Protein AF-0000000066663575 (afdb_homodimer)

Foldseek 3Di:
DEEAAKAWEWEFDAWFNVPGPGTDIAMDDLRLQLQLQQVLQVHAAEYAFEAEPDDGRVVSVCLSVVSRYHDVLYHYDDPFHRKYKYKYAHPCPPDPRGDHHQDIDIGIGDQRHRRLQDALVSCVPPVNVVCVVPAQEYEYELNQLLSYVRSVRNLVVVLVDDCPNHFYEYEHPDDCVSCVVPNVCSLVSSLVSLQSGQHYEEELVRCCVRVVGSDPVVVCVVRVRHQKYWYDYPQQKIWIHHNPDIDIDGAAAAPFNHQPNLQSQLVSQLVSCVVVPHDPQLSNQSSRQSSRQQRQDDGHHGDHPRNVLSNVLSPDDNVSRHPQYDDPCSVPPPDD/DEEAAKAWEWEFDAWFNVPGPGTDIAMDDLRLQLQLQQVLQPHAAEYAFEAEPDDGRVVSVCLSVVSRYHDVLYHYDDPFHRKYKYKYAHPCPPDPRGDHHQDIDIGIGDQRHRRLQDALVSCVPPVNVVCVVPAQEYEYELNQLLSYVRSVRNLVVVLVDDCPNHFYEYEHPDDCVSCVVPNVCSLVSSLVSLQSGQAYEEELVRCCVRVVGSDPVVVCVVRVRHQKYWYDYPQQKIWMHHNPDIDIDGAAAAPFNHQPNLQSQLVSQLVSCVVVPHDPQLSNQRSRQSSRQQRQDDGHHGDHDRNVLSVVLSPDDPVSRHPQYDDPCSSPPPDD

Secondary structure (DSSP, 8-state):
-EES--EEEEEEEES-GGG--EEEEEEE-HHHHHHHHGGGGT--EEEEEEEESSHHHHHHHHHHHTTTEE-TTEEEESSSPPEEEEEEE------TTPPPTT-EEEEEE-TT-SGGG--HHHHHSHHHHHHHHH-SEEEEEHHHHHS-HHHHHHHHHHHHS--TT-EEEEE----GGGGGGGHHHHHHHHHHHHHH-SEEEEEHHHHHHHHS---HHHHHHH----SEEEEE-TTSEEEEEETTEEEEEEPPEE--S--TTHHHHHHHHHHHHHHTT--HHHHHHHHHHHHHHHHH--SSSPPPPPHHHHHHHHT--HHHHHH-EE-TTHHHH---/-EES--EEEEEEEES-GGG--EEEEEEE-HHHHHHHHGGGGT--EEEEEEEESSHHHHHHHHHHHTTTEE-TTEEEESSSPPEEEEEEE------TTPPPTT-EEEEEE-TT-SGGG--HHHHHSHHHHHHHHH-SEEEEEHHHHHS-HHHHHHHHHHHHS--TT-EEEEE----GGGGGGGHHHHHHHHHHHHHH-SEEEEEHHHHHHHHS---HHHHHHH----SEEEEE-TTSEEEEEETTEEEEEEPPEE-----TTHHHHHHHHHHHHHHTT--HHHHHHHHHHHHHHHHH--SSSPPPPPHHHHHHHHT--HHHHHH-EE-TTHHHH---

Solvent-accessible surface area (backbone atoms only — not comparable to full-atom values): 33448 Å² total; per-residue (Å²): 56,22,40,31,41,56,26,37,27,38,33,41,40,68,27,35,53,51,71,36,54,45,29,38,58,40,59,43,36,63,31,48,47,21,34,48,40,24,35,65,65,73,36,90,29,32,41,36,38,28,24,8,75,45,36,56,24,52,32,50,52,51,57,41,43,77,44,59,25,42,56,76,37,45,42,71,28,88,84,28,46,46,24,35,32,38,37,37,24,17,52,45,78,76,50,90,74,33,38,52,61,71,35,71,50,77,48,79,46,47,74,72,15,17,37,34,64,34,33,54,66,58,56,65,35,68,58,31,35,56,49,60,74,70,37,62,41,39,36,34,39,38,52,36,37,35,60,29,74,44,17,33,49,22,51,52,46,60,55,68,46,81,47,90,84,30,41,36,35,34,34,43,60,75,52,69,80,57,28,66,94,45,52,88,48,45,45,60,56,50,47,51,49,50,52,58,20,37,33,35,41,35,45,18,69,49,33,29,73,56,72,71,45,48,49,59,70,60,47,44,70,74,47,66,62,26,48,27,43,36,34,39,43,89,81,46,34,35,39,37,33,52,71,87,47,74,47,73,48,71,51,59,53,62,77,77,60,37,75,70,55,22,67,29,23,17,50,19,26,24,52,46,31,48,76,70,67,50,55,70,68,34,16,54,37,32,10,46,54,32,17,51,28,18,15,61,39,74,85,70,52,55,61,73,71,58,54,68,57,52,52,51,57,35,64,45,51,72,67,55,47,74,67,38,58,63,49,99,56,39,78,65,67,66,70,129,59,21,38,32,41,56,26,36,27,38,34,41,40,69,27,34,54,50,72,38,54,44,28,39,58,42,60,43,36,62,31,47,47,21,34,48,39,25,35,64,66,74,36,88,28,32,40,36,38,30,25,8,74,48,36,56,25,53,31,51,53,52,56,41,43,76,44,58,24,43,57,76,36,44,42,71,30,88,83,28,48,47,23,34,30,37,37,37,24,17,51,45,78,76,49,91,74,32,38,50,61,69,34,72,47,77,48,78,45,47,72,72,14,16,38,38,64,35,32,54,66,56,53,66,35,67,57,30,34,56,48,61,75,70,36,62,40,39,35,34,38,37,53,36,37,36,59,28,72,44,17,32,49,23,52,52,48,59,56,67,46,82,48,91,82,32,41,37,34,35,32,45,60,74,52,69,78,56,27,65,93,44,54,86,47,45,45,60,55,50,48,52,49,51,51,58,21,38,34,37,39,36,44,19,70,49,33,27,74,57,72,71,47,46,47,61,69,59,48,45,69,73,45,68,62,26,46,26,41,36,32,38,44,92,82,47,34,35,40,36,31,51,73,89,45,73,46,75,48,70,52,59,54,62,76,76,60,38,76,70,54,22,68,29,23,18,50,19,26,24,53,45,31,49,76,70,66,50,55,70,67,36,16,53,38,32,10,46,54,33,16,52,27,18,14,63,38,75,84,72,54,54,62,72,71,58,52,68,55,51,53,53,59,37,64,44,52,72,68,55,47,71,68,39,56,63,50,98,54,39,78,65,67,65,70,130

pLDDT: mean 91.4, std 13.06, range [25.61, 98.94]

Sequence (672 aa):
MTVGEGLAVLVAQPGPLEESDTFERTAGGAEANVATVLPQLGVDTAWLSRIGSDGFGRYLIAHLAARGVDVSAVVTDPTRPTAVYVKERGSGSGKATDLAERASRMLYYRTGSAASAMSPADLGATAAARLLAHCDLVHFTGITTALSDSTTELTEALLALPRNGRLVSFDLNFRPALWAQRLDLAAEVLARHVRGSDVVFLGADEAAAVFGTGDPDALRAQFPEPAQLIVKNDEHTVTGFAGAERVEVPALGLEVTERIGAGDAFAGGYLAALLHGRPLGQRLRFGHLCAAAALTGTGDGAELPHPSVLERLAGLDEKGWAELHYNETVIENVVLMTVGEGLAVLVAQPGPLEESDTFERTAGGAEANVATVLPQLGVDTAWLSRIGSDGFGRYLIAHLAARGVDVSAVVTDPTRPTAVYVKERGSGSGKATDLAERASRMLYYRTGSAASAMSPADLGATAAARLLAHCDLVHFTGITTALSDSTTELTEALLALPRNGRLVSFDLNFRPALWAQRLDLAAEVLARHVRGSDVVFLGADEAAAVFGTGDPDALRAQFPEPAQLIVKNDEHTVTGFAGAERVEVPALGLEVTERIGAGDAFAGGYLAALLHGRPLGQRLRFGHLCAAAALTGTGDGAELPHPSVLERLAGLDEKGWAELHYNETVIENVVL

Structure (mmCIF, N/CA/C/O backbone):
data_AF-0000000066663575-model_v1
#
loop_
_entity.id
_entity.type
_entity.pdbx_description
1 polymer 'Putative 2-oxo-3-deoxy-gluconate kinase'
#
loop_
_atom_site.group_PDB
_atom_site.id
_atom_site.type_symbol
_atom_site.label_atom_id
_atom_site.label_alt_id
_atom_site.label_comp_id
_atom_site.label_asym_id
_atom_site.label_entity_id
_atom_site.label_seq_id
_atom_site.pdbx_PDB_ins_code
_atom_site.Cartn_x
_atom_site.Cartn_y
_atom_site.Cartn_z
_atom_site.occupancy
_atom_site.B_iso_or_equiv
_atom_site.auth_seq_id
_atom_site.auth_comp_id
_atom_site.auth_asym_id
_atom_site.auth_atom_id
_atom_site.pdbx_PDB_model_num
ATOM 1 N N . MET A 1 1 ? 8.398 23.469 13.227 1 98.12 1 MET A N 1
ATOM 2 C CA . MET A 1 1 ? 8.68 22.094 12.836 1 98.12 1 MET A CA 1
ATOM 3 C C . MET A 1 1 ? 7.414 21.234 12.891 1 98.12 1 MET A C 1
ATOM 5 O O . MET A 1 1 ? 6.621 21.359 13.828 1 98.12 1 MET A O 1
ATOM 9 N N . THR A 1 2 ? 7.152 20.484 11.836 1 98.81 2 THR A N 1
ATOM 10 C CA . THR A 1 2 ? 6.078 19.5 11.867 1 98.81 2 THR A CA 1
ATOM 11 C C . THR A 1 2 ? 6.645 18.078 12.008 1 98.81 2 THR A C 1
ATOM 13 O O . THR A 1 2 ? 7.746 17.797 11.523 1 98.81 2 THR A O 1
ATOM 16 N N . VAL A 1 3 ? 5.91 17.188 12.742 1 98.88 3 VAL A N 1
ATOM 17 C CA . VAL A 1 3 ? 6.344 15.82 13.016 1 98.88 3 VAL A CA 1
ATOM 18 C C . VAL A 1 3 ? 5.246 14.836 12.617 1 98.88 3 VAL A C 1
ATOM 20 O O . VAL A 1 3 ? 4.176 14.812 13.227 1 98.88 3 VAL A O 1
ATOM 23 N N . GLY A 1 4 ? 5.508 14.055 11.602 1 98.81 4 GLY A N 1
ATOM 24 C CA . GLY A 1 4 ? 4.48 13.109 11.211 1 98.81 4 GLY A CA 1
ATOM 25 C C . GLY A 1 4 ? 4.75 12.453 9.875 1 98.81 4 GLY A C 1
ATOM 26 O O . GLY A 1 4 ? 5.832 12.617 9.305 1 98.81 4 GLY A O 1
ATOM 27 N N . GLU A 1 5 ? 3.795 11.688 9.398 1 98.5 5 GLU A N 1
ATOM 28 C CA . GLU A 1 5 ? 3.959 10.828 8.234 1 98.5 5 GLU A CA 1
ATOM 29 C C . GLU A 1 5 ? 3.766 11.609 6.938 1 98.5 5 GLU A C 1
ATOM 31 O O . GLU A 1 5 ? 3.023 12.594 6.906 1 98.5 5 GLU A O 1
ATOM 36 N N . GLY A 1 6 ? 4.531 11.281 5.918 1 98.19 6 GLY A N 1
ATOM 37 C CA . GLY A 1 6 ? 4.27 11.578 4.52 1 98.19 6 GLY A CA 1
ATOM 38 C C . GLY A 1 6 ? 3.926 10.352 3.701 1 98.19 6 GLY A C 1
ATOM 39 O O . GLY A 1 6 ? 4.395 9.25 3.996 1 98.19 6 GLY A O 1
ATOM 40 N N . LEU A 1 7 ? 3.074 10.539 2.732 1 98 7 LEU A N 1
ATOM 41 C CA . LEU A 1 7 ? 2.654 9.43 1.881 1 98 7 LEU A CA 1
ATOM 42 C C . LEU A 1 7 ? 2.688 9.836 0.41 1 98 7 LEU A C 1
ATOM 44 O O . LEU A 1 7 ? 2.354 10.969 0.065 1 98 7 LEU A O 1
ATOM 48 N N . ALA A 1 8 ? 3.119 8.922 -0.452 1 98.06 8 ALA A N 1
ATOM 49 C CA . ALA A 1 8 ? 2.779 9.078 -1.864 1 98.06 8 ALA A CA 1
ATOM 50 C C . ALA A 1 8 ? 1.309 8.758 -2.113 1 98.06 8 ALA A C 1
ATOM 52 O O . ALA A 1 8 ? 0.766 7.809 -1.541 1 98.06 8 ALA A O 1
ATOM 53 N N . VAL A 1 9 ? 0.693 9.602 -2.877 1 97 9 VAL A N 1
ATOM 54 C CA . VAL A 1 9 ? -0.726 9.438 -3.172 1 97 9 VAL A CA 1
ATOM 55 C C . VAL A 1 9 ? -0.909 9.055 -4.637 1 97 9 VAL A C 1
ATOM 57 O O . VAL A 1 9 ? -0.38 9.727 -5.531 1 97 9 VAL A O 1
ATOM 60 N N . LEU A 1 10 ? -1.574 7.98 -4.863 1 97.81 10 LEU A N 1
ATOM 61 C CA . LEU A 1 10 ? -1.965 7.59 -6.215 1 97.81 10 LEU A CA 1
ATOM 62 C C . LEU A 1 10 ? -3.441 7.879 -6.457 1 97.81 10 LEU A C 1
ATOM 64 O O . LEU A 1 10 ? -4.312 7.211 -5.895 1 97.81 10 LEU A O 1
ATOM 68 N N . VAL A 1 11 ? -3.686 8.844 -7.32 1 96.44 11 VAL A N 1
ATOM 69 C CA . VAL A 1 11 ? -5.031 9.375 -7.52 1 96.44 11 VAL A CA 1
ATOM 70 C C . VAL A 1 11 ? -5.699 8.664 -8.695 1 96.44 11 VAL A C 1
ATOM 72 O O . VAL A 1 11 ? -5.211 8.727 -9.82 1 96.44 11 VAL A O 1
ATOM 75 N N . ALA A 1 12 ? -6.812 8.023 -8.445 1 97.62 12 ALA A N 1
ATOM 76 C CA . ALA A 1 12 ? -7.566 7.293 -9.461 1 97.62 12 ALA A CA 1
ATOM 77 C C . ALA A 1 12 ? -8.32 8.25 -10.375 1 97.62 12 ALA A C 1
ATOM 79 O O . ALA A 1 12 ? -8.539 9.414 -10.023 1 97.62 12 ALA A O 1
ATOM 80 N N . GLN A 1 13 ? -8.688 7.805 -11.547 1 96.75 13 GLN A N 1
ATOM 81 C CA . GLN A 1 13 ? -9.633 8.516 -12.398 1 96.75 13 GLN A CA 1
ATOM 82 C C . GLN A 1 13 ? -11.008 8.586 -11.75 1 96.75 13 GLN A C 1
ATOM 84 O O . GLN A 1 13 ? -11.359 7.738 -10.93 1 96.75 13 GLN A O 1
ATOM 89 N N . PRO A 1 14 ? -11.781 9.648 -12.109 1 95.62 14 PRO A N 1
ATOM 90 C CA . PRO A 1 14 ? -13.148 9.664 -11.586 1 95.62 14 PRO A CA 1
ATOM 91 C C . PRO A 1 14 ? -13.953 8.422 -11.984 1 95.62 14 PRO A C 1
ATOM 93 O O . PRO A 1 14 ? -13.836 7.949 -13.117 1 95.62 14 PRO A O 1
ATOM 96 N N . GLY A 1 15 ? -14.695 7.82 -11.062 1 97.12 15 GLY A N 1
ATOM 97 C CA . GLY A 1 15 ? -15.453 6.598 -11.281 1 97.12 15 GLY A CA 1
ATOM 98 C C . GLY A 1 15 ? -15.086 5.484 -10.312 1 97.12 15 GLY A C 1
ATOM 99 O O . GLY A 1 15 ? -14.273 5.684 -9.414 1 97.12 15 GLY A O 1
ATOM 100 N N . PRO A 1 16 ? -15.75 4.328 -10.469 1 97.5 16 PRO A N 1
ATOM 101 C CA . PRO A 1 16 ? -15.375 3.184 -9.641 1 97.5 16 PRO A CA 1
ATOM 102 C C . PRO A 1 16 ? -13.883 2.857 -9.727 1 97.5 16 PRO A C 1
ATOM 104 O O . PRO A 1 16 ? -13.312 2.848 -10.82 1 97.5 16 PRO A O 1
ATOM 107 N N . LEU A 1 17 ? -13.281 2.613 -8.57 1 97.88 17 LEU A N 1
ATOM 108 C CA . LEU A 1 17 ? -11.852 2.354 -8.523 1 97.88 17 LEU A CA 1
ATOM 109 C C . LEU A 1 17 ? -11.477 1.184 -9.422 1 97.88 17 LEU A C 1
ATOM 111 O O . LEU A 1 17 ? -10.43 1.206 -10.078 1 97.88 17 LEU A O 1
ATOM 115 N N . GLU A 1 18 ? -12.336 0.131 -9.477 1 98.19 18 GLU A N 1
ATOM 116 C CA . GLU A 1 18 ? -12.047 -1.078 -10.242 1 98.19 18 GLU A CA 1
ATOM 117 C C . GLU A 1 18 ? -11.984 -0.779 -11.742 1 98.19 18 GLU A C 1
ATOM 119 O O . GLU A 1 18 ? -11.5 -1.601 -12.523 1 98.19 18 GLU A O 1
ATOM 124 N N . GLU A 1 19 ? -12.406 0.406 -12.156 1 97.44 19 GLU A N 1
ATOM 125 C CA . GLU A 1 19 ? -12.414 0.765 -13.57 1 97.44 19 GLU A CA 1
ATOM 126 C C . GLU A 1 19 ? -11.312 1.774 -13.891 1 97.44 19 GLU A C 1
ATOM 128 O O . GLU A 1 19 ? -11.148 2.172 -15.047 1 97.44 19 GLU A O 1
ATOM 133 N N . SER A 1 20 ? -10.586 2.238 -12.914 1 97.62 20 SER A N 1
ATOM 134 C CA . SER A 1 20 ? -9.492 3.176 -13.148 1 97.62 20 SER A CA 1
ATOM 135 C C . SER A 1 20 ? -8.258 2.461 -13.688 1 97.62 20 SER A C 1
ATOM 137 O O . SER A 1 20 ? -7.602 1.713 -12.961 1 97.62 20 SER A O 1
ATOM 139 N N . ASP A 1 21 ? -7.828 2.779 -14.867 1 96.81 21 ASP A N 1
ATOM 140 C CA . ASP A 1 21 ? -6.688 2.115 -15.492 1 96.81 21 ASP A CA 1
ATOM 141 C C . ASP A 1 21 ? -5.387 2.857 -15.188 1 96.81 21 ASP A C 1
ATOM 143 O O . ASP A 1 21 ? -4.301 2.281 -15.289 1 96.81 21 ASP A O 1
ATOM 147 N N . THR A 1 22 ? -5.547 4.098 -14.891 1 97.75 22 THR A N 1
ATOM 148 C CA . THR A 1 22 ? -4.375 4.934 -14.664 1 97.75 22 THR A CA 1
ATOM 149 C C . THR A 1 22 ? -4.512 5.711 -13.359 1 97.75 22 THR A C 1
ATOM 151 O O . THR A 1 22 ? -5.621 5.91 -12.859 1 97.75 22 THR A O 1
ATOM 154 N N . PHE A 1 23 ? -3.408 6.074 -12.844 1 98.12 23 PHE A N 1
ATOM 155 C CA . PHE A 1 23 ? -3.318 6.832 -11.602 1 98.12 23 PHE A CA 1
ATOM 156 C C . PHE A 1 23 ? -2.283 7.945 -11.719 1 98.12 23 PHE A C 1
ATOM 158 O O . PHE A 1 23 ? -1.263 7.781 -12.391 1 98.12 23 PHE A O 1
ATOM 165 N N . GLU A 1 24 ? -2.549 9.047 -11.031 1 97.19 24 GLU A N 1
ATOM 166 C CA . GLU A 1 24 ? -1.61 10.164 -10.961 1 97.19 24 GLU A CA 1
ATOM 167 C C . GLU A 1 24 ? -0.992 10.281 -9.57 1 97.19 24 GLU A C 1
ATOM 169 O O . GLU A 1 24 ? -1.684 10.125 -8.562 1 97.19 24 GLU A O 1
ATOM 174 N N . ARG A 1 25 ? 0.294 10.531 -9.539 1 97.25 25 ARG A N 1
ATOM 175 C CA . ARG A 1 25 ? 0.989 10.594 -8.258 1 97.25 25 ARG A CA 1
ATOM 176 C C . ARG A 1 25 ? 0.953 12 -7.68 1 97.25 25 ARG A C 1
ATOM 178 O O . ARG A 1 25 ? 1.217 12.977 -8.391 1 97.25 25 ARG A O 1
ATOM 185 N N . THR A 1 26 ? 0.614 12.164 -6.449 1 94.94 26 THR A N 1
ATOM 186 C CA . THR A 1 26 ? 0.777 13.359 -5.629 1 94.94 26 THR A CA 1
ATOM 187 C C . THR A 1 26 ? 1.325 13 -4.254 1 94.94 26 THR A C 1
ATOM 189 O O . THR A 1 26 ? 1.90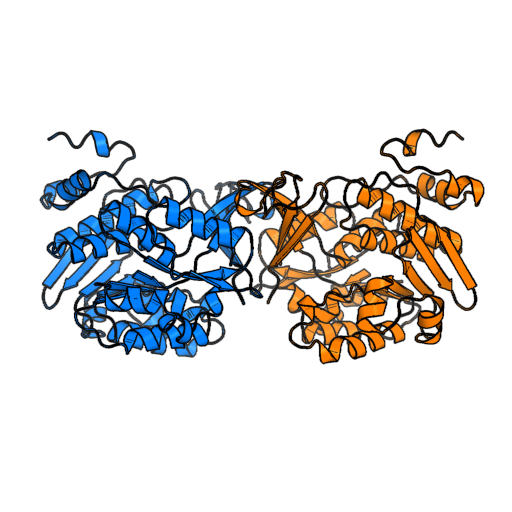3 11.922 -4.07 1 94.94 26 THR A O 1
ATOM 192 N N . ALA A 1 27 ? 1.35 13.953 -3.393 1 95.75 27 ALA A N 1
ATOM 193 C CA . ALA A 1 27 ? 1.854 13.742 -2.039 1 95.75 27 ALA A CA 1
ATOM 194 C C . ALA A 1 27 ? 0.79 14.078 -0.998 1 95.75 27 ALA A C 1
ATOM 196 O O . ALA A 1 27 ? -0.114 14.875 -1.26 1 95.75 27 ALA A O 1
ATOM 197 N N . GLY A 1 28 ? 0.869 13.406 0.136 1 94 28 GLY A N 1
ATOM 198 C CA . GLY A 1 28 ? -0.041 13.68 1.238 1 94 28 GLY A CA 1
ATOM 199 C C . GLY A 1 28 ? 0.596 13.477 2.6 1 94 28 GLY A C 1
ATOM 200 O O . GLY A 1 28 ? 1.79 13.188 2.695 1 94 28 GLY A O 1
ATOM 201 N N . GLY A 1 29 ? -0.268 13.586 3.619 1 95.94 29 GLY A N 1
ATOM 202 C CA . GLY A 1 29 ? 0.127 13.586 5.02 1 95.94 29 GLY A CA 1
ATOM 203 C C . GLY A 1 29 ? -0.252 14.867 5.746 1 95.94 29 GLY A C 1
ATOM 204 O O . GLY A 1 29 ? 0.071 15.961 5.289 1 95.94 29 GLY A O 1
ATOM 205 N N . ALA A 1 30 ? -0.828 14.672 6.855 1 96.5 30 ALA A N 1
ATOM 206 C CA . ALA A 1 30 ? -1.387 15.82 7.559 1 96.5 30 ALA A CA 1
ATOM 207 C C . ALA A 1 30 ? -0.292 16.812 7.938 1 96.5 30 ALA A C 1
ATOM 209 O O . ALA A 1 30 ? -0.339 17.984 7.543 1 96.5 30 ALA A O 1
ATOM 210 N N . GLU A 1 31 ? 0.737 16.359 8.609 1 98.25 31 GLU A N 1
ATOM 211 C CA . GLU A 1 31 ? 1.812 17.234 9.07 1 98.25 31 GLU A CA 1
ATOM 212 C C . GLU A 1 31 ? 2.639 17.766 7.895 1 98.25 31 GLU A C 1
ATOM 214 O O . GLU A 1 31 ? 3.078 18.906 7.895 1 98.25 31 GLU A O 1
ATOM 219 N N . ALA A 1 32 ? 2.822 16.891 6.914 1 97.56 32 ALA A N 1
ATOM 220 C CA . ALA A 1 32 ? 3.533 17.312 5.707 1 97.56 32 ALA A CA 1
ATOM 221 C C . ALA A 1 32 ? 2.773 18.406 4.98 1 97.56 32 ALA A C 1
ATOM 223 O O . ALA A 1 32 ? 3.381 19.359 4.477 1 97.56 32 ALA A O 1
ATOM 224 N N . ASN A 1 33 ? 1.492 18.312 4.914 1 95.56 33 ASN A N 1
ATOM 225 C CA . ASN A 1 33 ? 0.667 19.328 4.285 1 95.56 33 ASN A CA 1
ATOM 226 C C . ASN A 1 33 ? 0.789 20.672 5.012 1 95.56 33 ASN A C 1
ATOM 228 O O . ASN A 1 33 ? 0.923 21.719 4.371 1 95.56 33 ASN A O 1
ATOM 232 N N . VAL A 1 34 ? 0.752 20.609 6.324 1 97.88 34 VAL A N 1
ATOM 233 C CA . VAL A 1 34 ? 0.928 21.812 7.109 1 97.88 34 VAL A CA 1
ATOM 234 C C . VAL A 1 34 ? 2.295 22.438 6.812 1 97.88 34 VAL A C 1
ATOM 236 O O . VAL A 1 34 ? 2.412 23.656 6.648 1 97.88 34 VAL A O 1
ATOM 239 N N . ALA A 1 35 ? 3.285 21.594 6.699 1 98.31 35 ALA A N 1
ATOM 240 C CA . ALA A 1 35 ? 4.656 22.047 6.461 1 98.31 35 ALA A CA 1
ATOM 241 C C . ALA A 1 35 ? 4.77 22.781 5.133 1 98.31 35 ALA A C 1
ATOM 243 O O . ALA A 1 35 ? 5.609 23.672 4.984 1 98.31 35 ALA A O 1
ATOM 244 N N . THR A 1 36 ? 3.928 22.453 4.172 1 96.38 36 THR A N 1
ATOM 245 C CA . THR A 1 36 ? 4.039 23.078 2.863 1 96.38 36 THR A CA 1
ATOM 246 C C . THR A 1 36 ? 3.318 24.422 2.855 1 96.38 36 THR A C 1
ATOM 248 O O . THR A 1 36 ? 3.561 25.266 1.979 1 96.38 36 THR A O 1
ATOM 251 N N . VAL A 1 37 ? 2.443 24.672 3.77 1 96.19 37 VAL A N 1
ATOM 252 C CA . VAL A 1 37 ? 1.673 25.906 3.852 1 96.19 37 VAL A CA 1
ATOM 253 C C . VAL A 1 37 ? 2.521 27 4.492 1 96.19 37 VAL A C 1
ATOM 255 O O . VAL A 1 37 ? 2.543 28.141 4.012 1 96.19 37 VAL A O 1
ATOM 258 N N . LEU A 1 38 ? 3.309 26.719 5.461 1 98.19 38 LEU A N 1
ATOM 259 C CA . LEU A 1 38 ? 3.961 27.672 6.363 1 98.19 38 LEU A CA 1
ATOM 260 C C . LEU A 1 38 ? 5.012 28.484 5.621 1 98.19 38 LEU A C 1
ATOM 262 O O . LEU A 1 38 ? 5.059 29.719 5.758 1 98.19 38 LEU A O 1
ATOM 266 N N . PRO A 1 39 ? 5.812 27.859 4.707 1 98 39 PRO A N 1
ATOM 267 C CA . PRO A 1 39 ? 6.789 28.672 3.979 1 98 39 PRO A CA 1
ATOM 268 C C . PRO A 1 39 ? 6.137 29.719 3.082 1 98 39 PRO A C 1
ATOM 270 O O . PRO A 1 39 ? 6.695 30.797 2.883 1 98 39 PRO A O 1
ATOM 273 N N . GLN A 1 40 ? 4.977 29.406 2.596 1 96.31 40 GLN A N 1
ATOM 274 C CA . GLN A 1 40 ? 4.258 30.359 1.741 1 96.31 40 GLN A CA 1
ATOM 275 C C . GLN A 1 40 ? 3.832 31.594 2.525 1 96.31 40 GLN A C 1
ATOM 277 O O . GLN A 1 40 ? 3.514 32.625 1.935 1 96.31 40 GLN A O 1
ATOM 282 N N . LEU A 1 41 ? 3.838 31.484 3.799 1 97.38 41 LEU A N 1
ATOM 283 C CA . LEU A 1 41 ? 3.424 32.562 4.668 1 97.38 41 LEU A CA 1
ATOM 284 C C . LEU A 1 41 ? 4.625 33.188 5.383 1 97.38 41 LEU A C 1
ATOM 286 O O . LEU A 1 41 ? 4.461 33.906 6.367 1 97.38 41 LEU A O 1
ATOM 290 N N . GLY A 1 42 ? 5.801 32.781 4.98 1 97.38 42 GLY A N 1
ATOM 291 C CA . GLY A 1 42 ? 7.023 33.406 5.48 1 97.38 42 GLY A CA 1
ATOM 292 C C . GLY A 1 42 ? 7.527 32.75 6.762 1 97.38 42 GLY A C 1
ATOM 293 O O . GLY A 1 42 ? 8.297 33.375 7.508 1 97.38 42 GLY A O 1
ATOM 294 N N . VAL A 1 43 ? 7.117 31.594 7.086 1 98.06 43 VAL A N 1
ATOM 295 C CA . VAL A 1 43 ? 7.57 30.891 8.281 1 98.06 43 VAL A CA 1
ATOM 296 C C . VAL A 1 43 ? 8.562 29.797 7.895 1 98.06 43 VAL A C 1
ATOM 298 O O . VAL A 1 43 ? 8.227 28.875 7.129 1 98.06 43 VAL A O 1
ATOM 301 N N . ASP A 1 44 ? 9.805 29.875 8.398 1 98.44 44 ASP A N 1
ATOM 302 C CA . ASP A 1 44 ? 10.766 28.797 8.195 1 98.44 44 ASP A CA 1
ATOM 303 C C . ASP A 1 44 ? 10.25 27.484 8.789 1 98.44 44 ASP A C 1
ATOM 305 O O . ASP A 1 44 ? 9.805 27.453 9.938 1 98.44 44 ASP A O 1
ATOM 309 N N . THR A 1 45 ? 10.266 26.422 7.984 1 98.75 45 THR A N 1
ATOM 310 C CA . THR A 1 45 ? 9.594 25.188 8.398 1 98.75 45 THR A CA 1
ATOM 311 C C . THR A 1 45 ? 10.484 23.969 8.141 1 98.75 45 THR A C 1
ATOM 313 O O . THR A 1 45 ? 11.156 23.891 7.109 1 98.75 45 THR A O 1
ATOM 316 N N . ALA A 1 46 ? 10.523 23.078 9.078 1 98.88 46 ALA A N 1
ATOM 317 C CA . ALA A 1 46 ? 11.18 21.781 8.945 1 98.88 46 ALA A CA 1
ATOM 318 C C . ALA A 1 46 ? 10.188 20.641 9.148 1 98.88 46 ALA A C 1
ATOM 320 O O . ALA A 1 46 ? 9.133 20.828 9.766 1 98.88 46 ALA A O 1
ATOM 321 N N . TRP A 1 47 ? 10.508 19.516 8.57 1 98.81 47 TRP A N 1
ATOM 322 C CA . TRP A 1 47 ? 9.688 18.312 8.672 1 98.81 47 TRP A CA 1
ATOM 323 C C . TRP A 1 47 ? 10.492 17.141 9.234 1 98.81 47 TRP A C 1
ATOM 325 O O . TRP A 1 47 ? 11.57 16.828 8.727 1 98.81 47 TRP A O 1
ATOM 335 N N . LEU A 1 48 ? 10.07 16.656 10.391 1 98.88 48 LEU A N 1
ATOM 336 C CA . LEU A 1 48 ? 10.641 15.453 10.977 1 98.88 48 LEU A CA 1
ATOM 337 C C . LEU A 1 48 ? 9.781 14.234 10.648 1 98.88 48 LEU A C 1
ATOM 339 O O . LEU A 1 48 ? 8.578 14.219 10.93 1 98.88 48 LEU A O 1
ATOM 343 N N . SER A 1 49 ? 10.398 13.242 10 1 98.88 49 SER A N 1
ATOM 344 C CA . SER A 1 49 ? 9.688 12.047 9.57 1 98.88 49 SER A CA 1
ATOM 345 C C . SER A 1 49 ? 10.656 10.898 9.289 1 98.88 49 SER A C 1
ATOM 347 O O . SER A 1 49 ? 11.859 11.023 9.516 1 98.88 49 SER A O 1
ATOM 349 N N . ARG A 1 50 ? 10.125 9.734 9.039 1 98.81 50 ARG A N 1
ATOM 350 C CA . ARG A 1 50 ? 10.836 8.617 8.438 1 98.81 50 ARG A CA 1
ATOM 351 C C . ARG A 1 50 ? 10.188 8.211 7.113 1 98.81 50 ARG A C 1
ATOM 353 O O . ARG A 1 50 ? 8.961 8.156 7.004 1 98.81 50 ARG A O 1
ATOM 360 N N . ILE A 1 51 ? 11.047 7.984 6.086 1 98.75 51 ILE A N 1
ATOM 361 C CA . ILE A 1 51 ? 10.609 7.48 4.789 1 98.75 51 ILE A CA 1
ATOM 362 C C . ILE A 1 51 ? 11.391 6.219 4.434 1 98.75 51 ILE A C 1
ATOM 364 O O . ILE A 1 51 ? 12.43 5.938 5.027 1 98.75 51 ILE A O 1
ATOM 368 N N . GLY A 1 52 ? 10.852 5.43 3.514 1 98.56 52 GLY A N 1
ATOM 369 C CA . GLY A 1 52 ? 11.586 4.262 3.039 1 98.56 52 GLY A CA 1
ATOM 370 C C . GLY A 1 52 ? 12.711 4.613 2.09 1 98.56 52 GLY A C 1
ATOM 371 O O . GLY A 1 52 ? 12.734 5.699 1.511 1 98.56 52 GLY A O 1
ATOM 372 N N . SER A 1 53 ? 13.711 3.699 2.051 1 97.88 53 SER A N 1
ATOM 373 C CA . SER A 1 53 ? 14.734 3.801 1.012 1 97.88 53 SER A CA 1
ATOM 374 C C . SER A 1 53 ? 14.18 3.371 -0.345 1 97.88 53 SER A C 1
ATOM 376 O O . SER A 1 53 ? 14.625 2.369 -0.911 1 97.88 53 SER A O 1
ATOM 378 N N . ASP A 1 54 ? 13.234 4.133 -0.86 1 98 54 ASP A N 1
ATOM 379 C CA . ASP A 1 54 ? 12.547 3.846 -2.115 1 98 54 ASP A CA 1
ATOM 380 C C . ASP A 1 54 ? 12.203 5.137 -2.857 1 98 54 ASP A C 1
ATOM 382 O O . ASP A 1 54 ? 12.477 6.23 -2.367 1 98 54 ASP A O 1
ATOM 386 N N . GLY A 1 55 ? 11.68 4.988 -4.059 1 98.44 55 GLY A N 1
ATOM 387 C CA . GLY A 1 55 ? 11.414 6.133 -4.914 1 98.44 55 GLY A CA 1
ATOM 388 C C . GLY A 1 55 ? 10.352 7.059 -4.355 1 98.44 55 GLY A C 1
ATOM 389 O O . GLY A 1 55 ? 10.375 8.266 -4.605 1 98.44 55 GLY A O 1
ATOM 390 N N . PHE A 1 56 ? 9.375 6.531 -3.656 1 98.75 56 PHE A N 1
ATOM 391 C CA . PHE A 1 56 ? 8.336 7.371 -3.07 1 98.75 56 PHE A CA 1
ATOM 392 C C . PHE A 1 56 ? 8.906 8.227 -1.947 1 98.75 56 PHE A C 1
ATOM 394 O O . PHE A 1 56 ? 8.516 9.391 -1.784 1 98.75 56 PHE A O 1
ATOM 401 N N . GLY A 1 57 ? 9.812 7.602 -1.174 1 98.81 57 GLY A N 1
ATOM 402 C CA . GLY A 1 57 ? 10.508 8.398 -0.179 1 98.81 57 GLY A CA 1
ATOM 403 C C . GLY A 1 57 ? 11.281 9.562 -0.781 1 98.81 57 GLY A C 1
ATOM 404 O O . GLY A 1 57 ? 11.164 10.703 -0.315 1 98.81 57 GLY A O 1
ATOM 405 N N . ARG A 1 58 ? 12.008 9.289 -1.82 1 98.69 58 ARG A N 1
ATOM 406 C CA . ARG A 1 58 ? 12.773 10.328 -2.506 1 98.69 58 ARG A CA 1
ATOM 407 C C . ARG A 1 58 ? 11.844 11.383 -3.1 1 98.69 58 ARG A C 1
ATOM 409 O O . ARG A 1 58 ? 12.164 12.578 -3.074 1 98.69 58 ARG A O 1
ATOM 416 N N . TYR A 1 59 ? 10.758 10.953 -3.604 1 98.56 59 TYR A N 1
ATOM 417 C CA . TYR A 1 59 ? 9.773 11.883 -4.133 1 98.56 59 TYR A CA 1
ATOM 418 C C . TYR A 1 59 ? 9.289 12.844 -3.047 1 98.56 59 TYR A C 1
ATOM 420 O O . TYR A 1 59 ? 9.219 14.055 -3.27 1 98.56 59 TYR A O 1
ATOM 428 N N . LEU A 1 60 ? 8.977 12.336 -1.872 1 98.56 60 LEU A N 1
ATOM 429 C CA . LEU A 1 60 ? 8.469 13.156 -0.781 1 98.56 60 LEU A CA 1
ATOM 430 C C . LEU A 1 60 ? 9.508 14.188 -0.349 1 98.56 60 LEU A C 1
ATOM 432 O O . LEU A 1 60 ? 9.172 15.352 -0.106 1 98.56 60 LEU A O 1
ATOM 436 N N . ILE A 1 61 ? 10.727 13.766 -0.274 1 98.75 61 ILE A N 1
ATOM 437 C CA . ILE A 1 61 ? 11.805 14.672 0.085 1 98.75 61 ILE A CA 1
ATOM 438 C C . ILE A 1 61 ? 11.875 15.82 -0.922 1 98.75 61 ILE A C 1
ATOM 440 O O . ILE A 1 61 ? 11.875 16.984 -0.538 1 98.75 61 ILE A O 1
ATOM 444 N N . ALA A 1 62 ? 11.875 15.477 -2.184 1 98.25 62 ALA A N 1
ATOM 445 C CA . ALA A 1 62 ? 11.961 16.484 -3.232 1 98.25 62 ALA A CA 1
ATOM 446 C C . ALA A 1 62 ? 10.742 17.406 -3.219 1 98.25 62 ALA A C 1
ATOM 448 O O . ALA A 1 62 ? 10.859 18.609 -3.404 1 98.25 62 ALA A O 1
ATOM 449 N N . HIS A 1 63 ? 9.633 16.812 -3.006 1 97.12 63 HIS A N 1
ATOM 450 C CA . HIS A 1 63 ? 8.359 17.516 -2.988 1 97.12 63 HIS A CA 1
ATOM 451 C C . HIS A 1 63 ? 8.344 18.609 -1.91 1 97.12 63 HIS A C 1
ATOM 453 O O . HIS A 1 63 ? 7.988 19.75 -2.178 1 97.12 63 HIS A O 1
ATOM 459 N N . LEU A 1 64 ? 8.742 18.25 -0.733 1 98.12 64 LEU A N 1
ATOM 460 C CA . LEU A 1 64 ? 8.742 19.188 0.385 1 98.12 64 LEU A CA 1
ATOM 461 C C . LEU A 1 64 ? 9.875 20.203 0.248 1 98.12 64 LEU A C 1
ATOM 463 O O . LEU A 1 64 ? 9.672 21.406 0.488 1 98.12 64 LEU A O 1
ATOM 467 N N . ALA A 1 65 ? 11.023 19.734 -0.187 1 98.56 65 ALA A N 1
ATOM 468 C CA . ALA A 1 65 ? 12.156 20.625 -0.364 1 98.56 65 ALA A CA 1
ATOM 469 C C . ALA A 1 65 ? 11.844 21.703 -1.401 1 98.56 65 ALA A C 1
ATOM 471 O O . ALA A 1 65 ? 12.18 22.875 -1.209 1 98.56 65 ALA A O 1
ATOM 472 N N . ALA A 1 66 ? 11.219 21.328 -2.459 1 97.44 66 ALA A N 1
ATOM 473 C CA . ALA A 1 66 ? 10.867 22.25 -3.529 1 97.44 66 ALA A CA 1
ATOM 474 C C . ALA A 1 66 ? 9.898 23.328 -3.031 1 97.44 66 ALA A C 1
ATOM 476 O O . ALA A 1 66 ? 9.781 24.391 -3.637 1 97.44 66 ALA A O 1
ATOM 477 N N . ARG A 1 67 ? 9.328 23.094 -1.914 1 96.44 67 ARG A N 1
ATOM 478 C CA . ARG A 1 67 ? 8.336 24.016 -1.36 1 96.44 67 ARG A CA 1
ATOM 479 C C . ARG A 1 67 ? 8.898 24.75 -0.153 1 96.44 67 ARG A C 1
ATOM 481 O O . ARG A 1 67 ? 8.141 25.344 0.627 1 96.44 67 ARG A O 1
ATOM 488 N N . GLY A 1 68 ? 10.148 24.594 0.034 1 98 6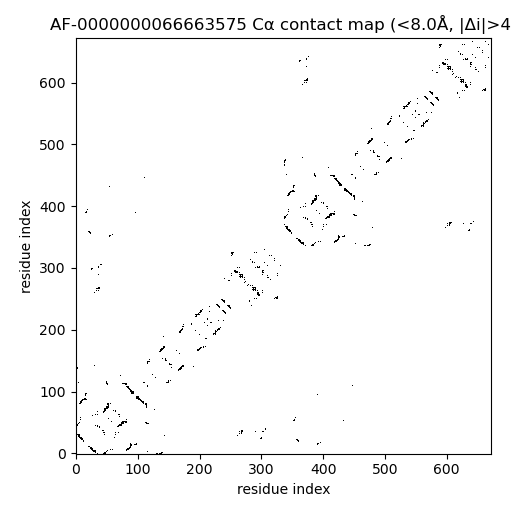8 GLY A N 1
ATOM 489 C CA . GLY A 1 68 ? 10.852 25.406 1.021 1 98 68 GLY A CA 1
ATOM 490 C C . GLY A 1 68 ? 10.898 24.766 2.391 1 98 68 GLY A C 1
ATOM 491 O O . GLY A 1 68 ? 11.211 25.422 3.385 1 98 68 GLY A O 1
ATOM 492 N N . VAL A 1 69 ? 10.594 23.531 2.504 1 98.69 69 VAL A N 1
ATOM 493 C CA . VAL A 1 69 ? 10.609 22.828 3.781 1 98.69 69 VAL A CA 1
ATOM 494 C C . VAL A 1 69 ? 11.984 22.203 4.012 1 98.69 69 VAL A C 1
ATOM 496 O O . VAL A 1 69 ? 12.539 21.562 3.115 1 98.69 69 VAL A O 1
ATOM 499 N N . ASP A 1 70 ? 12.57 22.469 5.152 1 98.88 70 ASP A N 1
ATOM 500 C CA . ASP A 1 70 ? 13.812 21.812 5.559 1 98.88 70 ASP A CA 1
ATOM 501 C C . ASP A 1 70 ? 13.578 20.344 5.855 1 98.88 70 ASP A C 1
ATOM 503 O O . ASP A 1 70 ? 12.844 20 6.785 1 98.88 70 ASP A O 1
ATOM 507 N N . VAL A 1 71 ? 14.25 19.453 5.105 1 98.81 71 VAL A N 1
ATOM 508 C CA . VAL A 1 71 ? 14.008 18.031 5.23 1 98.81 71 VAL A CA 1
ATOM 509 C C . VAL A 1 71 ? 15.227 17.344 5.848 1 98.81 71 VAL A C 1
ATOM 511 O O . VAL A 1 71 ? 15.414 16.141 5.711 1 98.81 71 VAL A O 1
ATOM 514 N N . SER A 1 72 ? 16.062 18.078 6.523 1 98.56 72 SER A N 1
ATOM 515 C CA . SER A 1 72 ? 17.297 17.531 7.07 1 98.56 72 SER A CA 1
ATOM 516 C C . SER A 1 72 ? 17.016 16.562 8.211 1 98.56 72 SER A C 1
ATOM 518 O O . SER A 1 72 ? 17.875 15.742 8.555 1 98.56 72 SER A O 1
ATOM 520 N N . ALA A 1 73 ? 15.797 16.625 8.805 1 98.56 73 ALA A N 1
ATOM 521 C CA . ALA A 1 73 ? 15.453 15.766 9.93 1 98.56 73 ALA A CA 1
ATOM 522 C C . ALA A 1 73 ? 14.664 14.547 9.477 1 98.56 73 ALA A C 1
ATOM 524 O O . ALA A 1 73 ? 14.094 13.82 10.297 1 98.56 73 ALA A O 1
ATOM 525 N N . VAL A 1 74 ? 14.586 14.32 8.188 1 98.75 74 VAL A N 1
ATOM 526 C CA . VAL A 1 74 ? 13.922 13.125 7.676 1 98.75 74 VAL A CA 1
ATOM 527 C C . VAL A 1 74 ? 14.922 11.969 7.617 1 98.75 74 VAL A C 1
ATOM 529 O O . VAL A 1 74 ? 16.016 12.109 7.059 1 98.75 74 VAL A O 1
ATOM 532 N N . VAL A 1 75 ? 14.547 10.875 8.25 1 98.5 75 VAL A N 1
ATOM 533 C CA . VAL A 1 75 ? 15.406 9.688 8.281 1 98.5 75 VAL A CA 1
ATOM 534 C C . VAL A 1 75 ? 14.93 8.68 7.238 1 98.5 75 VAL A C 1
ATOM 536 O O . VAL A 1 75 ? 13.727 8.422 7.121 1 98.5 75 VAL A O 1
ATOM 539 N N . THR A 1 76 ? 15.875 8.125 6.465 1 98.19 76 THR A N 1
ATOM 540 C CA . THR A 1 76 ? 15.57 7.066 5.504 1 98.19 76 THR A CA 1
ATOM 541 C C . THR A 1 76 ? 15.688 5.695 6.16 1 98.19 76 THR A C 1
ATOM 543 O O . THR A 1 76 ? 16.75 5.336 6.676 1 98.19 76 THR A O 1
ATOM 546 N N . ASP A 1 77 ? 14.617 4.992 6.207 1 98.06 77 ASP A N 1
ATOM 547 C CA . ASP A 1 77 ? 14.57 3.641 6.75 1 98.06 77 ASP A CA 1
ATOM 548 C C . ASP A 1 77 ? 14.961 2.609 5.691 1 98.06 77 ASP A C 1
ATOM 550 O O . ASP A 1 77 ? 14.359 2.553 4.621 1 98.06 77 ASP A O 1
ATOM 554 N N . PRO A 1 78 ? 15.906 1.754 5.914 1 95.44 78 PRO A N 1
ATOM 555 C CA . PRO A 1 78 ? 16.375 0.812 4.895 1 95.44 78 PRO A CA 1
ATOM 556 C C . PRO A 1 78 ? 15.469 -0.406 4.758 1 95.44 78 PRO A C 1
ATOM 558 O O . PRO A 1 78 ? 15.57 -1.151 3.779 1 95.44 78 PRO A O 1
ATOM 561 N N . THR A 1 79 ? 14.555 -0.657 5.652 1 93 79 THR A N 1
ATOM 562 C CA . THR A 1 79 ? 13.836 -1.924 5.672 1 93 79 THR A CA 1
ATOM 563 C C . THR A 1 79 ? 12.344 -1.698 5.445 1 93 79 THR A C 1
ATOM 565 O O . THR A 1 79 ? 11.656 -2.562 4.898 1 93 79 THR A O 1
ATOM 568 N N . ARG A 1 80 ? 11.812 -0.584 5.852 1 96.19 80 ARG A N 1
ATOM 569 C CA . ARG A 1 80 ? 10.383 -0.316 5.777 1 96.19 80 ARG A CA 1
ATOM 570 C C . ARG A 1 80 ? 10.055 0.601 4.605 1 96.19 80 ARG A C 1
ATOM 572 O O . ARG A 1 80 ? 10.812 1.527 4.305 1 96.19 80 ARG A O 1
ATOM 579 N N . PRO A 1 81 ? 8.953 0.415 4.012 1 97.56 81 PRO A N 1
ATOM 580 C CA . PRO A 1 81 ? 8.594 1.224 2.842 1 97.56 81 PRO A CA 1
ATOM 581 C C . PRO A 1 81 ? 7.984 2.568 3.221 1 97.56 81 PRO A C 1
ATOM 583 O O . PRO A 1 81 ? 7.477 2.73 4.336 1 97.56 81 PRO A O 1
ATOM 586 N N . THR A 1 82 ? 8.094 3.516 2.277 1 98.75 82 THR A N 1
ATOM 587 C CA . THR A 1 82 ? 7.266 4.715 2.346 1 98.75 82 THR A CA 1
ATOM 588 C C . THR A 1 82 ? 5.789 4.359 2.182 1 98.75 82 THR A C 1
ATOM 590 O O . THR A 1 82 ? 5.434 3.533 1.342 1 98.75 82 THR A O 1
ATOM 593 N N . ALA A 1 83 ? 4.926 4.945 3.023 1 98.44 83 ALA A N 1
ATOM 594 C CA . ALA A 1 83 ? 3.494 4.676 2.953 1 98.44 83 ALA A CA 1
ATOM 595 C C . ALA A 1 83 ? 2.885 5.27 1.686 1 98.44 83 ALA A C 1
ATOM 597 O O . ALA A 1 83 ? 3.404 6.246 1.138 1 98.44 83 ALA A O 1
ATOM 598 N N . VAL A 1 84 ? 1.803 4.656 1.26 1 98.25 84 VAL A N 1
ATOM 599 C CA . VAL A 1 84 ? 1.029 5.117 0.112 1 98.25 84 VAL A CA 1
ATOM 600 C C . VAL A 1 84 ? -0.462 5.07 0.439 1 98.25 84 VAL A C 1
ATOM 602 O O . VAL A 1 84 ? -0.888 4.305 1.31 1 98.25 84 VAL A O 1
ATOM 605 N N . TYR A 1 85 ? -1.216 5.938 -0.156 1 97 85 TYR A N 1
ATOM 606 C CA . TYR A 1 85 ? -2.645 5.652 -0.224 1 97 85 TYR A CA 1
ATOM 607 C C . TYR A 1 85 ? -3.191 5.941 -1.617 1 97 85 TYR A C 1
ATOM 609 O O . TYR A 1 85 ? -2.586 6.691 -2.387 1 97 85 TYR A O 1
ATOM 617 N N . VAL A 1 86 ? -4.203 5.242 -1.979 1 97.69 86 VAL A N 1
ATOM 618 C CA . VAL A 1 86 ? -4.945 5.434 -3.221 1 97.69 86 VAL A CA 1
ATOM 619 C C . VAL A 1 86 ? -6.168 6.309 -2.963 1 97.69 86 VAL A C 1
ATOM 621 O O . VAL A 1 86 ? -6.93 6.066 -2.025 1 97.69 86 VAL A O 1
ATOM 624 N N . LYS A 1 87 ? -6.293 7.348 -3.76 1 94.75 87 LYS A N 1
ATOM 625 C CA . LYS A 1 87 ? -7.453 8.234 -3.666 1 94.75 87 LYS A CA 1
ATOM 626 C C . LYS A 1 87 ? -8.477 7.918 -4.75 1 94.75 87 LYS A C 1
ATOM 628 O O . LYS A 1 87 ? -8.234 8.172 -5.934 1 94.75 87 LYS A O 1
ATOM 633 N N . GLU A 1 88 ? -9.578 7.414 -4.32 1 95.12 88 GLU A N 1
ATOM 634 C CA . GLU A 1 88 ? -10.719 7.234 -5.219 1 95.12 88 GLU A CA 1
ATOM 635 C C . GLU A 1 88 ? -11.477 8.547 -5.41 1 95.12 88 GLU A C 1
ATOM 637 O O . GLU A 1 88 ? -11.672 9.305 -4.461 1 95.12 88 GLU A O 1
ATOM 642 N N . ARG A 1 89 ? -11.906 8.742 -6.656 1 93.06 89 ARG A N 1
ATOM 643 C CA . ARG A 1 89 ? -12.695 9.922 -6.98 1 93.06 89 ARG A CA 1
ATOM 644 C C . ARG A 1 89 ? -14.039 9.539 -7.59 1 93.06 89 ARG A C 1
ATOM 646 O O . ARG A 1 89 ? -14.094 8.703 -8.492 1 93.06 89 ARG A O 1
ATOM 653 N N . GLY A 1 90 ? -15.023 10.242 -7.098 1 92.94 90 GLY A N 1
ATOM 654 C CA . GLY A 1 90 ? -16.344 9.945 -7.609 1 92.94 90 GLY A CA 1
ATOM 655 C C . GLY A 1 90 ? -16.656 10.664 -8.906 1 92.94 90 GLY A C 1
ATOM 656 O O . GLY A 1 90 ? -16.25 11.812 -9.102 1 92.94 90 GLY A O 1
ATOM 657 N N . SER A 1 91 ? -17.375 9.906 -9.758 1 93.38 91 SER A N 1
ATOM 658 C CA . SER A 1 91 ? -17.875 10.523 -10.984 1 93.38 91 SER A CA 1
ATOM 659 C C . SER A 1 91 ? -19.375 10.805 -10.898 1 93.38 91 SER A C 1
ATOM 661 O O . SER A 1 91 ? -19.922 11.492 -11.758 1 93.38 91 SER A O 1
ATOM 663 N N . GLY A 1 92 ? -19.969 10.352 -9.898 1 93.25 92 GLY A N 1
ATOM 664 C CA . GLY A 1 92 ? -21.422 10.5 -9.781 1 93.25 92 GLY A CA 1
ATOM 665 C C . GLY A 1 92 ? -22.188 9.742 -10.844 1 93.25 92 GLY A C 1
ATOM 666 O O . GLY A 1 92 ? -23.266 10.172 -11.258 1 93.25 92 GLY A O 1
ATOM 667 N N . SER A 1 93 ? -21.688 8.633 -11.32 1 92.94 93 SER A N 1
ATOM 668 C CA . SER A 1 93 ? -22.266 7.887 -12.438 1 92.94 93 SER A CA 1
ATOM 669 C C . SER A 1 93 ? -23.531 7.16 -12.016 1 92.94 93 SER A C 1
ATOM 671 O O . SER A 1 93 ? -24.312 6.711 -12.859 1 92.94 93 SER A O 1
ATOM 673 N N . GLY A 1 94 ? -23.781 7.012 -10.727 1 92.5 94 GLY A N 1
ATOM 674 C CA . GLY A 1 94 ? -24.922 6.258 -10.234 1 92.5 94 GLY A CA 1
ATOM 675 C C . GLY A 1 94 ? -24.641 4.781 -10.055 1 92.5 94 GLY A C 1
ATOM 676 O O . GLY A 1 94 ? -25.438 4.047 -9.477 1 92.5 94 GLY A O 1
ATOM 677 N N . LYS A 1 95 ? -23.469 4.344 -10.531 1 94 95 LYS A N 1
ATOM 678 C CA . LYS A 1 95 ? -23.094 2.957 -10.289 1 94 95 LYS A CA 1
ATOM 679 C C . LYS A 1 95 ? -22.953 2.67 -8.797 1 94 95 LYS A C 1
ATOM 681 O O . LYS A 1 95 ? -22.531 3.535 -8.031 1 94 95 LYS A O 1
ATOM 686 N N . ALA A 1 96 ? -23.219 1.427 -8.375 1 94.12 96 ALA A N 1
ATOM 687 C CA . ALA A 1 96 ? -23.281 1.041 -6.965 1 94.12 96 ALA A CA 1
ATOM 688 C C . ALA A 1 96 ? -21.922 1.229 -6.285 1 94.12 96 ALA A C 1
ATOM 690 O O . ALA A 1 96 ? -21.859 1.543 -5.094 1 94.12 96 ALA A O 1
ATOM 691 N N . THR A 1 97 ? -20.891 1.084 -7.055 1 95.31 97 THR A N 1
ATOM 692 C CA . THR A 1 97 ? -19.578 1.098 -6.426 1 95.31 97 THR A CA 1
ATOM 693 C C . THR A 1 97 ? -18.875 2.424 -6.68 1 95.31 97 THR A C 1
ATOM 695 O O . THR A 1 97 ? -17.703 2.59 -6.32 1 95.31 97 THR A O 1
ATOM 698 N N . ASP A 1 98 ? -19.562 3.355 -7.332 1 95.94 98 ASP A N 1
ATOM 699 C CA . ASP A 1 98 ? -19.031 4.695 -7.555 1 95.94 98 ASP A CA 1
ATOM 700 C C . ASP A 1 98 ? -19.375 5.629 -6.398 1 95.94 98 ASP A C 1
ATOM 702 O O . ASP A 1 98 ? -20.312 5.363 -5.645 1 95.94 98 ASP A O 1
ATOM 706 N N . LEU A 1 99 ? -18.609 6.617 -6.25 1 93.5 99 LEU A N 1
ATOM 707 C CA . LEU A 1 99 ? -18.891 7.668 -5.277 1 93.5 99 LEU A CA 1
ATOM 708 C C . LEU A 1 99 ? -19.625 8.836 -5.938 1 93.5 99 LEU A C 1
ATOM 710 O O . LEU A 1 99 ? -19.641 8.938 -7.164 1 93.5 99 LEU A O 1
ATOM 714 N N . ALA A 1 100 ? -20.266 9.664 -5.066 1 91 100 ALA A N 1
ATOM 715 C CA . ALA A 1 100 ? -20.875 10.891 -5.562 1 91 100 ALA A CA 1
ATOM 716 C C . ALA A 1 100 ? -19.844 11.82 -6.18 1 91 100 ALA A C 1
ATOM 718 O O . ALA A 1 100 ? -18.656 11.727 -5.855 1 91 100 ALA A O 1
ATOM 719 N N . GLU A 1 101 ? -20.359 12.641 -7.047 1 87.69 101 GLU A N 1
ATOM 720 C CA . GLU A 1 101 ? -19.469 13.641 -7.637 1 87.69 101 GLU A CA 1
ATOM 721 C C . GLU A 1 101 ? -18.766 14.461 -6.555 1 87.69 101 GLU A C 1
ATOM 723 O O . GLU A 1 101 ? -19.391 14.828 -5.551 1 87.69 101 GLU A O 1
ATOM 728 N N . ARG A 1 102 ? -17.469 14.656 -6.602 1 79.06 102 ARG A N 1
ATOM 729 C CA . ARG A 1 102 ? -16.609 15.453 -5.723 1 79.06 102 ARG A CA 1
ATOM 730 C C . ARG A 1 102 ? -16.328 14.719 -4.414 1 79.06 102 ARG A C 1
ATOM 732 O O . ARG A 1 102 ? -15.656 15.25 -3.533 1 79.06 102 ARG A O 1
ATOM 739 N N . ALA A 1 103 ? -16.891 13.531 -4.289 1 87.69 103 ALA A N 1
ATOM 740 C CA . ALA A 1 103 ? -16.547 12.711 -3.131 1 87.69 103 ALA A CA 1
ATOM 741 C C . ALA A 1 103 ? -15.266 11.914 -3.377 1 87.69 103 ALA A C 1
ATOM 743 O O . ALA A 1 103 ? -14.898 11.672 -4.527 1 87.69 103 ALA A O 1
ATOM 744 N N . SER A 1 104 ? -14.641 11.648 -2.289 1 90.44 104 SER A N 1
ATOM 745 C CA . SER A 1 104 ? -13.422 10.852 -2.375 1 90.44 104 SER A CA 1
ATOM 746 C C . SER A 1 104 ? -13.352 9.828 -1.241 1 90.44 104 SER A C 1
ATOM 748 O O . SER A 1 104 ? -14.039 9.969 -0.23 1 90.44 104 SER A O 1
ATOM 750 N N . ARG A 1 105 ? -12.664 8.805 -1.481 1 92.5 105 ARG A N 1
ATOM 751 C CA . ARG A 1 105 ? -12.383 7.754 -0.505 1 92.5 105 ARG A CA 1
ATOM 752 C C . ARG A 1 105 ? -10.922 7.316 -0.583 1 92.5 105 ARG A C 1
ATOM 754 O O . ARG A 1 105 ? -10.367 7.172 -1.676 1 92.5 105 ARG A O 1
ATOM 761 N N . MET A 1 106 ? -10.391 7.121 0.596 1 93.44 106 MET A N 1
ATOM 762 C CA . MET A 1 106 ? -8.969 6.781 0.638 1 93.44 106 MET A CA 1
ATOM 763 C C . MET A 1 106 ? -8.773 5.316 1.01 1 93.44 106 MET A C 1
ATOM 765 O O . MET A 1 106 ? -9.461 4.797 1.893 1 93.44 106 MET A O 1
ATOM 769 N N . LEU A 1 107 ? -7.879 4.676 0.293 1 96.12 107 LEU A N 1
ATOM 770 C CA . LEU A 1 107 ? -7.383 3.352 0.645 1 96.12 107 LEU A CA 1
ATOM 771 C C . LEU A 1 107 ? -5.918 3.414 1.068 1 96.12 107 LEU A C 1
ATOM 773 O O . LEU A 1 107 ? -5.031 3.598 0.23 1 96.12 107 LEU A O 1
ATOM 777 N N . TYR A 1 108 ? -5.652 3.223 2.379 1 96 108 TYR A N 1
ATOM 778 C CA . TYR A 1 108 ? -4.324 3.449 2.941 1 96 108 TYR A CA 1
ATOM 779 C C . TYR A 1 108 ? -3.508 2.164 2.947 1 96 108 TYR A C 1
ATOM 781 O O . TYR A 1 108 ? -4.031 1.089 3.254 1 96 108 TYR A O 1
ATOM 789 N N . TYR A 1 109 ? -2.307 2.295 2.584 1 97.56 109 TYR A N 1
ATOM 790 C CA . TYR A 1 109 ? -1.276 1.269 2.695 1 97.56 109 TYR A CA 1
ATOM 791 C C . TYR A 1 109 ? -0.092 1.772 3.51 1 97.56 109 TYR A C 1
ATOM 793 O O . TYR A 1 109 ? 0.912 2.219 2.949 1 97.56 109 TYR A O 1
ATOM 801 N N . ARG A 1 110 ? -0.251 1.632 4.848 1 96.75 110 ARG A N 1
ATOM 802 C CA . ARG A 1 110 ? 0.737 2.283 5.703 1 96.75 110 ARG A CA 1
ATOM 803 C C . ARG A 1 110 ? 1.109 1.396 6.883 1 96.75 110 ARG A C 1
ATOM 805 O O . ARG A 1 110 ? 1.917 1.785 7.73 1 96.75 110 ARG A O 1
ATOM 812 N N . THR A 1 111 ? 0.479 0.223 7 1 93.06 111 THR A N 1
ATOM 813 C CA . THR A 1 111 ? 0.841 -0.685 8.078 1 93.06 111 THR A CA 1
ATOM 814 C C . THR A 1 111 ? 2.305 -1.103 7.973 1 93.06 111 THR A C 1
ATOM 816 O O . THR A 1 111 ? 2.727 -1.642 6.945 1 93.06 111 THR A O 1
ATOM 819 N N . GLY A 1 112 ? 3.07 -0.762 8.969 1 93.06 112 GLY A N 1
ATOM 820 C CA . GLY A 1 112 ? 4.477 -1.137 8.969 1 93.06 112 GLY A CA 1
ATOM 821 C C . GLY A 1 112 ? 5.344 -0.199 8.156 1 93.06 112 GLY A C 1
ATOM 822 O O . GLY A 1 112 ? 6.496 -0.512 7.859 1 93.06 112 GLY A O 1
ATOM 823 N N . SER A 1 113 ? 4.852 0.924 7.82 1 97.62 113 SER A N 1
ATOM 824 C CA . SER A 1 113 ? 5.598 1.9 7.035 1 97.62 113 SER A CA 1
ATOM 825 C C . SER A 1 113 ? 6.773 2.461 7.828 1 97.62 113 SER A C 1
ATOM 827 O O . SER A 1 113 ? 6.848 2.287 9.047 1 97.62 113 SER A O 1
ATOM 829 N N . ALA A 1 114 ? 7.66 3.141 7.098 1 98.62 114 ALA A N 1
ATOM 830 C CA . ALA A 1 114 ? 8.812 3.791 7.723 1 98.62 114 ALA A CA 1
ATOM 831 C C . ALA A 1 114 ? 8.367 4.797 8.781 1 98.62 114 ALA A C 1
ATOM 833 O O . ALA A 1 114 ? 8.914 4.828 9.883 1 98.62 114 ALA A O 1
ATOM 834 N N . ALA A 1 115 ? 7.352 5.531 8.523 1 98.81 115 ALA A N 1
ATOM 835 C CA . ALA A 1 115 ? 6.883 6.559 9.453 1 98.81 115 ALA A CA 1
ATOM 836 C C . ALA A 1 115 ? 6.316 5.934 10.727 1 98.81 115 ALA A C 1
ATOM 838 O O . ALA A 1 115 ? 6.422 6.512 11.805 1 98.81 115 ALA A O 1
ATOM 839 N N . SER A 1 116 ? 5.746 4.746 10.594 1 98 116 SER A N 1
ATOM 840 C CA . SER A 1 116 ? 5.172 4.074 11.75 1 98 116 SER A CA 1
ATOM 841 C C . SER A 1 116 ? 6.258 3.605 12.711 1 98 116 SER A C 1
ATOM 843 O O . SER A 1 116 ? 5.965 3.201 13.844 1 98 116 SER A O 1
ATOM 845 N N . ALA A 1 117 ? 7.516 3.742 12.305 1 98.25 117 ALA A N 1
ATOM 846 C CA . ALA A 1 117 ? 8.633 3.301 13.141 1 98.25 117 ALA A CA 1
ATOM 847 C C . ALA A 1 117 ? 9.312 4.488 13.812 1 98.25 117 ALA A C 1
ATOM 849 O O . ALA A 1 117 ? 10.344 4.328 14.469 1 98.25 117 ALA A O 1
ATOM 850 N N . MET A 1 118 ? 8.789 5.68 13.602 1 98.75 118 MET A N 1
ATOM 851 C CA . MET A 1 118 ? 9.328 6.82 14.336 1 98.75 118 MET A CA 1
ATOM 852 C C . MET A 1 118 ? 9.273 6.574 15.844 1 98.75 118 MET A C 1
ATOM 854 O O . MET A 1 118 ? 8.352 5.926 16.328 1 98.75 118 MET A O 1
ATOM 858 N N . SER A 1 119 ? 10.258 7.121 16.547 1 98.62 119 SER A N 1
ATOM 859 C CA . SER A 1 119 ? 10.406 6.902 17.984 1 98.62 119 SER A CA 1
ATOM 860 C C . SER A 1 119 ? 11.07 8.094 18.672 1 98.62 119 SER A C 1
ATOM 862 O O . SER A 1 119 ? 11.539 9.016 18 1 98.62 119 SER A O 1
ATOM 864 N N . PRO A 1 120 ? 11.102 8.07 19.984 1 98.25 120 PRO A N 1
ATOM 865 C CA . PRO A 1 120 ? 11.789 9.156 20.688 1 98.25 120 PRO A CA 1
ATOM 866 C C . PRO A 1 120 ? 13.242 9.32 20.266 1 98.25 120 PRO A C 1
ATOM 868 O O . PRO A 1 120 ? 13.789 10.43 20.328 1 98.25 120 PRO A O 1
ATOM 871 N N . ALA A 1 121 ? 13.828 8.258 19.734 1 97.94 121 ALA A N 1
ATOM 872 C CA . ALA A 1 121 ? 15.211 8.32 19.266 1 97.94 121 ALA A CA 1
ATOM 873 C C . ALA A 1 121 ? 15.352 9.305 18.109 1 97.94 121 ALA A C 1
ATOM 875 O O . ALA A 1 121 ? 16.391 9.945 17.953 1 97.94 121 ALA A O 1
ATOM 876 N N . ASP A 1 122 ? 14.328 9.484 17.359 1 98 122 ASP A N 1
ATOM 877 C CA . ASP A 1 122 ? 14.352 10.398 16.219 1 98 122 ASP A CA 1
ATOM 878 C C . ASP A 1 122 ? 14.406 11.852 16.672 1 98 122 ASP A C 1
ATOM 880 O O . ASP A 1 122 ? 14.945 12.711 15.969 1 98 122 ASP A O 1
ATOM 884 N N . LEU A 1 123 ? 13.883 12.18 17.844 1 97.19 123 LEU A N 1
ATOM 885 C CA . LEU A 1 123 ? 13.945 13.523 18.406 1 97.19 123 LEU A CA 1
ATOM 886 C C . LEU A 1 123 ? 15.367 13.875 18.828 1 97.19 123 LEU A C 1
ATOM 888 O O . LEU A 1 123 ? 15.75 15.039 18.812 1 97.19 123 LEU A O 1
ATOM 892 N N . GLY A 1 124 ? 16.109 12.82 19.219 1 95.5 124 GLY A N 1
ATOM 893 C CA . GLY A 1 124 ? 17.453 13.023 19.719 1 95.5 124 GLY A CA 1
ATOM 894 C C . GLY A 1 124 ? 18.516 13.023 18.641 1 95.5 124 GLY A C 1
ATOM 895 O O . GLY A 1 124 ? 19.672 13.359 18.891 1 95.5 124 GLY A O 1
ATOM 896 N N . ALA A 1 125 ? 18.109 12.594 17.406 1 95.88 125 ALA A N 1
ATOM 897 C CA . ALA A 1 125 ? 19.062 12.625 16.312 1 95.88 125 ALA A CA 1
ATOM 898 C C . ALA A 1 125 ? 19.578 14.039 16.062 1 95.88 125 ALA A C 1
ATOM 900 O O . ALA A 1 125 ? 18.844 15.016 16.234 1 95.88 125 ALA A O 1
ATOM 901 N N . THR A 1 126 ? 20.766 14.234 15.609 1 95.19 126 THR A N 1
ATOM 902 C CA . THR A 1 126 ? 21.484 15.5 15.586 1 95.19 126 THR A CA 1
ATOM 903 C C . THR A 1 126 ? 20.688 16.562 14.844 1 95.19 126 THR A C 1
ATOM 905 O O . THR A 1 126 ? 20.453 17.656 15.383 1 95.19 126 THR A O 1
ATOM 908 N N . ALA A 1 127 ? 20.281 16.25 13.688 1 96.38 127 ALA A N 1
ATOM 909 C CA . ALA A 1 127 ? 19.562 17.25 12.898 1 96.38 127 ALA A CA 1
ATOM 910 C C . ALA A 1 127 ? 18.266 17.641 13.57 1 96.38 127 ALA A C 1
ATOM 912 O O . ALA A 1 127 ? 17.938 18.828 13.656 1 96.38 127 ALA A O 1
ATOM 913 N N . ALA A 1 128 ? 17.547 16.672 14.07 1 96.56 128 ALA A N 1
ATOM 914 C CA . ALA A 1 128 ? 16.266 16.922 14.727 1 96.56 128 ALA A CA 1
ATOM 915 C C . ALA A 1 128 ? 16.469 17.703 16.016 1 96.56 128 ALA A C 1
ATOM 917 O O . ALA A 1 128 ? 15.742 18.656 16.297 1 96.56 128 ALA A O 1
ATOM 918 N N . ALA A 1 129 ? 17.469 17.328 16.781 1 95.81 129 ALA A N 1
ATOM 919 C CA . ALA A 1 129 ? 17.734 17.984 18.062 1 95.81 129 ALA A CA 1
ATOM 920 C C . ALA A 1 129 ? 18.094 19.453 17.859 1 95.81 129 ALA A C 1
ATOM 922 O O . ALA A 1 129 ? 17.656 20.312 18.609 1 95.81 129 ALA A O 1
ATOM 923 N N . ARG A 1 130 ? 18.875 19.688 16.859 1 96.31 130 ARG A N 1
ATOM 924 C CA . ARG A 1 130 ? 19.266 21.062 16.547 1 96.31 130 ARG A CA 1
ATOM 925 C C . ARG A 1 130 ? 18.047 21.906 16.172 1 96.31 130 ARG A C 1
ATOM 927 O O . ARG A 1 130 ? 17.891 23.031 16.641 1 96.31 130 ARG A O 1
ATOM 934 N N . LEU A 1 131 ? 17.234 21.312 15.352 1 96.5 131 LEU A N 1
ATOM 935 C CA . LEU A 1 131 ? 16.031 22.031 14.914 1 96.5 131 LEU A CA 1
ATOM 936 C C . LEU A 1 131 ? 15.086 22.266 16.094 1 96.5 131 LEU A C 1
ATOM 938 O O . LEU A 1 131 ? 14.523 23.359 16.219 1 96.5 131 LEU A O 1
ATOM 942 N N . LEU A 1 132 ? 14.953 21.297 16.938 1 95.25 132 LEU A N 1
ATOM 943 C CA . LEU A 1 132 ? 14.055 21.406 18.078 1 95.25 132 LEU A CA 1
ATOM 944 C C . LEU A 1 132 ? 14.539 22.469 19.062 1 95.25 132 LEU A C 1
ATOM 946 O O . LEU A 1 132 ? 13.727 23.156 19.672 1 95.25 132 LEU A O 1
ATOM 950 N N . ALA A 1 133 ? 15.789 22.625 19.172 1 93.94 133 ALA A N 1
ATOM 951 C CA . ALA A 1 133 ? 16.375 23.594 20.109 1 93.94 133 ALA A CA 1
ATOM 952 C C . ALA A 1 133 ? 16.094 25.031 19.672 1 93.94 133 ALA A C 1
ATOM 954 O O . ALA A 1 133 ? 16.062 25.938 20.5 1 93.94 133 ALA A O 1
ATOM 955 N N . HIS A 1 134 ? 15.805 25.188 18.406 1 93.38 134 HIS A N 1
ATOM 956 C CA . HIS A 1 134 ? 15.68 26.547 17.906 1 93.38 134 HIS A CA 1
ATOM 957 C C . HIS A 1 134 ? 14.289 26.797 17.344 1 93.38 134 HIS A C 1
ATOM 959 O O . HIS A 1 134 ? 14.023 27.859 16.766 1 93.38 134 HIS A O 1
ATOM 965 N N . CYS A 1 135 ? 13.477 25.859 17.516 1 95.69 135 CYS A N 1
ATOM 966 C CA . CYS A 1 135 ? 12.156 26.047 16.906 1 95.69 135 CYS A CA 1
ATOM 967 C C . CYS A 1 135 ? 11.219 26.766 17.859 1 95.69 135 CYS A C 1
ATOM 969 O O . CYS A 1 135 ? 11.258 26.531 19.078 1 95.69 135 CYS A O 1
ATOM 971 N N . ASP A 1 136 ? 10.352 27.578 17.266 1 98.06 136 ASP A N 1
ATOM 972 C CA . ASP A 1 136 ? 9.391 28.359 18.047 1 98.06 136 ASP A CA 1
ATOM 973 C C . ASP A 1 136 ? 8.102 27.578 18.266 1 98.06 136 ASP A C 1
ATOM 975 O O . ASP A 1 136 ? 7.336 27.875 19.172 1 98.06 136 ASP A O 1
ATOM 979 N N . LEU A 1 137 ? 7.859 26.609 17.359 1 98.56 137 LEU A N 1
ATOM 980 C CA . LEU A 1 137 ? 6.617 25.844 17.406 1 98.56 137 LEU A CA 1
ATOM 981 C C . LEU A 1 137 ? 6.809 24.453 16.797 1 98.56 137 LEU A C 1
ATOM 983 O O . LEU A 1 137 ? 7.461 24.312 15.766 1 98.56 137 LEU A O 1
ATOM 987 N N . VAL A 1 138 ? 6.32 23.422 17.5 1 98.75 138 VAL A N 1
ATOM 988 C CA . VAL A 1 138 ? 6.266 22.078 16.969 1 98.75 138 VAL A CA 1
ATOM 989 C C . VAL A 1 138 ? 4.809 21.641 16.781 1 98.75 138 VAL A C 1
ATOM 991 O O . VAL A 1 138 ? 3.984 21.844 17.688 1 98.75 138 VAL A O 1
ATOM 994 N N . HIS A 1 139 ? 4.477 21.125 15.586 1 98.94 139 HIS A N 1
ATOM 995 C CA . HIS A 1 139 ? 3.115 20.703 15.273 1 98.94 139 HIS A CA 1
ATOM 996 C C . HIS A 1 139 ? 3.059 19.219 14.945 1 98.94 139 HIS A C 1
ATOM 998 O O . HIS A 1 139 ? 3.889 18.719 14.188 1 98.94 139 HIS A O 1
ATOM 1004 N N . PHE A 1 140 ? 2.152 18.453 15.531 1 98.88 140 PHE A N 1
ATOM 1005 C CA . PHE A 1 140 ? 1.843 17.078 15.172 1 98.88 140 PHE A CA 1
ATOM 1006 C C . PHE A 1 140 ? 0.357 16.781 15.352 1 98.88 140 PHE A C 1
ATOM 1008 O O . PHE A 1 140 ? -0.416 17.688 15.695 1 98.88 140 PHE A O 1
ATOM 1015 N N . THR A 1 141 ? -0.112 15.602 14.961 1 98.69 141 THR A N 1
ATOM 1016 C CA . THR A 1 141 ? -1.545 15.328 14.953 1 98.69 141 THR A CA 1
ATOM 1017 C C . THR A 1 141 ? -1.847 13.992 15.617 1 98.69 141 THR A C 1
ATOM 1019 O O . THR A 1 141 ? -0.93 13.242 15.969 1 98.69 141 THR A O 1
ATOM 1022 N N . GLY A 1 142 ? -3.168 13.766 15.781 1 98.44 142 GLY A N 1
ATOM 1023 C CA . GLY A 1 142 ? -3.637 12.484 16.281 1 98.44 142 GLY A CA 1
ATOM 1024 C C . GLY A 1 142 ? -3.303 11.328 15.352 1 98.44 142 GLY A C 1
ATOM 1025 O O . GLY A 1 142 ? -3.291 10.172 15.773 1 98.44 142 GLY A O 1
ATOM 1026 N N . ILE A 1 143 ? -3.01 11.617 14.125 1 98 143 ILE A N 1
ATOM 1027 C CA . ILE A 1 143 ? -2.576 10.586 13.195 1 98 143 ILE A CA 1
ATOM 1028 C C . ILE A 1 143 ? -1.209 10.047 13.609 1 98 143 ILE A C 1
ATOM 1030 O O . ILE A 1 143 ? -1.006 8.836 13.688 1 98 143 ILE A O 1
ATOM 1034 N N . THR A 1 144 ? -0.27 10.945 13.945 1 98.62 144 THR A N 1
ATOM 1035 C CA . THR A 1 144 ? 1.093 10.547 14.281 1 98.62 144 THR A CA 1
ATOM 1036 C C . THR A 1 144 ? 1.105 9.625 15.5 1 98.62 144 THR A C 1
ATOM 1038 O O . THR A 1 144 ? 1.7 8.547 15.461 1 98.62 144 THR A O 1
ATOM 1041 N N . THR A 1 145 ? 0.365 9.992 16.562 1 98.25 145 THR A N 1
ATOM 1042 C CA . THR A 1 145 ? 0.376 9.188 17.766 1 98.25 145 THR A CA 1
ATOM 1043 C C . THR A 1 145 ? -0.316 7.844 17.531 1 98.25 145 THR A C 1
ATOM 1045 O O . THR A 1 145 ? -0.018 6.859 18.219 1 98.25 145 THR A O 1
ATOM 1048 N N . ALA A 1 146 ? -1.145 7.816 16.516 1 97.75 146 ALA A N 1
ATOM 1049 C CA . ALA A 1 146 ? -1.972 6.629 16.312 1 97.75 146 ALA A CA 1
ATOM 1050 C C . ALA A 1 146 ? -1.264 5.621 15.414 1 97.75 146 ALA A C 1
ATOM 1052 O O . ALA A 1 146 ? -1.694 4.469 15.297 1 97.75 146 ALA A O 1
ATOM 1053 N N . LEU A 1 147 ? -0.161 5.949 14.781 1 97.5 147 LEU A N 1
ATOM 1054 C CA . LEU A 1 147 ? 0.463 5.109 13.766 1 97.5 147 LEU A CA 1
ATOM 1055 C C . LEU A 1 147 ? 0.972 3.805 14.375 1 97.5 147 LEU A C 1
ATOM 1057 O O . LEU A 1 147 ? 0.949 2.76 13.727 1 97.5 147 LEU A O 1
ATOM 1061 N N . SER A 1 148 ? 1.484 3.883 15.609 1 96.94 148 SER A N 1
ATOM 1062 C CA . SER A 1 148 ? 2.049 2.742 16.328 1 96.94 148 SER A CA 1
ATOM 1063 C C . SER A 1 148 ? 2.312 3.078 17.781 1 96.94 148 SER A C 1
ATOM 1065 O O . SER A 1 148 ? 2.18 4.234 18.203 1 96.94 148 SER A O 1
ATOM 1067 N N . ASP A 1 149 ? 2.734 2.086 18.547 1 96.69 149 ASP A N 1
ATOM 1068 C CA . ASP A 1 149 ? 3.123 2.316 19.938 1 96.69 149 ASP A CA 1
ATOM 1069 C C . ASP A 1 149 ? 4.355 3.213 20.031 1 96.69 149 ASP A C 1
ATOM 1071 O O . ASP A 1 149 ? 4.438 4.09 20.891 1 96.69 149 ASP A O 1
ATOM 1075 N N . SER A 1 150 ? 5.238 2.992 19.078 1 98.12 150 SER A N 1
ATOM 1076 C CA . SER A 1 150 ? 6.473 3.77 19.109 1 98.12 150 SER A CA 1
ATOM 1077 C C . SER A 1 150 ? 6.211 5.234 18.781 1 98.12 150 SER A C 1
ATOM 1079 O O . SER A 1 150 ? 6.871 6.125 19.328 1 98.12 150 SER A O 1
ATOM 1081 N N . THR A 1 151 ? 5.266 5.508 17.922 1 98.5 151 THR A N 1
ATOM 1082 C CA . THR A 1 151 ? 4.945 6.895 17.594 1 98.5 151 THR A CA 1
ATOM 1083 C C . THR A 1 151 ? 4.152 7.551 18.719 1 98.5 151 THR A C 1
ATOM 1085 O O . THR A 1 151 ? 4.23 8.766 18.922 1 98.5 151 THR A O 1
ATOM 1088 N N . THR A 1 152 ? 3.385 6.758 19.453 1 98.5 152 THR A N 1
ATOM 1089 C CA . THR A 1 152 ? 2.779 7.293 20.672 1 98.5 152 THR A CA 1
ATOM 1090 C C . THR A 1 152 ? 3.852 7.742 21.656 1 98.5 152 THR A C 1
ATOM 1092 O O . THR A 1 152 ? 3.779 8.844 22.203 1 98.5 152 THR A O 1
ATOM 1095 N N . GLU A 1 153 ? 4.852 6.91 21.828 1 98.69 153 GLU A N 1
ATOM 1096 C CA . GLU A 1 153 ? 5.957 7.266 22.703 1 98.69 153 GLU A CA 1
ATOM 1097 C C . GLU A 1 153 ? 6.664 8.531 22.234 1 98.69 153 GLU A C 1
ATOM 1099 O O . GLU A 1 153 ? 7.066 9.367 23.031 1 98.69 153 GLU A O 1
ATOM 1104 N N . LEU A 1 154 ? 6.793 8.656 20.938 1 98.75 154 LEU A N 1
ATOM 1105 C CA . LEU A 1 154 ? 7.441 9.812 20.344 1 98.75 154 LEU A CA 1
ATOM 1106 C C . LEU A 1 154 ? 6.684 11.094 20.672 1 98.75 154 LEU A C 1
ATOM 1108 O O . LEU A 1 154 ? 7.281 12.078 21.125 1 98.75 154 LEU A O 1
ATOM 1112 N N . THR A 1 155 ? 5.402 11.07 20.469 1 98.75 155 THR A N 1
ATOM 1113 C CA . THR A 1 155 ? 4.625 12.289 20.672 1 98.75 155 THR A CA 1
ATOM 1114 C C . THR A 1 155 ? 4.52 12.609 22.172 1 98.75 155 THR A C 1
ATOM 1116 O O . THR A 1 155 ? 4.508 13.781 22.547 1 98.75 155 THR A O 1
ATOM 1119 N N . GLU A 1 156 ? 4.496 11.609 23 1 98.5 156 GLU A N 1
ATOM 1120 C CA . GLU A 1 156 ? 4.52 11.836 24.438 1 98.5 156 GLU A CA 1
ATOM 1121 C C . GLU A 1 156 ? 5.855 12.422 24.891 1 98.5 156 GLU A C 1
ATOM 1123 O O . GLU A 1 156 ? 5.898 13.297 25.75 1 98.5 156 GLU A O 1
ATOM 1128 N N . ALA A 1 157 ? 6.883 11.938 24.281 1 98.25 157 ALA A N 1
ATOM 1129 C CA . ALA A 1 157 ? 8.195 12.508 24.562 1 98.25 157 ALA A CA 1
ATOM 1130 C C . ALA A 1 157 ? 8.258 13.977 24.156 1 98.25 157 ALA A C 1
ATOM 1132 O O . ALA A 1 157 ? 8.859 14.797 24.844 1 98.25 157 ALA A O 1
ATOM 1133 N N . LEU A 1 158 ? 7.707 14.281 23.047 1 97.56 158 LEU A N 1
ATOM 1134 C CA . LEU A 1 158 ? 7.648 15.656 22.547 1 97.56 158 LEU A CA 1
ATOM 1135 C C . LEU A 1 158 ? 6.926 16.562 23.547 1 97.56 158 LEU A C 1
ATOM 1137 O O . LEU A 1 158 ? 7.379 17.672 23.828 1 97.56 158 LEU A O 1
ATOM 1141 N N . LEU A 1 159 ? 5.852 16.078 24.094 1 97.81 159 LEU A N 1
ATOM 1142 C CA . LEU A 1 159 ? 5.055 16.828 25.062 1 97.81 159 LEU A CA 1
ATOM 1143 C C . LEU A 1 159 ? 5.836 17.047 26.359 1 97.81 159 LEU A C 1
ATOM 1145 O O . LEU A 1 159 ? 5.633 18.047 27.047 1 97.81 159 LEU A O 1
ATOM 1149 N N . ALA A 1 160 ? 6.695 16.172 26.641 1 96.31 160 ALA A N 1
ATOM 1150 C CA . ALA A 1 160 ? 7.418 16.188 27.906 1 96.31 160 ALA A CA 1
ATOM 1151 C C . ALA A 1 160 ? 8.656 17.078 27.812 1 96.31 160 ALA A C 1
ATOM 1153 O O . ALA A 1 160 ? 9.234 17.453 28.844 1 96.31 160 ALA A O 1
ATOM 1154 N N . LEU A 1 161 ? 9.055 17.438 26.594 1 94.25 161 LEU A N 1
ATOM 1155 C CA . LEU A 1 161 ? 10.219 18.312 26.438 1 94.25 161 LEU A CA 1
ATOM 1156 C C . LEU A 1 161 ? 9.984 19.656 27.094 1 94.25 161 LEU A C 1
ATOM 1158 O O . LEU A 1 161 ? 8.867 20.188 27.062 1 94.25 161 LEU A O 1
ATOM 1162 N N . PRO A 1 162 ? 11.039 20.188 27.719 1 92.06 162 PRO A N 1
ATOM 1163 C CA . PRO A 1 162 ? 10.891 21.562 28.203 1 92.06 162 PRO A CA 1
ATOM 1164 C C . PRO A 1 162 ? 10.477 22.531 27.109 1 92.06 162 PRO A C 1
ATOM 1166 O O . PRO A 1 162 ? 10.969 22.438 25.984 1 92.06 162 PRO A O 1
ATOM 1169 N N . ARG A 1 163 ? 9.57 23.438 27.438 1 91.19 163 ARG A N 1
ATOM 1170 C CA . ARG A 1 163 ? 9.031 24.328 26.422 1 91.19 163 ARG A CA 1
ATOM 1171 C C . ARG A 1 163 ? 10.062 25.391 26.031 1 91.19 163 ARG A C 1
ATOM 1173 O O . ARG A 1 163 ? 10.242 25.672 24.844 1 91.19 163 ARG A O 1
ATOM 1180 N N . ASN A 1 164 ? 10.859 25.875 26.922 1 91.69 164 ASN A N 1
ATOM 1181 C CA . ASN A 1 164 ? 11.828 26.938 26.656 1 91.69 164 ASN A CA 1
ATOM 1182 C C . ASN A 1 164 ? 11.289 27.953 25.656 1 91.69 164 ASN A C 1
ATOM 1184 O O . ASN A 1 164 ? 11.953 28.266 24.672 1 91.69 164 ASN A O 1
ATOM 1188 N N . GLY A 1 165 ? 10 28.359 25.797 1 93.12 165 GLY A N 1
ATOM 1189 C CA . GLY A 1 165 ? 9.375 29.344 24.922 1 93.12 165 GLY A CA 1
ATOM 1190 C C . GLY A 1 165 ? 8.773 28.734 23.672 1 93.12 165 GLY A C 1
ATOM 1191 O O . GLY A 1 165 ? 8.078 29.422 22.922 1 93.12 165 GLY A O 1
ATOM 1192 N N . ARG A 1 166 ? 9 27.484 23.453 1 95.88 166 ARG A N 1
ATOM 1193 C CA . ARG A 1 166 ? 8.469 26.781 22.281 1 95.88 166 ARG A CA 1
ATOM 1194 C C . ARG A 1 166 ? 7.012 26.391 22.5 1 95.88 166 ARG A C 1
ATOM 1196 O O . ARG A 1 166 ? 6.641 25.906 23.578 1 95.88 166 ARG A O 1
ATOM 1203 N N . LEU A 1 167 ? 6.223 26.625 21.469 1 98.06 167 LEU A N 1
ATOM 1204 C CA . LEU A 1 167 ? 4.832 26.188 21.5 1 98.06 167 LEU A CA 1
ATOM 1205 C C . LEU A 1 167 ? 4.695 24.766 20.953 1 98.06 167 LEU A C 1
ATOM 1207 O O . LEU A 1 167 ? 5.434 24.375 20.047 1 98.06 167 LEU A O 1
ATOM 1211 N N . VAL A 1 168 ? 3.77 24.016 21.547 1 98.69 168 VAL A N 1
ATOM 1212 C CA . VAL A 1 168 ? 3.385 22.719 21.016 1 98.69 168 VAL A CA 1
ATOM 1213 C C . VAL A 1 168 ? 1.948 22.766 20.5 1 98.69 168 VAL A C 1
ATOM 1215 O O . VAL A 1 168 ? 1.031 23.141 21.234 1 98.69 168 VAL A O 1
ATOM 1218 N N . SER A 1 169 ? 1.812 22.469 19.234 1 98.88 169 SER A N 1
ATOM 1219 C CA . SER A 1 169 ? 0.517 22.469 18.562 1 98.88 169 SER A CA 1
ATOM 1220 C C . SER A 1 169 ? 0.071 21.047 18.234 1 98.88 169 SER A C 1
ATOM 1222 O O . SER A 1 169 ? 0.866 20.234 17.75 1 98.88 169 SER A O 1
ATOM 1224 N N . PHE A 1 170 ? -1.189 20.75 18.5 1 98.88 170 PHE A N 1
ATOM 1225 C CA . PHE A 1 170 ? -1.753 19.422 18.297 1 98.88 170 PHE A CA 1
ATOM 1226 C C . PHE A 1 170 ? -3.096 19.5 17.578 1 98.88 170 PHE A C 1
ATOM 1228 O O . PHE A 1 170 ? -3.973 20.266 17.984 1 98.88 170 PHE A O 1
ATOM 1235 N N . ASP A 1 171 ? -3.219 18.812 16.5 1 98.81 171 ASP A N 1
ATOM 1236 C CA . ASP A 1 171 ? -4.496 18.609 15.82 1 98.81 171 ASP A CA 1
ATOM 1237 C C . ASP A 1 171 ? -5.07 17.234 16.109 1 98.81 171 ASP A C 1
ATOM 1239 O O . ASP A 1 171 ? -4.422 16.219 15.859 1 98.81 171 ASP A O 1
ATOM 1243 N N . LEU A 1 172 ? -6.336 17.156 16.578 1 98.31 172 LEU A N 1
ATOM 1244 C CA . LEU A 1 172 ? -6.938 15.891 16.984 1 98.31 172 LEU A CA 1
ATOM 1245 C C . LEU A 1 172 ? -6.895 14.875 15.852 1 98.31 172 LEU A C 1
ATOM 1247 O O . LEU A 1 172 ? -6.527 13.719 16.062 1 98.31 172 LEU A O 1
ATOM 1251 N N . ASN A 1 173 ? -7.336 15.336 14.656 1 96.69 173 ASN A N 1
ATOM 1252 C CA . ASN A 1 173 ? -7.238 14.5 13.469 1 96.69 173 ASN A CA 1
ATOM 1253 C C . ASN A 1 173 ? -7.477 13.031 13.797 1 96.69 173 ASN A C 1
ATOM 1255 O O . ASN A 1 173 ? -6.668 12.172 13.438 1 96.69 173 ASN A O 1
ATOM 1259 N N . PHE A 1 174 ? -8.672 12.758 14.469 1 96.31 174 PHE A N 1
ATOM 1260 C CA . PHE A 1 174 ? -9.031 11.414 14.914 1 96.31 174 PHE A CA 1
ATOM 1261 C C . PHE A 1 174 ? -9.367 10.531 13.719 1 96.31 174 PHE A C 1
ATOM 1263 O O . PHE A 1 174 ? -10.234 10.867 12.906 1 96.31 174 PHE A O 1
ATOM 1270 N N . ARG A 1 175 ? -8.648 9.492 13.625 1 94.62 175 ARG A N 1
ATOM 1271 C CA . ARG A 1 175 ? -8.883 8.453 12.625 1 94.62 175 ARG A CA 1
ATOM 1272 C C . ARG A 1 175 ? -9.141 7.102 13.281 1 94.62 175 ARG A C 1
ATOM 1274 O O . ARG A 1 175 ? -8.195 6.387 13.633 1 94.62 175 ARG A O 1
ATOM 1281 N N . PRO A 1 176 ? -10.383 6.703 13.375 1 92.31 176 PRO A N 1
ATOM 1282 C CA . PRO A 1 176 ? -10.711 5.473 14.094 1 92.31 176 PRO A CA 1
ATOM 1283 C C . PRO A 1 176 ? -9.969 4.254 13.555 1 92.31 176 PRO A C 1
ATOM 1285 O O . PRO A 1 176 ? -9.586 3.369 14.32 1 92.31 176 PRO A O 1
ATOM 1288 N N . ALA A 1 177 ? -9.75 4.199 12.289 1 89.81 177 ALA A N 1
ATOM 1289 C CA . ALA A 1 177 ? -9.117 3.047 11.656 1 89.81 177 ALA A CA 1
ATOM 1290 C C . ALA A 1 177 ? -7.699 2.846 12.188 1 89.81 177 ALA A C 1
ATOM 1292 O O . ALA A 1 177 ? -7.223 1.712 12.281 1 89.81 177 ALA A O 1
ATOM 1293 N N . LEU A 1 178 ? -7.023 3.871 12.57 1 93.12 178 LEU A N 1
ATOM 1294 C CA . LEU A 1 178 ? -5.656 3.789 13.078 1 93.12 178 LEU A CA 1
ATOM 1295 C C . LEU A 1 178 ? -5.641 3.289 14.516 1 93.12 178 LEU A C 1
ATOM 1297 O O . LEU A 1 178 ? -4.594 2.871 15.023 1 93.12 178 LEU A O 1
ATOM 1301 N N . TRP A 1 179 ? -6.797 3.373 15.18 1 91.06 179 TRP A N 1
ATOM 1302 C CA . TRP A 1 179 ? -6.895 2.977 16.578 1 91.06 179 TRP A CA 1
ATOM 1303 C C . TRP A 1 179 ? -7.551 1.607 16.719 1 91.06 179 TRP A C 1
ATOM 1305 O O . TRP A 1 179 ? -7.863 1.168 17.828 1 91.06 179 TRP A O 1
ATOM 1315 N N . ALA A 1 180 ? -7.746 0.897 15.617 1 82.31 180 ALA A N 1
ATOM 1316 C CA . ALA A 1 180 ? -8.578 -0.303 15.578 1 82.31 180 ALA A CA 1
ATOM 1317 C C . ALA A 1 180 ? -8.117 -1.325 16.609 1 82.31 180 ALA A C 1
ATOM 1319 O O . ALA A 1 180 ? -8.938 -1.947 17.297 1 82.31 180 ALA A O 1
ATOM 1320 N N . GLN A 1 181 ? -6.797 -1.461 16.844 1 79.19 181 GLN A N 1
ATOM 1321 C CA . GLN A 1 181 ? -6.293 -2.479 17.75 1 79.19 181 GLN A CA 1
ATOM 1322 C C . GLN A 1 181 ? -6.184 -1.932 19.172 1 79.19 181 GLN A C 1
ATOM 1324 O O . GLN A 1 181 ? -5.859 -2.67 20.109 1 79.19 181 GLN A O 1
ATOM 1329 N N . ARG A 1 182 ? -6.492 -0.636 19.359 1 86 182 ARG A N 1
ATOM 1330 C CA . ARG A 1 182 ? -6.359 -0.01 20.672 1 86 182 ARG A CA 1
ATOM 1331 C C . ARG A 1 182 ? -7.406 1.08 20.859 1 86 182 ARG A C 1
ATOM 1333 O O . ARG A 1 182 ? -7.113 2.141 21.422 1 86 182 ARG A O 1
ATOM 1340 N N . LEU A 1 183 ? -8.57 0.79 20.359 1 83.44 183 LEU A N 1
ATOM 1341 C CA . LEU A 1 183 ? -9.617 1.803 20.344 1 83.44 183 LEU A CA 1
ATOM 1342 C C . LEU A 1 183 ? -9.953 2.262 21.766 1 83.44 183 LEU A C 1
ATOM 1344 O O . LEU A 1 183 ? -10.234 3.439 21.984 1 83.44 183 LEU A O 1
ATOM 1348 N N . ASP A 1 184 ? -9.789 1.409 22.672 1 85.62 184 ASP A N 1
ATOM 1349 C CA . ASP A 1 184 ? -10.141 1.696 24.062 1 85.62 184 ASP A CA 1
ATOM 1350 C C . ASP A 1 184 ? -9.172 2.703 24.672 1 85.62 184 ASP A C 1
ATOM 1352 O O . ASP A 1 184 ? -9.508 3.393 25.641 1 85.62 184 ASP A O 1
ATOM 1356 N N . LEU A 1 185 ? -8.047 2.84 24.047 1 92.06 185 LEU A N 1
ATOM 1357 C CA . LEU A 1 185 ? -7.023 3.723 24.594 1 92.06 185 LEU A CA 1
ATOM 1358 C C . LEU A 1 185 ? -7.062 5.086 23.922 1 92.06 185 LEU A C 1
ATOM 1360 O O . LEU A 1 185 ? -6.457 6.047 24.406 1 92.06 185 LEU A O 1
ATOM 1364 N N . ALA A 1 186 ? -7.773 5.18 22.844 1 94.88 186 ALA A N 1
ATOM 1365 C CA . ALA A 1 186 ? -7.707 6.359 21.984 1 94.88 186 ALA A CA 1
ATOM 1366 C C . ALA A 1 186 ? -8.094 7.621 22.75 1 94.88 186 ALA A C 1
ATOM 1368 O O . ALA A 1 186 ? -7.355 8.609 22.75 1 94.88 186 ALA A O 1
ATOM 1369 N N . ALA A 1 187 ? -9.18 7.559 23.469 1 96.38 187 ALA A N 1
ATOM 1370 C CA . ALA A 1 187 ? -9.703 8.734 24.172 1 96.38 187 ALA A CA 1
ATOM 1371 C C . ALA A 1 187 ? -8.719 9.227 25.219 1 96.38 187 ALA A C 1
ATOM 1373 O O . ALA A 1 187 ? -8.461 10.422 25.328 1 96.38 187 ALA A O 1
ATOM 1374 N N . GLU A 1 188 ? -8.195 8.336 25.953 1 97.5 188 GLU A N 1
ATOM 1375 C CA . GLU A 1 188 ? -7.27 8.688 27.016 1 97.5 188 GLU A CA 1
ATOM 1376 C C . GLU A 1 188 ? -5.973 9.266 26.469 1 97.5 188 GLU A C 1
ATOM 1378 O O . GLU A 1 188 ? -5.5 10.305 26.938 1 97.5 188 GLU A O 1
ATOM 1383 N N . VAL A 1 189 ? -5.422 8.609 25.469 1 98.12 189 VAL A N 1
ATOM 1384 C CA . VAL A 1 189 ? -4.172 9.055 24.859 1 98.12 189 VAL A CA 1
ATOM 1385 C C . VAL A 1 189 ? -4.363 10.43 24.219 1 98.12 189 VAL A C 1
ATOM 1387 O O . VAL A 1 189 ? -3.559 11.336 24.438 1 98.12 189 VAL A O 1
ATOM 1390 N N . LEU A 1 190 ? -5.434 10.578 23.531 1 98.69 190 LEU A N 1
ATOM 1391 C CA . LEU A 1 190 ? -5.695 11.828 22.828 1 98.69 190 LEU A CA 1
ATOM 1392 C C . LEU A 1 190 ? -5.996 12.953 23.812 1 98.69 190 LEU A C 1
ATOM 1394 O O . LEU A 1 190 ? -5.594 14.094 23.609 1 98.69 190 LEU A O 1
ATOM 1398 N N . ALA A 1 191 ? -6.637 12.633 24.922 1 98.62 191 ALA A N 1
ATOM 1399 C CA . ALA A 1 191 ? -6.898 13.633 25.953 1 98.62 191 ALA A CA 1
ATOM 1400 C C . ALA A 1 191 ? -5.602 14.133 26.578 1 98.62 191 ALA A C 1
ATOM 1402 O O . ALA A 1 191 ? -5.453 15.328 26.844 1 98.62 191 ALA A O 1
ATOM 1403 N N . ARG A 1 192 ? -4.73 13.25 26.797 1 98.5 192 ARG A N 1
ATOM 1404 C CA . ARG A 1 192 ? -3.43 13.641 27.312 1 98.5 192 ARG A CA 1
ATOM 1405 C C . ARG A 1 192 ? -2.707 14.578 26.359 1 98.5 192 ARG A C 1
ATOM 1407 O O . ARG A 1 192 ? -2.059 15.531 26.781 1 98.5 192 ARG A O 1
ATOM 1414 N N . HIS A 1 193 ? -2.834 14.289 25.078 1 98.81 193 HIS A N 1
ATOM 1415 C CA . HIS A 1 193 ? -2.199 15.133 24.062 1 98.81 193 HIS A CA 1
ATOM 1416 C C . HIS A 1 193 ? -2.848 16.516 24.016 1 98.81 193 HIS A C 1
ATOM 1418 O O . HIS A 1 193 ? -2.154 17.531 23.891 1 98.81 193 HIS A O 1
ATOM 1424 N N . VAL A 1 194 ? -4.137 16.531 24.156 1 98.81 194 VAL A N 1
ATOM 1425 C CA . VAL A 1 194 ? -4.84 17.812 24.188 1 98.81 194 VAL A CA 1
ATOM 1426 C C . VAL A 1 194 ? -4.379 18.625 25.391 1 98.81 194 VAL A C 1
ATOM 1428 O O . VAL A 1 194 ? -3.967 19.781 25.266 1 98.81 194 VAL A O 1
ATOM 1431 N N . ARG A 1 195 ? -4.336 18.031 26.547 1 98.62 195 ARG A N 1
ATOM 1432 C CA . ARG A 1 195 ? -3.996 18.719 27.797 1 98.62 195 ARG A CA 1
ATOM 1433 C C . ARG A 1 195 ? -2.541 19.172 27.781 1 98.62 195 ARG A C 1
ATOM 1435 O O . ARG A 1 195 ? -2.207 20.203 28.375 1 98.62 195 ARG A O 1
ATOM 1442 N N . GLY A 1 196 ? -1.757 18.422 27.094 1 98.44 196 GLY A N 1
ATOM 1443 C CA . GLY A 1 196 ? -0.327 18.688 27.125 1 98.44 196 GLY A CA 1
ATOM 1444 C C . GLY A 1 196 ? 0.114 19.688 26.062 1 98.44 196 GLY A C 1
ATOM 1445 O O . GLY A 1 196 ? 1.285 20.062 26 1 98.44 196 GLY A O 1
ATOM 1446 N N . SER A 1 197 ? -0.751 20.172 25.203 1 98.75 197 SER A N 1
ATOM 1447 C CA . SER A 1 197 ? -0.395 21.047 24.094 1 98.75 197 SER A CA 1
ATOM 1448 C C . SER A 1 197 ? -0.804 22.5 24.391 1 98.75 197 SER A C 1
ATOM 1450 O O . SER A 1 197 ? -1.653 22.75 25.234 1 98.75 197 SER A O 1
ATOM 1452 N N . ASP A 1 198 ? -0.193 23.469 23.688 1 98.56 198 ASP A N 1
ATOM 1453 C CA . ASP A 1 198 ? -0.471 24.891 23.875 1 98.56 198 ASP A CA 1
ATOM 1454 C C . ASP A 1 198 ? -1.542 25.359 22.891 1 98.56 198 ASP A C 1
ATOM 1456 O O . ASP A 1 198 ? -2.326 26.266 23.203 1 98.56 198 ASP A O 1
ATOM 1460 N N . VAL A 1 199 ? -1.482 24.844 21.688 1 98.81 199 VAL A N 1
ATOM 1461 C CA . VAL A 1 199 ? -2.439 25.125 20.625 1 98.81 199 VAL A CA 1
ATOM 1462 C C . VAL A 1 199 ? -3.1 23.844 20.156 1 98.81 199 VAL A C 1
ATOM 1464 O O . VAL A 1 199 ? -2.416 22.906 19.734 1 98.81 199 VAL A O 1
ATOM 1467 N N . VAL A 1 200 ? -4.445 23.766 20.234 1 98.88 200 VAL A N 1
ATOM 1468 C CA . VAL A 1 200 ? -5.137 22.516 19.906 1 98.88 200 VAL A CA 1
ATOM 1469 C C . VAL A 1 200 ? -6.227 22.797 18.875 1 98.88 200 VAL A C 1
ATOM 1471 O O . VAL A 1 200 ? -7 23.75 19.016 1 98.88 200 VAL A O 1
ATOM 1474 N N . PHE A 1 201 ? -6.238 22.031 17.828 1 98.62 201 PHE A N 1
ATOM 1475 C CA . PHE A 1 201 ? -7.293 22.047 16.812 1 98.62 201 PHE A CA 1
ATOM 1476 C C . PHE A 1 201 ? -8.188 20.828 16.969 1 98.62 201 PHE A C 1
ATOM 1478 O O . PHE A 1 201 ? -7.699 19.703 17.062 1 98.62 201 PHE A O 1
ATOM 1485 N N . LEU A 1 202 ? -9.547 21.031 17 1 97.38 202 LEU A N 1
ATOM 1486 C CA . LEU A 1 202 ? -10.523 19.953 17.109 1 97.38 202 LEU A CA 1
ATOM 1487 C C . LEU A 1 202 ? -11.609 20.094 16.047 1 97.38 202 LEU A C 1
ATOM 1489 O O . LEU A 1 202 ? -12.164 21.188 15.867 1 97.38 202 LEU A O 1
ATOM 1493 N N . GLY A 1 203 ? -11.836 19.016 15.328 1 94.88 203 GLY A N 1
ATOM 1494 C CA . GLY A 1 203 ? -13.117 18.922 14.648 1 94.88 203 GLY A CA 1
ATOM 1495 C C . GLY A 1 203 ? -14.258 18.531 15.57 1 94.88 203 GLY A C 1
ATOM 1496 O O . GLY A 1 203 ? -14.148 17.562 16.328 1 94.88 203 GLY A O 1
ATOM 1497 N N . ALA A 1 204 ? -15.328 19.25 15.477 1 94.81 204 ALA A N 1
ATOM 1498 C CA . ALA A 1 204 ? -16.453 19.031 16.391 1 94.81 204 ALA A CA 1
ATOM 1499 C C . ALA A 1 204 ? -16.938 17.594 16.328 1 94.81 204 ALA A C 1
ATOM 1501 O O . ALA A 1 204 ? -17.188 16.969 17.359 1 94.81 204 ALA A O 1
ATOM 1502 N N . ASP A 1 205 ? -17.062 17.031 15.164 1 93.75 205 ASP A N 1
ATOM 1503 C CA . ASP A 1 205 ? -17.531 15.664 15 1 93.75 205 ASP A CA 1
ATOM 1504 C C . ASP A 1 205 ? -16.547 14.672 15.594 1 93.75 205 ASP A C 1
ATOM 1506 O O . ASP A 1 205 ? -16.938 13.711 16.266 1 93.75 205 ASP A O 1
ATOM 1510 N N . GLU A 1 206 ? -15.281 14.906 15.367 1 95 206 GLU A N 1
ATOM 1511 C CA . GLU A 1 206 ? -14.242 14.047 15.938 1 95 206 GLU A CA 1
ATOM 1512 C C . GLU A 1 206 ? -14.242 14.109 17.453 1 95 206 GLU A C 1
ATOM 1514 O O . GLU A 1 206 ? -14.141 13.078 18.125 1 95 206 GLU A O 1
ATOM 1519 N N . ALA A 1 207 ? -14.352 15.328 17.938 1 97.06 207 ALA A N 1
ATOM 1520 C CA . ALA A 1 207 ? -14.352 15.523 19.391 1 97.06 207 ALA A CA 1
ATOM 1521 C C . ALA A 1 207 ? -15.555 14.844 20.031 1 97.06 207 ALA A C 1
ATOM 1523 O O . ALA A 1 207 ? -15.445 14.273 21.125 1 97.06 207 ALA A O 1
ATOM 1524 N N . ALA A 1 208 ? -16.672 14.914 19.312 1 96.75 208 ALA A N 1
ATOM 1525 C CA . ALA A 1 208 ? -17.859 14.234 19.812 1 96.75 208 ALA A CA 1
ATOM 1526 C C . ALA A 1 208 ? -17.641 12.727 19.906 1 96.75 208 ALA A C 1
ATOM 1528 O O . ALA A 1 208 ? -18.031 12.094 20.891 1 96.75 208 ALA A O 1
ATOM 1529 N N . ALA A 1 209 ? -16.969 12.203 18.938 1 95.12 209 ALA A N 1
ATOM 1530 C CA . ALA A 1 209 ? -16.719 10.766 18.875 1 95.12 209 ALA A CA 1
ATOM 1531 C C . ALA A 1 209 ? -15.734 10.344 19.969 1 95.12 209 ALA A C 1
ATOM 1533 O O . ALA A 1 209 ? -15.875 9.266 20.547 1 95.12 209 ALA A O 1
ATOM 1534 N N . VAL A 1 210 ? -14.758 11.188 20.297 1 96.75 210 VAL A N 1
ATOM 1535 C CA . VAL A 1 210 ? -13.656 10.797 21.172 1 96.75 210 VAL A CA 1
ATOM 1536 C C . VAL A 1 210 ? -13.953 11.227 22.609 1 96.75 210 VAL A C 1
ATOM 1538 O O . VAL A 1 210 ? -13.664 10.484 23.562 1 96.75 210 VAL A O 1
ATOM 1541 N N . PHE A 1 211 ? -14.539 12.422 22.734 1 97.44 211 PHE A N 1
ATOM 1542 C CA . PHE A 1 211 ? -14.617 13.023 24.062 1 97.44 211 PHE A CA 1
ATOM 1543 C C . PHE A 1 211 ? -16.078 13.156 24.516 1 97.44 211 PHE A C 1
ATOM 1545 O O . PHE A 1 211 ? -16.344 13.617 25.625 1 97.44 211 PHE A O 1
ATOM 1552 N N . GLY A 1 212 ? -17 12.906 23.641 1 97.06 212 GLY A N 1
ATOM 1553 C CA . GLY A 1 212 ? -18.406 12.867 24.031 1 97.06 212 GLY A CA 1
ATOM 1554 C C . GLY A 1 212 ? -19.141 14.164 23.75 1 97.06 212 GLY A C 1
ATOM 1555 O O . GLY A 1 212 ? -20.344 14.266 24 1 97.06 212 GLY A O 1
ATOM 1556 N N . THR A 1 213 ? -18.422 15.172 23.25 1 96.75 213 THR A N 1
ATOM 1557 C CA . THR A 1 213 ? -19.078 16.422 22.891 1 96.75 213 THR A CA 1
ATOM 1558 C C . THR A 1 213 ? -18.312 17.141 21.766 1 96.75 213 THR A C 1
ATOM 1560 O O . THR A 1 213 ? -17.094 16.984 21.656 1 96.75 213 THR A O 1
ATOM 1563 N N . GLY A 1 214 ? -19.047 17.859 20.984 1 95.88 214 GLY A N 1
ATOM 1564 C CA . GLY A 1 214 ? -18.469 18.719 19.953 1 95.88 214 GLY A CA 1
ATOM 1565 C C . GLY A 1 214 ? -18.719 20.188 20.188 1 95.88 214 GLY A C 1
ATOM 1566 O O . GLY A 1 214 ? -18.359 21.031 19.359 1 95.88 214 GLY A O 1
ATOM 1567 N N . ASP A 1 215 ? -19.328 20.438 21.312 1 96.06 215 ASP A N 1
ATOM 1568 C CA . ASP A 1 215 ? -19.641 21.828 21.656 1 96.06 215 ASP A CA 1
ATOM 1569 C C . ASP A 1 215 ? -18.375 22.578 22.094 1 96.06 215 ASP A C 1
ATOM 1571 O O . ASP A 1 215 ? -17.688 22.156 23.016 1 96.06 215 ASP A O 1
ATOM 1575 N N . PRO A 1 216 ? -18.156 23.703 21.453 1 96.75 216 PRO A N 1
ATOM 1576 C CA . PRO A 1 216 ? -16.906 24.406 21.734 1 96.75 216 PRO A CA 1
ATOM 1577 C C . PRO A 1 216 ? -16.781 24.812 23.203 1 96.75 216 PRO A C 1
ATOM 1579 O O . PRO A 1 216 ? -15.703 24.656 23.797 1 96.75 216 PRO A O 1
ATOM 1582 N N . ASP A 1 217 ? -17.828 25.297 23.766 1 97.31 217 ASP A N 1
ATOM 1583 C CA . ASP A 1 217 ? -17.766 25.734 25.156 1 97.31 217 ASP A CA 1
ATOM 1584 C C . ASP A 1 217 ? -17.562 24.547 26.094 1 97.31 217 ASP A C 1
ATOM 1586 O O . ASP A 1 217 ? -16.828 24.656 27.078 1 97.31 217 ASP A O 1
ATOM 1590 N N . ALA A 1 218 ? -18.234 23.438 25.812 1 98.12 218 ALA A N 1
ATOM 1591 C CA . ALA A 1 218 ? -18.062 22.234 26.609 1 98.12 218 ALA A CA 1
ATOM 1592 C C . ALA A 1 218 ? -16.625 21.703 26.5 1 98.12 218 ALA A C 1
ATOM 1594 O O . ALA A 1 218 ? -16.047 21.266 27.484 1 98.12 218 ALA A O 1
ATOM 1595 N N . LEU A 1 219 ? -16.125 21.766 25.344 1 98.19 219 LEU A N 1
ATOM 1596 C CA . LEU A 1 219 ? -14.75 21.312 25.109 1 98.19 219 LEU A CA 1
ATOM 1597 C C . LEU A 1 219 ? -13.75 22.203 25.844 1 98.19 219 LEU A C 1
ATOM 1599 O O . LEU A 1 219 ? -12.789 21.703 26.438 1 98.19 219 LEU A O 1
ATOM 1603 N N . ARG A 1 220 ? -13.969 23.516 25.828 1 98.38 220 ARG A N 1
ATOM 1604 C CA . ARG A 1 220 ? -13.102 24.422 26.562 1 98.38 220 ARG A CA 1
ATOM 1605 C C . ARG A 1 220 ? -13.125 24.125 28.062 1 98.38 220 ARG A C 1
ATOM 1607 O O . ARG A 1 220 ? -12.086 24.172 28.719 1 98.38 220 ARG A O 1
ATOM 1614 N N . ALA A 1 221 ? -14.32 23.844 28.547 1 98.25 221 ALA A N 1
ATOM 1615 C CA . ALA A 1 221 ? -14.453 23.484 29.969 1 98.25 221 ALA A CA 1
ATOM 1616 C C . ALA A 1 221 ? -13.727 22.188 30.281 1 98.25 221 ALA A C 1
ATOM 1618 O O . ALA A 1 221 ? -13.117 22.047 31.344 1 98.25 221 ALA A O 1
ATOM 1619 N N . GLN A 1 222 ? -13.852 21.266 29.391 1 98.19 222 GLN A N 1
ATOM 1620 C CA . GLN A 1 222 ? -13.242 19.953 29.562 1 98.19 222 GLN A CA 1
ATOM 1621 C C . GLN A 1 222 ? -11.719 20.047 29.484 1 98.19 222 GLN A C 1
ATOM 1623 O O . GLN A 1 222 ? -11.008 19.281 30.156 1 98.19 222 GLN A O 1
ATOM 1628 N N . PHE A 1 223 ? -11.242 20.922 28.641 1 98.56 223 PHE A N 1
ATOM 1629 C CA . PHE A 1 223 ? -9.812 21.078 28.406 1 98.56 223 PHE A CA 1
ATOM 1630 C C . PHE A 1 223 ? -9.383 22.516 28.625 1 98.56 223 PHE A C 1
ATOM 1632 O O . PHE A 1 223 ? -9.109 23.25 27.656 1 98.56 223 PHE A O 1
ATOM 1639 N N . PRO A 1 224 ? -9.164 22.953 29.797 1 98.12 224 PRO A N 1
ATOM 1640 C CA . PRO A 1 224 ? -8.789 24.344 30.078 1 98.12 224 PRO A CA 1
ATOM 1641 C C . PRO A 1 224 ? -7.293 24.594 29.906 1 98.12 224 PRO A C 1
ATOM 1643 O O . PRO A 1 224 ? -6.859 25.75 29.891 1 98.12 224 PRO A O 1
ATOM 1646 N N . GLU A 1 225 ? -6.531 23.531 29.672 1 97.81 225 GLU A N 1
ATOM 1647 C CA . GLU A 1 225 ? -5.078 23.625 29.766 1 97.81 225 GLU A CA 1
ATOM 1648 C C . GLU A 1 225 ? -4.492 24.344 28.547 1 97.81 225 GLU A C 1
ATOM 1650 O O . GLU A 1 225 ? -3.652 25.234 28.688 1 97.81 225 GLU A O 1
ATOM 1655 N N . PRO A 1 226 ? -4.961 24.031 27.312 1 98.38 226 PRO A N 1
ATOM 1656 C CA . PRO A 1 226 ? -4.359 24.703 26.156 1 98.38 226 PRO A CA 1
ATOM 1657 C C . PRO A 1 226 ? -4.609 26.219 26.156 1 98.38 226 PRO A C 1
ATOM 1659 O O . PRO A 1 226 ? -5.738 26.656 26.391 1 98.38 226 PRO A O 1
ATOM 1662 N N . ALA A 1 227 ? -3.592 26.938 25.891 1 97.81 227 ALA A N 1
ATOM 1663 C CA . ALA A 1 227 ? -3.76 28.391 25.797 1 97.81 227 ALA A CA 1
ATOM 1664 C C . ALA A 1 227 ? -4.684 28.75 24.641 1 97.81 227 ALA A C 1
ATOM 1666 O O . ALA A 1 227 ? -5.434 29.734 24.734 1 97.81 227 ALA A O 1
ATOM 1667 N N . GLN A 1 228 ? -4.605 28 23.578 1 98.31 228 GLN A N 1
ATOM 1668 C CA . GLN A 1 228 ? -5.453 28.172 22.406 1 98.31 228 GLN A CA 1
ATOM 1669 C C . GLN A 1 228 ? -6.23 26.891 22.094 1 98.31 228 GLN A C 1
ATOM 1671 O O . GLN A 1 228 ? -5.648 25.812 22.016 1 98.31 228 GLN A O 1
ATOM 1676 N N . LEU A 1 229 ? -7.492 27.016 21.938 1 98.62 229 LEU A N 1
ATOM 1677 C CA . LEU A 1 229 ? -8.359 25.906 21.531 1 98.62 229 LEU A CA 1
ATOM 1678 C C . LEU A 1 229 ? -9.242 26.312 20.359 1 98.62 229 LEU A C 1
ATOM 1680 O O . LEU A 1 229 ? -10.047 27.234 20.484 1 98.62 229 LEU A O 1
ATOM 1684 N N . ILE A 1 230 ? -9.062 25.672 19.219 1 98.44 230 ILE A N 1
ATOM 1685 C CA . ILE A 1 230 ? -9.812 25.969 18 1 98.44 230 ILE A CA 1
ATOM 1686 C C . ILE A 1 230 ? -10.742 24.812 17.672 1 98.44 230 ILE A C 1
ATOM 1688 O O . ILE A 1 230 ? -10.281 23.672 17.469 1 98.44 230 ILE A O 1
ATOM 1692 N N . VAL A 1 231 ? -12.023 25.062 17.609 1 97.31 231 VAL A N 1
ATOM 1693 C CA . VAL A 1 231 ? -13.023 24.047 17.312 1 97.31 231 VAL A CA 1
ATOM 1694 C C . VAL A 1 231 ? -13.695 24.344 15.977 1 97.31 231 VAL A C 1
ATOM 1696 O O . VAL A 1 231 ? -14.391 25.359 15.844 1 97.31 231 VAL A O 1
ATOM 1699 N N . LYS A 1 232 ? -13.461 23.469 15.031 1 93.75 232 LYS A N 1
ATOM 1700 C CA . LYS A 1 232 ? -14.078 23.578 13.711 1 93.75 232 LYS A CA 1
ATOM 1701 C C . LYS A 1 232 ? -15.398 22.828 13.648 1 93.75 232 LYS A C 1
ATOM 1703 O O . LYS A 1 232 ? -15.453 21.625 13.945 1 93.75 232 LYS A O 1
ATOM 1708 N N . ASN A 1 233 ? -16.406 23.516 13.383 1 82.81 233 ASN A N 1
ATOM 1709 C CA . ASN A 1 233 ? -17.719 22.875 13.359 1 82.81 233 ASN A CA 1
ATOM 1710 C C . ASN A 1 233 ? -18.188 22.625 11.93 1 82.81 233 ASN A C 1
ATOM 1712 O O . ASN A 1 233 ? -17.562 23.078 10.977 1 82.81 233 ASN A O 1
ATOM 1716 N N . ASP A 1 234 ? -19.188 21.812 11.867 1 66.25 234 ASP A N 1
ATOM 1717 C CA . ASP A 1 234 ? -19.75 21.422 10.578 1 66.25 234 ASP A CA 1
ATOM 1718 C C . ASP A 1 234 ? -20.531 22.562 9.938 1 66.25 234 ASP A C 1
ATOM 1720 O O . ASP A 1 234 ? -20.812 22.547 8.742 1 66.25 234 ASP A O 1
ATOM 1724 N N . GLU A 1 235 ? -20.906 23.484 10.758 1 60.88 235 GLU A N 1
ATOM 1725 C CA . GLU A 1 235 ? -21.781 24.547 10.289 1 60.88 235 GLU A CA 1
ATOM 1726 C C . GLU A 1 235 ? -20.984 25.688 9.664 1 60.88 235 GLU A C 1
ATOM 1728 O O . GLU A 1 235 ? -21.406 26.844 9.688 1 60.88 235 GLU A O 1
ATOM 1733 N N . HIS A 1 236 ? -19.906 25.422 9.266 1 72.38 236 HIS A N 1
ATOM 1734 C CA . HIS A 1 236 ? -19.031 26.328 8.508 1 72.38 236 HIS A CA 1
ATOM 1735 C C . HIS A 1 236 ? -18.547 27.484 9.375 1 72.38 236 HIS A C 1
ATOM 1737 O O . HIS A 1 236 ? -18.438 28.609 8.898 1 72.38 236 HIS A O 1
ATOM 1743 N N . THR A 1 237 ? -18.562 27.328 10.695 1 85.38 237 THR A N 1
ATOM 1744 C CA . THR A 1 237 ? -17.953 28.312 11.586 1 85.38 237 THR A CA 1
ATOM 1745 C C . THR A 1 237 ? -16.828 27.672 12.406 1 85.38 237 THR A C 1
ATOM 1747 O O . THR A 1 237 ? -16.812 26.453 12.602 1 85.38 237 THR A O 1
ATOM 1750 N N . VAL A 1 238 ? -15.906 28.484 12.758 1 93.62 238 VAL A N 1
ATOM 1751 C CA . VAL A 1 238 ? -14.836 28.062 13.664 1 93.62 238 VAL A CA 1
ATOM 1752 C C . VAL A 1 238 ? -14.859 28.922 14.922 1 93.62 238 VAL A C 1
ATOM 1754 O O . VAL A 1 238 ? -14.984 30.156 14.844 1 93.62 238 VAL A O 1
ATOM 1757 N N . THR A 1 239 ? -14.82 28.297 16.031 1 96.12 239 THR A N 1
ATOM 1758 C CA . THR A 1 239 ? -14.703 28.984 17.328 1 96.12 239 THR A CA 1
ATOM 1759 C C . THR A 1 239 ? -13.281 28.859 17.875 1 96.12 239 THR A C 1
ATOM 1761 O O . THR A 1 239 ? -12.734 27.75 17.938 1 96.12 239 THR A O 1
ATOM 1764 N N . GLY A 1 240 ? -12.727 29.969 18.234 1 97.94 240 GLY A N 1
ATOM 1765 C CA . GLY A 1 240 ? -11.398 29.984 18.828 1 97.94 240 GLY A CA 1
ATOM 1766 C C . GLY A 1 240 ? -11.391 30.562 20.234 1 97.94 240 GLY A C 1
ATOM 1767 O O . GLY A 1 240 ? -12.109 31.516 20.531 1 97.94 240 GLY A O 1
ATOM 1768 N N . PHE A 1 241 ? -10.633 29.891 21.078 1 98.31 241 PHE A N 1
ATOM 1769 C CA . PHE A 1 241 ? -10.375 30.391 22.422 1 98.31 241 PHE A CA 1
ATOM 1770 C C . PHE A 1 241 ? -8.898 30.734 22.594 1 98.31 241 PHE A C 1
ATOM 1772 O O . PHE A 1 241 ? -8.023 29.984 22.172 1 98.31 241 PHE A O 1
ATOM 1779 N N . ALA A 1 242 ? -8.602 31.875 23.125 1 97.69 242 ALA A N 1
ATOM 1780 C CA . ALA A 1 242 ? -7.277 32.281 23.578 1 97.69 242 ALA A CA 1
ATOM 1781 C C . ALA A 1 242 ? -7.344 32.875 24.984 1 97.69 242 ALA A C 1
ATOM 1783 O O . ALA A 1 242 ? -7.66 34.062 25.172 1 97.69 242 ALA A O 1
ATOM 1784 N N . GLY A 1 243 ? -6.934 32.062 25.906 1 93.56 243 GLY A N 1
ATOM 1785 C CA . GLY A 1 243 ? -7.238 32.469 27.266 1 93.56 243 GLY A CA 1
ATOM 1786 C C . GLY A 1 243 ? -8.719 32.656 27.516 1 93.56 243 GLY A C 1
ATOM 1787 O O . GLY A 1 243 ? -9.508 31.734 27.281 1 93.56 243 GLY A O 1
ATOM 1788 N N . ALA A 1 244 ? -9.062 33.812 27.859 1 92.5 244 ALA A N 1
ATOM 1789 C CA . ALA A 1 244 ? -10.461 34.062 28.156 1 92.5 244 ALA A CA 1
ATOM 1790 C C . ALA A 1 244 ? -11.195 34.562 26.906 1 92.5 244 ALA A C 1
ATOM 1792 O O . ALA A 1 244 ? -12.43 34.625 26.891 1 92.5 244 ALA A O 1
ATOM 1793 N N . GLU A 1 245 ? -10.43 34.875 25.906 1 97.12 245 GLU A N 1
ATOM 1794 C CA . GLU A 1 245 ? -11.039 35.375 24.672 1 97.12 245 GLU A CA 1
ATOM 1795 C C . GLU A 1 245 ? -11.727 34.25 23.906 1 97.12 245 GLU A C 1
ATOM 1797 O O . GLU A 1 245 ? -11.203 33.125 23.812 1 97.12 245 GLU A O 1
ATOM 1802 N N . ARG A 1 246 ? -12.891 34.5 23.438 1 97.12 246 ARG A N 1
ATOM 1803 C CA . ARG A 1 246 ? -13.672 33.594 22.578 1 97.12 246 ARG A CA 1
ATOM 1804 C C . ARG A 1 246 ? -14.133 34.312 21.328 1 97.12 246 ARG A C 1
ATOM 1806 O O . ARG A 1 246 ? -14.773 35.375 21.406 1 97.12 246 ARG A O 1
ATOM 1813 N N . VAL A 1 247 ? -13.789 33.812 20.172 1 95.88 247 VAL A N 1
ATOM 1814 C CA . VAL A 1 247 ? -14.164 34.438 18.906 1 95.88 247 VAL A CA 1
ATOM 1815 C C . VAL A 1 247 ? -14.734 33.375 17.969 1 95.88 247 VAL A C 1
ATOM 1817 O O . VAL A 1 247 ? -14.258 32.25 17.938 1 95.88 247 VAL A O 1
ATOM 1820 N N . GLU A 1 248 ? -15.758 33.719 17.297 1 93.31 248 GLU A N 1
ATOM 1821 C CA . GLU A 1 248 ? -16.328 32.906 16.25 1 93.31 248 GLU A CA 1
ATOM 1822 C C . GLU A 1 248 ? -16.219 33.562 14.875 1 93.31 248 GLU A C 1
ATOM 1824 O O . GLU A 1 248 ? -16.594 34.719 14.727 1 93.31 248 GLU A O 1
ATOM 1829 N N . VAL A 1 249 ? -15.68 32.875 13.977 1 90.81 249 VAL A N 1
ATOM 1830 C CA . VAL A 1 249 ? -15.531 33.406 12.625 1 90.81 249 VAL A CA 1
ATOM 1831 C C . VAL A 1 249 ? -16.203 32.469 11.625 1 90.81 249 VAL A C 1
ATOM 1833 O O . VAL A 1 249 ? -15.906 31.266 11.602 1 90.81 249 VAL A O 1
ATOM 1836 N N . PRO A 1 250 ? -17.125 32.938 10.844 1 85 250 PRO A N 1
ATOM 1837 C CA . PRO A 1 250 ? -17.75 32.094 9.82 1 85 250 PRO A CA 1
ATOM 1838 C C . PRO A 1 250 ? -16.797 31.75 8.672 1 85 250 PRO A C 1
ATOM 1840 O O . PRO A 1 250 ? -15.867 32.531 8.391 1 85 250 PRO A O 1
ATOM 1843 N N . ALA A 1 251 ? -17.078 30.516 8.141 1 77.31 251 ALA A N 1
ATOM 1844 C CA . ALA A 1 251 ? -16.344 30.156 6.934 1 77.31 251 ALA A CA 1
ATOM 1845 C C . ALA A 1 251 ? -16.688 31.094 5.777 1 77.31 251 ALA A C 1
ATOM 1847 O O . ALA A 1 251 ? -17.75 31.703 5.77 1 77.31 251 ALA A O 1
ATOM 1848 N N . LEU A 1 252 ? -15.68 31.188 4.836 1 73.5 252 LEU A N 1
ATOM 1849 C CA . LEU A 1 252 ? -15.953 31.953 3.619 1 73.5 252 LEU A CA 1
ATOM 1850 C C . LEU A 1 252 ? -16.938 31.203 2.721 1 73.5 252 LEU A C 1
ATOM 1852 O O . LEU A 1 252 ? -17.031 29.969 2.787 1 73.5 252 LEU A O 1
ATOM 1856 N N . GLY A 1 253 ? -17.844 31.938 2.121 1 61.16 253 GLY A N 1
ATOM 1857 C CA . GLY A 1 253 ? -18.578 31.297 1.051 1 61.16 253 GLY A CA 1
ATOM 1858 C C . GLY A 1 253 ? -17.688 30.656 0.004 1 61.16 253 GLY A C 1
ATOM 1859 O O . GLY A 1 253 ? -16.734 31.281 -0.459 1 61.16 253 GLY A O 1
ATOM 1860 N N . LEU A 1 254 ? -17.688 29.297 -0.007 1 59.28 254 LEU A N 1
ATOM 1861 C CA . LEU A 1 254 ? -16.734 28.625 -0.871 1 59.28 254 LEU A CA 1
ATOM 1862 C C . LEU A 1 254 ? -17.438 27.844 -1.969 1 59.28 254 LEU A C 1
ATOM 1864 O O . LEU A 1 254 ? -18.547 27.328 -1.757 1 59.28 254 LEU A O 1
ATOM 1868 N N . GLU A 1 255 ? -17.109 28.203 -3.244 1 50.47 255 GLU A N 1
ATOM 1869 C CA . GLU A 1 255 ? -17.344 27.109 -4.184 1 50.47 255 GLU A CA 1
ATOM 1870 C C . GLU A 1 255 ? -16.344 25.984 -3.975 1 50.47 255 GLU A C 1
ATOM 1872 O O . GLU A 1 255 ? -15.156 26.125 -4.27 1 50.47 255 GLU A O 1
ATOM 1877 N N . VAL A 1 256 ? -16.688 25.047 -3.199 1 50.44 256 VAL A N 1
ATOM 1878 C CA . VAL A 1 256 ? -15.828 23.969 -2.73 1 50.44 256 VAL A CA 1
ATOM 1879 C C . VAL A 1 256 ? -15.562 22.984 -3.871 1 50.44 256 VAL A C 1
ATOM 1881 O O . VAL A 1 256 ? -16.5 22.484 -4.496 1 50.44 256 VAL A O 1
ATOM 1884 N N . THR A 1 257 ? -14.328 22.984 -4.406 1 46.75 257 THR A N 1
ATOM 1885 C CA . THR A 1 257 ? -13.984 21.984 -5.41 1 46.75 257 THR A CA 1
ATOM 1886 C C . THR A 1 257 ? -13.547 20.688 -4.746 1 46.75 257 THR A C 1
ATOM 1888 O O . THR A 1 257 ? -13.93 19.594 -5.188 1 46.75 257 THR A O 1
ATOM 1891 N N . GLU A 1 258 ? -12.531 20.609 -3.854 1 53.09 258 GLU A N 1
ATOM 1892 C CA . GLU A 1 258 ? -12.039 19.391 -3.229 1 53.09 258 GLU A CA 1
ATOM 1893 C C . GLU A 1 258 ? -11.742 19.609 -1.748 1 53.09 258 GLU A C 1
ATOM 1895 O O . GLU A 1 258 ? -11.25 20.672 -1.357 1 53.09 258 GLU A O 1
ATOM 1900 N N . ARG A 1 259 ? -12.258 18.625 -0.938 1 52.75 259 ARG A N 1
ATOM 1901 C CA . ARG A 1 259 ? -12.273 18.797 0.51 1 52.75 259 ARG A CA 1
ATOM 1902 C C . ARG A 1 259 ? -10.961 18.328 1.131 1 52.75 259 ARG A C 1
ATOM 1904 O O . ARG A 1 259 ? -10.695 18.578 2.311 1 52.75 259 ARG A O 1
ATOM 1911 N N . ILE A 1 260 ? -10.016 17.75 0.347 1 57.5 260 ILE A N 1
ATOM 1912 C CA . ILE A 1 260 ? -8.898 17.109 1.05 1 57.5 260 ILE A CA 1
ATOM 1913 C C . ILE A 1 260 ? -7.855 18.172 1.41 1 57.5 260 ILE A C 1
ATOM 1915 O O . ILE A 1 260 ? -7.527 19.031 0.59 1 57.5 260 ILE A O 1
ATOM 1919 N N . GLY A 1 261 ? -7.441 18.219 2.6 1 71.75 261 GLY A N 1
ATOM 1920 C CA . GLY A 1 261 ? -6.309 19 3.064 1 71.75 261 GLY A CA 1
ATOM 1921 C C . GLY A 1 261 ? -6.707 20.375 3.588 1 71.75 261 GLY A C 1
ATOM 1922 O O . GLY A 1 261 ? -5.852 21.156 4.016 1 71.75 261 GLY A O 1
ATOM 1923 N N . ALA A 1 262 ? -7.996 20.609 3.611 1 83.44 262 ALA A N 1
ATOM 1924 C CA . ALA A 1 262 ? -8.477 21.906 4.07 1 83.44 262 ALA A CA 1
ATOM 1925 C C . ALA A 1 262 ? -8.172 22.125 5.551 1 83.44 262 ALA A C 1
ATOM 1927 O O . ALA A 1 262 ? -7.805 23.219 5.969 1 83.44 262 ALA A O 1
ATOM 1928 N N . GLY A 1 263 ? -8.281 21.031 6.289 1 90.06 263 GLY A N 1
ATOM 1929 C CA . GLY A 1 263 ? -7.961 21.109 7.707 1 90.06 263 GLY A CA 1
ATOM 1930 C C . GLY A 1 263 ? -6.496 21.406 7.973 1 90.06 263 GLY A C 1
ATOM 1931 O O . GLY A 1 263 ? -6.164 22.219 8.844 1 90.06 263 GLY A O 1
ATOM 1932 N N . ASP A 1 264 ? -5.652 20.766 7.207 1 94.75 264 ASP A N 1
ATOM 1933 C CA . ASP A 1 264 ? -4.219 20.984 7.348 1 94.75 264 ASP A CA 1
ATOM 1934 C C . ASP A 1 264 ? -3.842 22.406 6.965 1 94.75 264 ASP A C 1
ATOM 1936 O O . ASP A 1 264 ? -3.02 23.047 7.629 1 94.75 264 ASP A O 1
ATOM 1940 N N . ALA A 1 265 ? -4.453 22.844 5.879 1 93.56 265 ALA A N 1
ATOM 1941 C CA . ALA A 1 265 ? -4.188 24.203 5.434 1 93.56 265 ALA A CA 1
ATOM 1942 C C . ALA A 1 265 ? -4.672 25.219 6.465 1 93.56 265 ALA A C 1
ATOM 1944 O O . ALA A 1 265 ? -4.008 26.234 6.711 1 93.56 265 ALA A O 1
ATOM 1945 N N . PHE A 1 266 ? -5.824 24.969 7.027 1 93.44 266 PHE A N 1
ATOM 1946 C CA . PHE A 1 266 ? -6.332 25.828 8.086 1 93.44 266 PHE A CA 1
ATOM 1947 C C . PHE A 1 266 ? -5.328 25.922 9.234 1 93.44 266 PHE A C 1
ATOM 1949 O O . PHE A 1 266 ? -4.988 27.016 9.68 1 93.44 266 PHE A O 1
ATOM 1956 N N . ALA A 1 267 ? -4.875 24.781 9.664 1 97.62 267 ALA A N 1
ATOM 1957 C CA . ALA A 1 267 ? -3.91 24.75 10.758 1 97.62 267 ALA A CA 1
ATOM 1958 C C . ALA A 1 267 ? -2.65 25.531 10.406 1 97.62 267 ALA A C 1
ATOM 1960 O O . ALA A 1 267 ? -2.16 26.344 11.203 1 97.62 267 ALA A O 1
ATOM 1961 N N . GLY A 1 268 ? -2.176 25.344 9.203 1 98.12 268 GLY A N 1
ATOM 1962 C CA . GLY A 1 268 ? -1.007 26.078 8.758 1 98.12 268 GLY A CA 1
ATOM 1963 C C . GLY A 1 268 ? -1.208 27.594 8.773 1 98.12 268 GLY A C 1
ATOM 1964 O O . GLY A 1 268 ? -0.349 28.328 9.258 1 98.12 268 GLY A O 1
ATOM 1965 N N . GLY A 1 269 ? -2.303 28.047 8.25 1 97.38 269 GLY A N 1
ATOM 1966 C CA . GLY A 1 269 ? -2.615 29.453 8.25 1 97.38 269 GLY A CA 1
ATOM 1967 C C . GLY A 1 269 ? -2.715 30.047 9.641 1 97.38 269 GLY A C 1
ATOM 1968 O O . GLY A 1 269 ? -2.166 31.125 9.906 1 97.38 269 GLY A O 1
ATOM 1969 N N . TYR A 1 270 ? -3.414 29.359 10.508 1 98.12 270 TYR A N 1
ATOM 1970 C CA . TYR A 1 270 ? -3.559 29.812 11.883 1 98.12 270 TYR A CA 1
ATOM 1971 C C . TYR A 1 270 ? -2.203 29.906 12.57 1 98.12 270 TYR A C 1
ATOM 1973 O O . TYR A 1 270 ? -1.9 30.922 13.211 1 98.12 270 TYR A O 1
ATOM 1981 N N . LEU A 1 271 ? -1.4 28.891 12.469 1 98.88 271 LEU A N 1
ATOM 1982 C CA . LEU A 1 271 ? -0.114 28.828 13.156 1 98.88 271 LEU A CA 1
ATOM 1983 C C . LEU A 1 271 ? 0.825 29.922 12.648 1 98.88 271 LEU A C 1
ATOM 1985 O O . LEU A 1 271 ? 1.562 30.516 13.43 1 98.88 271 LEU A O 1
ATOM 1989 N N . ALA A 1 272 ? 0.788 30.156 11.344 1 98.62 272 ALA A N 1
ATOM 1990 C CA . ALA A 1 272 ? 1.599 31.234 10.797 1 98.62 272 ALA A CA 1
ATOM 1991 C C . ALA A 1 272 ? 1.186 32.594 11.398 1 98.62 272 ALA A C 1
ATOM 1993 O O . ALA A 1 272 ? 2.035 33.344 11.836 1 98.62 272 ALA A O 1
ATOM 1994 N N . ALA A 1 273 ? -0.107 32.844 11.391 1 98.31 273 ALA A N 1
ATOM 1995 C CA . ALA A 1 273 ? -0.622 34.094 11.938 1 98.31 273 ALA A CA 1
ATOM 1996 C C . ALA A 1 273 ? -0.283 34.219 13.414 1 98.31 273 ALA A C 1
ATOM 1998 O O . ALA A 1 273 ? 0.003 35.312 13.898 1 98.31 273 ALA A O 1
ATOM 1999 N N . LEU A 1 274 ? -0.318 33.125 14.125 1 98.5 274 LEU A N 1
ATOM 2000 C CA . LEU A 1 274 ? 0.053 33.094 15.531 1 98.5 274 LEU A CA 1
ATOM 2001 C C . LEU A 1 274 ? 1.515 33.5 15.719 1 98.5 274 LEU A C 1
ATOM 2003 O O . LEU A 1 274 ? 1.832 34.344 16.547 1 98.5 274 LEU A O 1
ATOM 2007 N N . LEU A 1 275 ? 2.363 32.906 14.953 1 98.19 275 LEU A N 1
ATOM 2008 C CA . LEU A 1 275 ? 3.793 33.188 15.039 1 98.19 275 LEU A CA 1
ATOM 2009 C C . LEU A 1 275 ? 4.09 34.625 14.656 1 98.19 275 LEU A C 1
ATOM 2011 O O . LEU A 1 275 ? 5.078 35.188 15.117 1 98.19 275 LEU A O 1
ATOM 2015 N N . HIS A 1 276 ? 3.18 35.25 13.883 1 97.69 276 HIS A N 1
ATOM 2016 C CA . HIS A 1 276 ? 3.33 36.656 13.477 1 97.69 276 HIS A CA 1
ATOM 2017 C C . HIS A 1 276 ? 2.701 37.594 14.492 1 97.69 276 HIS A C 1
ATOM 2019 O O . HIS A 1 276 ? 2.725 38.812 14.305 1 97.69 276 HIS A O 1
ATOM 2025 N N . GLY A 1 277 ? 2.062 37.031 15.469 1 97.44 277 GLY A N 1
ATOM 2026 C CA . GLY A 1 277 ? 1.541 37.844 16.562 1 97.44 277 GLY A CA 1
ATOM 2027 C C . GLY A 1 277 ? 0.203 38.5 16.234 1 97.44 277 GLY A C 1
ATOM 2028 O O . GLY A 1 277 ? -0.138 39.531 16.797 1 97.44 277 GLY A O 1
ATOM 2029 N N . ARG A 1 278 ? -0.577 37.875 15.422 1 97 278 ARG A N 1
ATOM 2030 C CA . ARG A 1 278 ? -1.857 38.469 15.023 1 97 278 ARG A CA 1
ATOM 2031 C C . ARG A 1 278 ? -2.93 38.188 16.078 1 97 278 ARG A C 1
ATOM 2033 O O . ARG A 1 278 ? -2.842 37.219 16.812 1 97 278 ARG A O 1
ATOM 2040 N N . PRO A 1 279 ? -4.016 39.031 16.125 1 96.94 279 PRO A N 1
ATOM 2041 C CA . PRO A 1 279 ? -5.117 38.781 17.047 1 96.94 279 PRO A CA 1
ATOM 2042 C C . PRO A 1 279 ? -5.934 37.562 16.672 1 96.94 279 PRO A C 1
ATOM 2044 O O . PRO A 1 279 ? -5.922 37.125 15.508 1 96.94 279 PRO A O 1
ATOM 2047 N N . LEU A 1 280 ? -6.633 37.031 17.641 1 97.62 280 LEU A N 1
ATOM 2048 C CA . LEU A 1 280 ? -7.336 35.75 17.516 1 97.62 280 LEU A CA 1
ATOM 2049 C C . LEU A 1 280 ? -8.25 35.75 16.297 1 97.62 280 LEU A C 1
ATOM 2051 O O . LEU A 1 280 ? -8.258 34.812 15.516 1 97.62 280 LEU A O 1
ATOM 2055 N N . GLY A 1 281 ? -8.977 36.812 16.109 1 95.56 281 GLY A N 1
ATOM 2056 C CA . GLY A 1 281 ? -9.867 36.875 14.969 1 95.56 281 GLY A CA 1
ATOM 2057 C C . GLY A 1 281 ? -9.148 36.75 13.641 1 95.56 281 GLY A C 1
ATOM 2058 O O . GLY A 1 281 ? -9.609 36.031 12.75 1 95.56 281 GLY A O 1
ATOM 2059 N N . GLN A 1 282 ? -8.086 37.375 13.492 1 95.75 282 GLN A N 1
ATOM 2060 C CA . GLN A 1 282 ? -7.312 37.344 12.258 1 95.75 282 GLN A CA 1
ATOM 2061 C C . GLN A 1 282 ? -6.652 35.969 12.086 1 95.75 282 GLN A C 1
ATOM 2063 O O . GLN A 1 282 ? -6.527 35.469 10.969 1 95.75 282 GLN A O 1
ATOM 2068 N N . ARG A 1 283 ? -6.156 35.344 13.188 1 97.69 283 ARG A N 1
ATOM 2069 C CA . ARG A 1 283 ? -5.605 34 13.109 1 97.69 283 ARG A CA 1
ATOM 2070 C C . ARG A 1 283 ? -6.617 33.031 12.516 1 97.69 283 ARG A C 1
ATOM 2072 O O . ARG A 1 283 ? -6.281 32.25 11.625 1 97.69 283 ARG A O 1
ATOM 2079 N N . LEU A 1 284 ? -7.848 33.125 12.977 1 96.12 284 LEU A N 1
ATOM 2080 C CA . LEU A 1 284 ? -8.914 32.281 12.477 1 96.12 284 LEU A CA 1
ATOM 2081 C C . LEU A 1 284 ? -9.18 32.562 11 1 96.12 284 LEU A C 1
ATOM 2083 O O . LEU A 1 284 ? -9.375 31.625 10.219 1 96.12 284 LEU A O 1
ATOM 2087 N N . ARG A 1 285 ? -9.141 33.812 10.625 1 92.75 285 ARG A N 1
ATOM 2088 C CA . ARG A 1 285 ? -9.398 34.188 9.234 1 92.75 285 ARG A CA 1
ATOM 2089 C C . ARG A 1 285 ? -8.273 33.688 8.32 1 92.75 285 ARG A C 1
ATOM 2091 O O . ARG A 1 285 ? -8.523 33.25 7.199 1 92.75 285 ARG A O 1
ATOM 2098 N N . PHE A 1 286 ? -7.031 33.781 8.773 1 93.88 286 PHE A N 1
ATOM 2099 C CA . PHE A 1 286 ? -5.926 33.219 8.023 1 93.88 286 PHE A CA 1
ATOM 2100 C C . PHE A 1 286 ? -6.156 31.719 7.805 1 93.88 286 PHE A C 1
ATOM 2102 O O . PHE A 1 286 ? -5.918 31.203 6.711 1 93.88 286 PHE A O 1
ATOM 2109 N N . GLY A 1 287 ? -6.613 31.016 8.898 1 94.44 287 GLY A N 1
ATOM 2110 C CA . GLY A 1 287 ? -6.977 29.625 8.75 1 94.44 287 GLY A CA 1
ATOM 2111 C C . GLY A 1 287 ? -7.996 29.391 7.648 1 94.44 287 GLY A C 1
ATOM 2112 O O . GLY A 1 287 ? -7.785 28.547 6.773 1 94.44 287 GLY A O 1
ATOM 2113 N N . HIS A 1 288 ? -9.031 30.156 7.645 1 90.19 288 HIS A N 1
ATOM 2114 C CA . HIS A 1 288 ? -10.094 30.031 6.652 1 90.19 288 HIS A CA 1
ATOM 2115 C C . HIS A 1 288 ? -9.57 30.297 5.246 1 90.19 288 HIS A C 1
ATOM 2117 O O . HIS A 1 288 ? -9.922 29.578 4.301 1 90.19 288 HIS A O 1
ATOM 2123 N N . LEU A 1 289 ? -8.805 31.281 5.105 1 88.94 289 LEU A N 1
ATOM 2124 C CA . LEU A 1 289 ? -8.289 31.672 3.797 1 88.94 289 LEU A CA 1
ATOM 2125 C C . LEU A 1 289 ? -7.391 30.578 3.223 1 88.94 289 LEU A C 1
ATOM 2127 O O . LEU A 1 289 ? -7.488 30.25 2.039 1 88.94 289 LEU A O 1
ATOM 2131 N N . CYS A 1 290 ? -6.539 30.016 4.055 1 91.06 290 CYS A N 1
ATOM 2132 C CA . CYS A 1 290 ? -5.664 28.938 3.605 1 91.06 290 CYS A CA 1
ATOM 2133 C C . CYS A 1 290 ? -6.465 27.688 3.285 1 91.06 290 CYS A C 1
ATOM 2135 O O . CYS A 1 290 ? -6.168 26.984 2.318 1 91.06 290 CYS A O 1
ATOM 2137 N N . ALA A 1 291 ? -7.469 27.391 4.117 1 89 291 ALA A N 1
ATOM 2138 C CA . ALA A 1 291 ? -8.352 26.25 3.838 1 89 291 ALA A CA 1
ATOM 2139 C C . ALA A 1 291 ? -9.047 26.422 2.49 1 89 291 ALA A C 1
ATOM 2141 O O . ALA A 1 291 ? -9.156 25.469 1.719 1 89 291 ALA A O 1
ATOM 2142 N N . ALA A 1 292 ? -9.5 27.609 2.229 1 84.44 292 ALA A N 1
ATOM 2143 C CA . ALA A 1 292 ? -10.164 27.906 0.961 1 84.44 292 ALA A CA 1
ATOM 2144 C C . ALA A 1 292 ? -9.219 27.672 -0.218 1 84.44 292 ALA A C 1
ATOM 2146 O O . ALA A 1 292 ? -9.633 27.141 -1.253 1 84.44 292 ALA A O 1
ATOM 2147 N N . ALA A 1 293 ? -7.99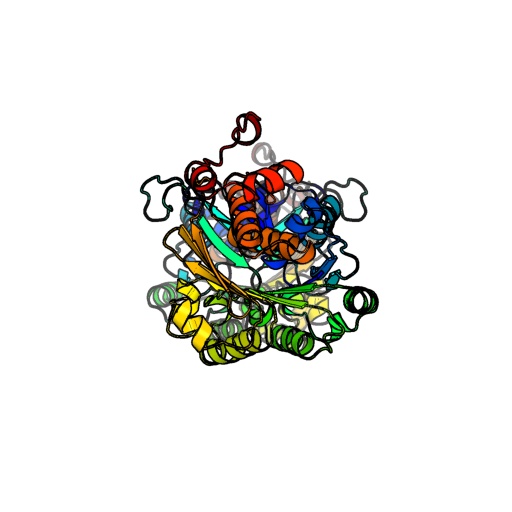2 28.062 -0.052 1 83.62 293 ALA A N 1
ATOM 2148 C CA . ALA A 1 293 ? -6.992 27.859 -1.098 1 83.62 293 ALA A CA 1
ATOM 2149 C C . ALA A 1 293 ? -6.766 26.375 -1.367 1 83.62 293 ALA A C 1
ATOM 2151 O O . ALA A 1 293 ? -6.617 25.969 -2.52 1 83.62 293 ALA A O 1
ATOM 2152 N N . ALA A 1 294 ? -6.68 25.609 -0.312 1 83.5 294 ALA A N 1
ATOM 2153 C CA . ALA A 1 294 ? -6.5 24.172 -0.451 1 83.5 294 ALA A CA 1
ATOM 2154 C C . ALA A 1 294 ? -7.676 23.531 -1.188 1 83.5 294 ALA A C 1
ATOM 2156 O O . ALA A 1 294 ? -7.496 22.609 -1.98 1 83.5 294 ALA A O 1
ATOM 2157 N N . LEU A 1 295 ? -8.836 24.047 -0.921 1 76.12 295 LEU A N 1
ATOM 2158 C CA . LEU A 1 295 ? -10.055 23.484 -1.493 1 76.12 295 LEU A CA 1
ATOM 2159 C C . LEU A 1 295 ? -10.188 23.859 -2.969 1 76.12 295 LEU A C 1
ATOM 2161 O O . LEU A 1 295 ? -10.898 23.188 -3.719 1 76.12 295 LEU A O 1
ATOM 2165 N N . THR A 1 296 ? -9.562 24.859 -3.326 1 70.19 296 THR A N 1
ATOM 2166 C CA . THR A 1 296 ? -9.711 25.328 -4.699 1 70.19 296 THR A CA 1
ATOM 2167 C C . THR A 1 296 ? -8.5 24.922 -5.543 1 70.19 296 THR A C 1
ATOM 2169 O O . THR A 1 296 ? -8.508 25.078 -6.762 1 70.19 296 THR A O 1
ATOM 2172 N N . GLY A 1 297 ? -7.543 24.391 -4.918 1 64.5 297 GLY A N 1
ATOM 2173 C CA . GLY A 1 297 ? -6.352 24 -5.648 1 64.5 297 GLY A CA 1
ATOM 2174 C C . GLY A 1 297 ? -6.445 22.594 -6.207 1 64.5 297 GLY A C 1
ATOM 2175 O O . GLY A 1 297 ? -7.367 21.844 -5.879 1 64.5 297 GLY A O 1
ATOM 2176 N N . THR A 1 298 ? -5.77 22.516 -7.375 1 57.28 298 THR A N 1
ATOM 2177 C CA . THR A 1 298 ? -5.637 21.203 -8 1 57.28 298 THR A CA 1
ATOM 2178 C C . THR A 1 298 ? -4.273 20.594 -7.703 1 57.28 298 THR A C 1
ATOM 2180 O O . THR A 1 298 ? -3.277 21.312 -7.59 1 57.28 298 THR A O 1
ATOM 2183 N N . GLY A 1 299 ? -4.188 19.297 -7.195 1 57.5 299 GLY A N 1
ATOM 2184 C CA . GLY A 1 299 ? -2.863 18.703 -7.254 1 57.5 299 GLY A CA 1
ATOM 2185 C C . GLY A 1 299 ? -2.295 18.375 -5.883 1 57.5 299 GLY A C 1
ATOM 2186 O O . GLY A 1 299 ? -3.016 17.906 -5 1 57.5 299 GLY A O 1
ATOM 2187 N N . ASP A 1 300 ? -0.881 18.922 -5.777 1 61.91 300 ASP A N 1
ATOM 2188 C CA . ASP A 1 300 ? 0.12 18.516 -4.793 1 61.91 300 ASP A CA 1
ATOM 2189 C C . ASP A 1 300 ? 0.092 19.438 -3.576 1 61.91 300 ASP A C 1
ATOM 2191 O O . ASP A 1 300 ? 1.11 19.625 -2.906 1 61.91 300 ASP A O 1
ATOM 2195 N N . GLY A 1 301 ? -1.046 20.047 -3.266 1 67.69 301 GLY A N 1
ATOM 2196 C CA . GLY A 1 301 ? -1.031 20.875 -2.072 1 67.69 301 GLY A CA 1
ATOM 2197 C C . GLY A 1 301 ? -1.675 22.234 -2.279 1 67.69 301 GLY A C 1
ATOM 2198 O O . GLY A 1 301 ? -2.006 22.609 -3.408 1 67.69 301 GLY A O 1
ATOM 2199 N N . ALA A 1 302 ? -1.856 22.953 -1.206 1 73.75 302 ALA A N 1
ATOM 2200 C CA . ALA A 1 302 ? -2.482 24.281 -1.241 1 73.75 302 ALA A CA 1
ATOM 2201 C C . ALA A 1 302 ? -1.535 25.312 -1.831 1 73.75 302 ALA A C 1
ATOM 2203 O O . ALA A 1 302 ? -0.37 25.406 -1.436 1 73.75 302 ALA A O 1
ATOM 2204 N N . GLU A 1 303 ? -1.935 25.953 -2.826 1 79.94 303 GLU A N 1
ATOM 2205 C CA . GLU A 1 303 ? -1.255 27.141 -3.33 1 79.94 303 GLU A CA 1
ATOM 2206 C C . GLU A 1 303 ? -1.932 28.422 -2.836 1 79.94 303 GLU A C 1
ATOM 2208 O O . GLU A 1 303 ? -3.086 28.688 -3.176 1 79.94 303 GLU A O 1
ATOM 2213 N N . LEU A 1 304 ? -1.162 29.188 -2.053 1 87 304 LEU A N 1
ATOM 2214 C CA . LEU A 1 304 ? -1.749 30.328 -1.368 1 87 304 LEU A CA 1
ATOM 2215 C C . LEU A 1 304 ? -1.516 31.609 -2.16 1 87 304 LEU A C 1
ATOM 2217 O O . LEU A 1 304 ? -0.507 31.75 -2.857 1 87 304 LEU A O 1
ATOM 2221 N N . PRO A 1 305 ? -2.494 32.531 -1.975 1 83.88 305 PRO A N 1
ATOM 2222 C CA . PRO A 1 305 ? -2.193 33.875 -2.471 1 83.88 305 PRO A CA 1
ATOM 2223 C C . PRO A 1 305 ? -1.011 34.5 -1.749 1 83.88 305 PRO A C 1
ATOM 2225 O O . PRO A 1 305 ? -0.56 34 -0.719 1 83.88 305 PRO A O 1
ATOM 2228 N N . HIS A 1 306 ? -0.598 35.594 -2.342 1 88 306 HIS A N 1
ATOM 2229 C CA . HIS A 1 306 ? 0.477 36.344 -1.695 1 88 306 HIS A CA 1
ATOM 2230 C C . HIS A 1 306 ? 0.093 36.75 -0.274 1 88 306 HIS A C 1
ATOM 2232 O O . HIS A 1 306 ? -1.051 37.125 -0.02 1 88 306 HIS A O 1
ATOM 2238 N N . PRO A 1 307 ? 1.084 36.719 0.617 1 89.44 307 PRO A N 1
ATOM 2239 C CA . PRO A 1 307 ? 0.793 37.031 2.02 1 89.44 307 PRO A CA 1
ATOM 2240 C C . PRO A 1 307 ? 0.13 38.375 2.197 1 89.44 307 PRO A C 1
ATOM 2242 O O . PRO A 1 307 ? -0.729 38.562 3.068 1 89.44 307 PRO A O 1
ATOM 2245 N N . SER A 1 308 ? 0.441 39.312 1.392 1 89.56 308 SER A N 1
ATOM 2246 C CA . SER A 1 308 ? -0.146 40.625 1.507 1 89.56 308 SER A CA 1
ATOM 2247 C C . SER A 1 308 ? -1.647 40.594 1.241 1 89.56 308 SER A C 1
ATOM 2249 O O . SER A 1 308 ? -2.41 41.344 1.858 1 89.56 308 SER A O 1
ATOM 2251 N N . VAL A 1 309 ? -2.006 39.719 0.343 1 87.56 309 VAL A N 1
ATOM 2252 C CA . VAL A 1 309 ? -3.424 39.562 0.042 1 87.56 309 VAL A CA 1
ATOM 2253 C C . VAL A 1 309 ? -4.137 38.906 1.234 1 87.56 309 VAL A C 1
ATOM 2255 O O . VAL A 1 309 ? -5.195 39.375 1.653 1 87.56 309 VAL A O 1
ATOM 2258 N N . LEU A 1 310 ? -3.518 37.969 1.769 1 90.62 310 LEU A N 1
ATOM 2259 C CA . LEU A 1 310 ? -4.102 37.281 2.916 1 90.62 310 LEU A CA 1
ATOM 2260 C C . LEU A 1 310 ? -4.238 38.25 4.102 1 90.62 310 LEU A C 1
ATOM 2262 O O . LEU A 1 310 ? -5.25 38.219 4.809 1 90.62 310 LEU A O 1
ATOM 2266 N N . GLU A 1 311 ? -3.271 39.125 4.285 1 91.75 311 GLU A N 1
ATOM 2267 C CA . GLU A 1 311 ? -3.305 40.094 5.363 1 91.75 311 GLU A CA 1
ATOM 2268 C C . GLU A 1 311 ? -4.457 41.062 5.184 1 91.75 311 GLU A C 1
ATOM 2270 O O . GLU A 1 311 ? -5.16 41.406 6.145 1 91.75 311 GLU A O 1
ATOM 2275 N N . ARG A 1 312 ? -4.598 41.469 3.998 1 89.12 312 ARG A N 1
ATOM 2276 C CA . ARG A 1 312 ? -5.676 42.375 3.699 1 89.12 312 ARG A CA 1
ATOM 2277 C C . ARG A 1 312 ? -7.039 41.75 3.951 1 89.12 312 ARG A C 1
ATOM 2279 O O . ARG A 1 312 ? -7.91 42.375 4.578 1 89.12 312 ARG A O 1
ATOM 2286 N N . LEU A 1 313 ? -7.133 40.594 3.479 1 87.25 313 LEU A N 1
ATOM 2287 C CA . LEU A 1 313 ? -8.414 39.906 3.604 1 87.25 313 LEU A CA 1
ATOM 2288 C C . LEU A 1 313 ? -8.719 39.594 5.062 1 87.25 313 LEU A C 1
ATOM 2290 O O . LEU A 1 313 ? -9.859 39.719 5.512 1 87.25 313 LEU A O 1
ATOM 2294 N N . ALA A 1 314 ? -7.746 39.219 5.797 1 90.5 314 ALA A N 1
ATOM 2295 C CA . ALA A 1 314 ? -7.926 38.875 7.199 1 90.5 314 ALA A CA 1
ATOM 2296 C C . ALA A 1 314 ? -8.258 40.094 8.047 1 90.5 314 ALA A C 1
ATOM 2298 O O . ALA A 1 314 ? -8.766 39.969 9.164 1 90.5 314 ALA A O 1
ATOM 2299 N N . GLY A 1 315 ? -7.941 41.25 7.496 1 89.88 315 GLY A N 1
ATOM 2300 C CA . GLY A 1 315 ? -8.141 42.5 8.219 1 89.88 315 GLY A CA 1
ATOM 2301 C C . GLY A 1 315 ? -9.469 43.156 7.898 1 89.88 315 GLY A C 1
ATOM 2302 O O . GLY A 1 315 ? -9.766 44.25 8.422 1 89.88 315 GLY A O 1
ATOM 2303 N N . LEU A 1 316 ? -10.227 42.531 7.098 1 87 316 LEU A N 1
ATOM 2304 C CA . LEU A 1 316 ? -11.531 43.062 6.762 1 87 316 LEU A CA 1
ATOM 2305 C C . LEU A 1 316 ? -12.422 43.156 7.996 1 87 316 LEU A C 1
ATOM 2307 O O . LEU A 1 316 ? -12.242 42.406 8.953 1 87 316 LEU A O 1
ATOM 2311 N N . ASP A 1 317 ? -13.391 44.094 7.883 1 87.88 317 ASP A N 1
ATOM 2312 C CA . ASP A 1 317 ? -14.375 44.125 8.953 1 87.88 317 ASP A CA 1
ATOM 2313 C C . ASP A 1 317 ? -15.406 43 8.797 1 87.88 317 ASP A C 1
ATOM 2315 O O . ASP A 1 317 ? -15.336 42.219 7.848 1 87.88 317 ASP A O 1
ATOM 2319 N N . GLU A 1 318 ? -16.203 42.906 9.758 1 85.5 318 GLU A N 1
ATOM 2320 C CA . GLU A 1 318 ? -17.141 41.781 9.797 1 85.5 318 GLU A CA 1
ATOM 2321 C C . GLU A 1 318 ? -18 41.75 8.539 1 85.5 318 GLU A C 1
ATOM 2323 O O . GLU A 1 318 ? -18.281 40.656 8.008 1 85.5 318 GLU A O 1
ATOM 2328 N N . LYS A 1 319 ? -18.453 42.875 8.141 1 81.5 319 LYS A N 1
ATOM 2329 C CA . LYS A 1 319 ? -19.281 42.938 6.938 1 81.5 319 LYS A CA 1
ATOM 2330 C C . LYS A 1 319 ? -18.5 42.5 5.703 1 81.5 319 LYS A C 1
ATOM 2332 O O . LYS A 1 319 ? -18.984 41.719 4.887 1 81.5 319 LYS A O 1
ATOM 2337 N N . GLY A 1 320 ? -17.344 43.062 5.59 1 80.06 320 GLY A N 1
ATOM 2338 C CA . GLY A 1 320 ? -16.5 42.688 4.473 1 80.06 320 GLY A CA 1
ATOM 2339 C C . GLY A 1 320 ? -16.188 41.188 4.422 1 80.06 320 GLY A C 1
ATOM 2340 O O . GLY A 1 320 ? -16.172 40.594 3.346 1 80.06 320 GLY A O 1
ATOM 2341 N N . TRP A 1 321 ? -15.906 40.625 5.543 1 85.25 321 TRP A N 1
ATOM 2342 C CA . TRP A 1 321 ? -15.617 39.219 5.625 1 85.25 321 TRP A CA 1
ATOM 2343 C C . TRP A 1 321 ? -16.828 38.375 5.203 1 85.25 321 TRP A C 1
ATOM 2345 O O . TRP A 1 321 ? -16.688 37.406 4.465 1 85.25 321 TRP A O 1
ATOM 2355 N N . ALA A 1 322 ? -17.953 38.719 5.633 1 77.81 322 ALA A N 1
ATOM 2356 C CA . ALA A 1 322 ? -19.188 38 5.344 1 77.81 322 ALA A CA 1
ATOM 2357 C C . ALA A 1 322 ? -19.484 38 3.846 1 77.81 322 ALA A C 1
ATOM 2359 O O . ALA A 1 322 ? -20.109 37.062 3.33 1 77.81 322 ALA A O 1
ATOM 2360 N N . GLU A 1 323 ? -18.969 39 3.125 1 77.19 323 GLU A N 1
ATOM 2361 C CA . GLU A 1 323 ? -19.281 39.156 1.705 1 77.19 323 GLU A CA 1
ATOM 2362 C C . GLU A 1 323 ? -18.188 38.531 0.837 1 77.19 323 GLU A C 1
ATOM 2364 O O . GLU A 1 323 ? -18.328 38.438 -0.382 1 77.19 323 GLU A O 1
ATOM 2369 N N . LEU A 1 324 ? -17.156 38.156 1.511 1 77.5 324 LEU A N 1
ATOM 2370 C CA . LEU A 1 324 ? -16.016 37.656 0.766 1 77.5 324 LEU A CA 1
ATOM 2371 C C . LEU A 1 324 ? -16.312 36.281 0.145 1 77.5 324 LEU A C 1
ATOM 2373 O O . LEU A 1 324 ? -16.859 35.406 0.814 1 77.5 324 LEU A O 1
ATOM 2377 N N . HIS A 1 325 ? -16.094 36.188 -1.234 1 71.75 325 HIS A N 1
ATOM 2378 C CA . HIS A 1 325 ? -16.188 34.906 -1.97 1 71.75 325 HIS A CA 1
ATOM 2379 C C . HIS A 1 325 ? -14.82 34.5 -2.52 1 71.75 325 HIS A C 1
ATOM 2381 O O . HIS A 1 325 ? -14.188 35.25 -3.26 1 71.75 325 HIS A O 1
ATOM 2387 N N . TYR A 1 326 ? -14.352 33.375 -2.012 1 69.88 326 TYR A N 1
ATOM 2388 C CA . TYR A 1 326 ? -13.047 32.906 -2.463 1 69.88 326 TYR A CA 1
ATOM 2389 C C . TYR A 1 326 ? -13.172 32.156 -3.795 1 69.88 326 TYR A C 1
ATOM 2391 O O . TYR A 1 326 ? -13.938 31.219 -3.918 1 69.88 326 TYR A O 1
ATOM 2399 N N . ASN A 1 327 ? -12.828 32.656 -4.938 1 63.91 327 ASN A N 1
ATOM 2400 C CA . ASN A 1 327 ? -12.773 32 -6.23 1 63.91 327 ASN A CA 1
ATOM 2401 C C . ASN A 1 327 ? -11.375 32.031 -6.832 1 63.91 327 ASN A C 1
ATOM 2403 O O . ASN A 1 327 ? -10.461 32.625 -6.246 1 63.91 327 ASN A O 1
ATOM 2407 N N . GLU A 1 328 ? -11.195 31.203 -7.844 1 56.78 328 GLU A N 1
ATOM 2408 C CA . GLU A 1 328 ? -9.906 31.234 -8.531 1 56.78 328 GLU A CA 1
ATOM 2409 C C . GLU A 1 328 ? -9.492 32.656 -8.867 1 56.78 328 GLU A C 1
ATOM 2411 O O . GLU A 1 328 ? -8.305 33 -8.867 1 56.78 328 GLU A O 1
ATOM 2416 N N . THR A 1 329 ? -10.516 33.562 -9.07 1 44.81 329 THR A N 1
ATOM 2417 C CA . THR A 1 329 ? -10.344 34.969 -9.461 1 44.81 329 THR A CA 1
ATOM 2418 C C . THR A 1 329 ? -10.266 35.875 -8.234 1 44.81 329 THR A C 1
ATOM 2420 O O . THR A 1 329 ? -9.922 37.062 -8.344 1 44.81 329 THR A O 1
ATOM 2423 N N . VAL A 1 330 ? -10.844 35.531 -7.27 1 45.44 330 VAL A N 1
ATOM 2424 C CA . VAL A 1 330 ? -10.969 36.438 -6.117 1 45.44 330 VAL A CA 1
ATOM 2425 C C . VAL A 1 330 ? -9.648 37.156 -5.863 1 45.44 330 VAL A C 1
ATOM 2427 O O . VAL A 1 330 ? -9.633 38.312 -5.441 1 45.44 330 VAL A O 1
ATOM 2430 N N . ILE A 1 331 ? -8.57 36.531 -6.273 1 44.75 331 ILE A N 1
ATOM 2431 C CA . ILE A 1 331 ? -7.371 37.344 -6.062 1 44.75 331 ILE A CA 1
ATOM 2432 C C . ILE A 1 331 ? -7.48 38.656 -6.852 1 44.75 331 ILE A C 1
ATOM 2434 O O . ILE A 1 331 ? -6.918 39.656 -6.453 1 44.75 331 ILE A O 1
ATOM 2438 N N . GLU A 1 332 ? -8.234 38.594 -7.902 1 37.94 332 GLU A N 1
ATOM 2439 C CA . GLU A 1 332 ? -8.133 39.781 -8.727 1 37.94 332 GLU A CA 1
ATOM 2440 C C . GLU A 1 332 ? -9.094 40.875 -8.242 1 37.94 332 GLU A C 1
ATOM 2442 O O . GLU A 1 332 ? -8.781 42.062 -8.312 1 37.94 332 GLU A O 1
ATOM 2447 N N . ASN A 1 333 ? -10.242 40.469 -7.91 1 32.69 333 ASN A N 1
ATOM 2448 C CA . ASN A 1 333 ? -11.234 41.531 -7.828 1 32.69 333 ASN A CA 1
ATOM 2449 C C . ASN A 1 333 ? -11.297 42.125 -6.422 1 32.69 333 ASN A C 1
ATOM 2451 O O . ASN A 1 333 ? -12.305 42.75 -6.043 1 32.69 333 ASN A O 1
ATOM 2455 N N . VAL A 1 334 ? -10.594 41.719 -5.543 1 34.31 334 VAL A N 1
ATOM 2456 C CA . VAL A 1 334 ? -10.586 42.594 -4.367 1 34.31 334 VAL A CA 1
ATOM 2457 C C . VAL A 1 334 ? -10.133 44 -4.766 1 34.31 334 VAL A C 1
ATOM 2459 O O . VAL A 1 334 ? -8.961 44.219 -5.055 1 34.31 334 VAL A O 1
ATOM 2462 N N . VAL A 1 335 ? -10.828 44.625 -5.629 1 28.67 335 VAL A N 1
ATOM 2463 C CA . VAL A 1 335 ? -10.648 46.062 -5.824 1 28.67 335 VAL A CA 1
ATOM 2464 C C . VAL A 1 335 ? -10.469 46.75 -4.469 1 28.67 335 VAL A C 1
ATOM 2466 O O . VAL A 1 335 ? -11.312 46.625 -3.58 1 28.67 335 VAL A O 1
ATOM 2469 N N . LEU A 1 336 ? -9.289 47.375 -4.215 1 25.69 336 LEU A N 1
ATOM 2470 C CA . LEU A 1 336 ? -8.945 48.5 -3.35 1 25.69 336 LEU A CA 1
ATOM 2471 C C . LEU A 1 336 ? -10.008 49.594 -3.432 1 25.69 336 LEU A C 1
ATOM 2473 O O . LEU A 1 336 ? -10.453 49.969 -4.523 1 25.69 336 LEU A O 1
ATOM 2477 N N . MET B 1 1 ? -7.41 -26.156 -8.828 1 98.12 1 MET B N 1
ATOM 2478 C CA . MET B 1 1 ? -7.633 -25.016 -7.941 1 98.12 1 MET B CA 1
ATOM 2479 C C . MET B 1 1 ? -6.312 -24.406 -7.484 1 98.12 1 MET B C 1
ATOM 2481 O O . MET B 1 1 ? -5.375 -25.141 -7.148 1 98.12 1 MET B O 1
ATOM 2485 N N . THR B 1 2 ? -6.176 -23.094 -7.59 1 98.81 2 THR B N 1
ATOM 2486 C CA . THR B 1 2 ? -5.027 -22.406 -7.012 1 98.81 2 THR B CA 1
ATOM 2487 C C . THR B 1 2 ? -5.43 -21.672 -5.73 1 98.81 2 THR B C 1
ATOM 2489 O O . THR B 1 2 ? -6.566 -21.219 -5.602 1 98.81 2 THR B O 1
ATOM 2492 N N . VAL B 1 3 ? -4.488 -21.625 -4.734 1 98.88 3 VAL B N 1
ATOM 2493 C CA . VAL B 1 3 ? -4.738 -21.016 -3.434 1 98.88 3 VAL B CA 1
ATOM 2494 C C . VAL B 1 3 ? -3.648 -20 -3.119 1 98.88 3 VAL B C 1
ATOM 2496 O O . VAL B 1 3 ? -2.486 -20.359 -2.928 1 98.88 3 VAL B O 1
ATOM 2499 N N . GLY B 1 4 ? -4.02 -18.75 -3.086 1 98.81 4 GLY B N 1
ATOM 2500 C CA . GLY B 1 4 ? -3 -17.75 -2.779 1 98.81 4 GLY B CA 1
ATOM 2501 C C . GLY B 1 4 ? -3.455 -16.328 -3.033 1 98.81 4 GLY B C 1
ATOM 2502 O O . GLY B 1 4 ? -4.633 -16.094 -3.297 1 98.81 4 GLY B O 1
ATOM 2503 N N . GLU B 1 5 ? -2.537 -15.406 -2.906 1 98.5 5 GLU B N 1
ATOM 2504 C CA . GLU B 1 5 ? -2.84 -13.977 -2.918 1 98.5 5 GLU B CA 1
ATOM 2505 C C . GLU B 1 5 ? -2.961 -13.453 -4.344 1 98.5 5 GLU B C 1
ATOM 2507 O O . GLU B 1 5 ? -2.326 -13.977 -5.262 1 98.5 5 GLU B O 1
ATOM 2512 N N . GLY B 1 6 ? -3.871 -12.516 -4.555 1 98.19 6 GLY B N 1
ATOM 2513 C CA . GLY B 1 6 ? -3.902 -11.602 -5.684 1 98.19 6 GLY B CA 1
ATOM 2514 C C . GLY B 1 6 ? -3.611 -10.164 -5.297 1 98.19 6 GLY B C 1
ATOM 2515 O O . GLY B 1 6 ? -3.92 -9.742 -4.18 1 98.19 6 GLY B O 1
ATOM 2516 N N . LEU B 1 7 ? -2.975 -9.469 -6.195 1 97.94 7 LEU B N 1
ATOM 2517 C CA . LEU B 1 7 ? -2.623 -8.078 -5.934 1 97.94 7 LEU B CA 1
ATOM 2518 C C . LEU B 1 7 ? -2.969 -7.191 -7.129 1 97.94 7 LEU B C 1
ATOM 2520 O O . LEU B 1 7 ? -2.809 -7.609 -8.281 1 97.94 7 LEU B O 1
ATOM 2524 N N . ALA B 1 8 ? -3.473 -5.988 -6.855 1 98 8 ALA B N 1
ATOM 2525 C CA . ALA B 1 8 ? -3.418 -4.961 -7.895 1 98 8 ALA B CA 1
ATOM 2526 C C . ALA B 1 8 ? -1.995 -4.438 -8.078 1 98 8 ALA B C 1
ATOM 2528 O O . ALA B 1 8 ? -1.271 -4.242 -7.094 1 98 8 ALA B O 1
ATOM 2529 N N . VAL B 1 9 ? -1.619 -4.309 -9.312 1 96.94 9 VAL B N 1
ATOM 2530 C CA . VAL B 1 9 ? -0.269 -3.855 -9.625 1 96.94 9 VAL B CA 1
ATOM 2531 C C . VAL B 1 9 ? -0.327 -2.465 -10.258 1 96.94 9 VAL B C 1
ATOM 2533 O O . VAL B 1 9 ? -1.067 -2.244 -11.219 1 96.94 9 VAL B O 1
ATOM 2536 N N . LEU B 1 10 ? 0.374 -1.56 -9.68 1 97.75 10 LEU B N 1
ATOM 2537 C CA . LEU B 1 10 ? 0.539 -0.234 -10.266 1 97.75 10 LEU B CA 1
ATOM 2538 C C . LEU B 1 10 ? 1.913 -0.094 -10.914 1 97.75 10 LEU B C 1
ATOM 2540 O O . LEU B 1 10 ? 2.928 -0.029 -10.219 1 97.75 10 LEU B O 1
ATOM 2544 N N . VAL B 1 11 ? 1.913 -0.009 -12.227 1 96.44 11 VAL B N 1
ATOM 2545 C CA . VAL B 1 11 ? 3.143 -0.069 -13.016 1 96.44 11 VAL B CA 1
ATOM 2546 C C . VAL B 1 11 ? 3.643 1.346 -13.297 1 96.44 11 VAL B C 1
ATOM 2548 O O . VAL B 1 11 ? 2.949 2.135 -13.945 1 96.44 11 VAL B O 1
ATOM 2551 N N . ALA B 1 12 ? 4.832 1.652 -12.859 1 97.62 12 ALA B N 1
ATOM 2552 C CA . ALA B 1 12 ? 5.441 2.965 -13.055 1 97.62 12 ALA B CA 1
ATOM 2553 C C . ALA B 1 12 ? 5.926 3.139 -14.492 1 97.62 12 ALA B C 1
ATOM 2555 O O . ALA B 1 12 ? 6.102 2.156 -15.211 1 97.62 12 ALA B O 1
ATOM 2556 N N . GLN B 1 13 ? 6.109 4.359 -14.914 1 96.75 13 GLN B N 1
ATOM 2557 C CA . GLN B 1 13 ? 6.812 4.664 -16.156 1 96.75 13 GLN B CA 1
ATOM 2558 C C . GLN B 1 13 ? 8.273 4.242 -16.078 1 96.75 13 GLN B C 1
ATOM 2560 O O . GLN B 1 13 ? 8.844 4.164 -14.984 1 96.75 13 GLN B O 1
ATOM 2565 N N . PRO B 1 14 ? 8.867 3.914 -17.266 1 95.69 14 PRO B N 1
ATOM 2566 C CA . PRO B 1 14 ? 10.305 3.623 -17.203 1 95.69 14 PRO B CA 1
ATOM 2567 C C . PRO B 1 14 ? 11.117 4.781 -16.641 1 95.69 14 PRO B C 1
ATOM 2569 O O . PRO B 1 14 ? 10.836 5.945 -16.953 1 95.69 14 PRO B O 1
ATOM 2572 N N . GLY B 1 15 ? 12.07 4.523 -15.758 1 97.19 15 GLY B N 1
ATOM 2573 C CA . GLY B 1 15 ? 12.883 5.527 -15.086 1 97.19 15 GLY B CA 1
ATOM 2574 C C . GLY B 1 15 ? 12.805 5.445 -13.578 1 97.19 15 GLY B C 1
ATOM 2575 O O . GLY B 1 15 ? 12.164 4.543 -13.031 1 97.19 15 GLY B O 1
ATOM 2576 N N . PRO B 1 16 ? 13.523 6.352 -12.906 1 97.5 16 PRO B N 1
ATOM 2577 C CA . PRO B 1 16 ? 13.414 6.395 -11.445 1 97.5 16 PRO B CA 1
ATOM 2578 C C . PRO B 1 16 ? 11.969 6.531 -10.969 1 97.5 16 PRO B C 1
ATOM 2580 O O . PRO B 1 16 ? 11.211 7.332 -11.516 1 97.5 16 PRO B O 1
ATOM 2583 N N . LEU B 1 17 ? 11.625 5.727 -9.961 1 97.94 17 LEU B N 1
ATOM 2584 C CA . LEU B 1 17 ? 10.25 5.719 -9.461 1 97.94 17 LEU B CA 1
ATOM 2585 C C . LEU B 1 17 ? 9.828 7.121 -9.031 1 97.94 17 LEU B C 1
ATOM 2587 O O . LEU B 1 17 ? 8.68 7.516 -9.242 1 97.94 17 LEU B O 1
ATOM 2591 N N . GLU B 1 18 ? 10.758 7.895 -8.414 1 98.19 18 GLU B N 1
ATOM 2592 C CA . GLU B 1 18 ? 10.445 9.227 -7.891 1 98.19 18 GLU B CA 1
ATOM 2593 C C . GLU B 1 18 ? 10.07 10.188 -9.016 1 98.19 18 GLU B C 1
ATOM 2595 O O . GLU B 1 18 ? 9.531 11.258 -8.766 1 98.19 18 GLU B O 1
ATOM 2600 N N . GLU B 1 19 ? 10.289 9.805 -10.258 1 97.44 19 GLU B N 1
ATOM 2601 C CA . GLU B 1 19 ? 10.008 10.68 -11.398 1 97.44 19 GLU B CA 1
ATOM 2602 C C . GLU B 1 19 ? 8.781 10.195 -12.164 1 97.44 19 GLU B C 1
ATOM 2604 O O . GLU B 1 19 ? 8.367 10.82 -13.141 1 97.44 19 GLU B O 1
ATOM 2609 N N . SER B 1 20 ? 8.203 9.078 -11.797 1 97.69 20 SER B N 1
ATOM 2610 C CA . SER B 1 20 ? 7.008 8.57 -12.461 1 97.69 20 SER B CA 1
ATOM 2611 C C . SER B 1 20 ? 5.762 9.328 -12.008 1 97.69 20 SER B C 1
ATOM 2613 O O . SER B 1 20 ? 5.316 9.18 -10.867 1 97.69 20 SER B O 1
ATOM 2615 N N . ASP B 1 21 ? 5.102 10.016 -12.891 1 96.88 21 ASP B N 1
ATOM 2616 C CA . ASP B 1 21 ? 3.93 10.812 -12.547 1 96.88 21 ASP B CA 1
ATOM 2617 C C . ASP B 1 21 ? 2.648 9.992 -12.688 1 96.88 21 ASP B C 1
ATOM 2619 O O . ASP B 1 21 ? 1.622 10.328 -12.094 1 96.88 21 ASP B O 1
ATOM 2623 N N . THR B 1 22 ? 2.748 8.992 -13.508 1 97.81 22 THR B N 1
ATOM 2624 C CA . THR B 1 22 ? 1.567 8.188 -13.797 1 97.81 22 THR B CA 1
ATOM 2625 C C . THR B 1 22 ? 1.877 6.703 -13.625 1 97.81 22 THR B C 1
ATOM 2627 O O . THR B 1 22 ? 3.039 6.297 -13.68 1 97.81 22 THR B O 1
ATOM 2630 N N . PHE B 1 23 ? 0.857 5.977 -13.398 1 98.12 23 PHE B N 1
ATOM 2631 C CA . PHE B 1 23 ? 0.932 4.535 -13.211 1 98.12 23 PHE B CA 1
ATOM 2632 C C . PHE B 1 23 ? -0.201 3.832 -13.945 1 98.12 23 PHE B C 1
ATOM 2634 O O . PHE B 1 23 ? -1.312 4.359 -14.039 1 98.12 23 PHE B O 1
ATOM 2641 N N . GLU B 1 24 ? 0.089 2.627 -14.43 1 97.12 24 GLU B N 1
ATOM 2642 C CA . GLU B 1 24 ? -0.916 1.789 -15.078 1 97.12 24 GLU B CA 1
ATOM 2643 C C . GLU B 1 24 ? -1.275 0.587 -14.203 1 97.12 24 GLU B C 1
ATOM 2645 O O . GLU B 1 24 ? -0.398 -0.031 -13.602 1 97.12 24 GLU B O 1
ATOM 2650 N N . ARG B 1 25 ? -2.547 0.284 -14.148 1 97.19 25 ARG B N 1
ATOM 2651 C CA . ARG B 1 25 ? -2.998 -0.805 -13.289 1 97.19 25 ARG B CA 1
ATOM 2652 C C . ARG B 1 25 ? -2.984 -2.135 -14.031 1 97.19 25 ARG B C 1
ATOM 2654 O O . ARG B 1 25 ? -3.463 -2.223 -15.164 1 97.19 25 ARG B O 1
ATOM 2661 N N . THR B 1 26 ? -2.43 -3.152 -13.469 1 94.88 26 THR B N 1
ATOM 2662 C CA . THR B 1 26 ? -2.543 -4.551 -13.867 1 94.88 26 THR B CA 1
ATOM 2663 C C . THR B 1 26 ? -2.789 -5.438 -12.648 1 94.88 26 THR B C 1
ATOM 2665 O O . THR B 1 26 ? -3.223 -4.957 -11.602 1 94.88 26 THR B O 1
ATOM 2668 N N . ALA B 1 27 ? -2.738 -6.715 -12.867 1 95.69 27 ALA B N 1
ATOM 2669 C CA . ALA B 1 27 ? -2.959 -7.676 -11.789 1 95.69 27 ALA B CA 1
ATOM 2670 C C . ALA B 1 27 ? -1.756 -8.594 -11.617 1 95.69 27 ALA B C 1
ATOM 2672 O O . ALA B 1 27 ? -0.995 -8.812 -12.562 1 95.69 27 ALA B O 1
ATOM 2673 N N . GLY B 1 28 ? -1.559 -9.062 -10.391 1 93.88 28 GLY B N 1
ATOM 2674 C CA . GLY B 1 28 ? -0.486 -10 -10.102 1 93.88 28 GLY B CA 1
ATOM 2675 C C . GLY B 1 28 ? -0.836 -10.984 -9.008 1 93.88 28 GLY B C 1
ATOM 2676 O O . GLY B 1 28 ? -1.962 -10.992 -8.5 1 93.88 28 GLY B O 1
ATOM 2677 N N . GLY B 1 29 ? 0.188 -11.766 -8.625 1 95.88 29 GLY B N 1
ATOM 2678 C CA . GLY B 1 29 ? 0.063 -12.883 -7.707 1 95.88 29 GLY B CA 1
ATOM 2679 C C . GLY B 1 29 ? 0.449 -14.211 -8.328 1 95.88 29 GLY B C 1
ATOM 2680 O O . GLY B 1 29 ? -0.054 -14.578 -9.391 1 95.88 29 GLY B O 1
ATOM 2681 N N . ALA B 1 30 ? 1.243 -14.898 -7.617 1 96.44 30 ALA B N 1
ATOM 2682 C CA . ALA B 1 30 ? 1.81 -16.109 -8.188 1 96.44 30 ALA B CA 1
ATOM 2683 C C . ALA B 1 30 ? 0.715 -17.125 -8.523 1 96.44 30 ALA B C 1
ATOM 2685 O O . ALA B 1 30 ? 0.579 -17.547 -9.672 1 96.44 30 ALA B O 1
ATOM 2686 N N . GLU B 1 31 ? -0.124 -17.453 -7.57 1 98.19 31 GLU B N 1
ATOM 2687 C CA . GLU B 1 31 ? -1.17 -18.453 -7.77 1 98.19 31 GLU B CA 1
ATOM 2688 C C . GLU B 1 31 ? -2.244 -17.938 -8.727 1 98.19 31 GLU B C 1
ATOM 2690 O O . GLU B 1 31 ? -2.777 -18.703 -9.531 1 98.19 31 GLU B O 1
ATOM 2695 N N . ALA B 1 32 ? -2.525 -16.656 -8.609 1 97.5 32 ALA B N 1
ATOM 2696 C CA . ALA B 1 32 ? -3.482 -16.047 -9.523 1 97.5 32 ALA B CA 1
ATOM 2697 C C . ALA B 1 32 ? -2.977 -16.109 -10.969 1 97.5 32 ALA B C 1
ATOM 2699 O O . ALA B 1 32 ? -3.75 -16.375 -11.891 1 97.5 32 ALA B O 1
ATOM 2700 N N . ASN B 1 33 ? -1.727 -15.875 -11.172 1 95.5 33 ASN B N 1
ATOM 2701 C CA . ASN B 1 33 ? -1.131 -15.961 -12.5 1 95.5 33 ASN B CA 1
ATOM 2702 C C . ASN B 1 33 ? -1.237 -17.375 -13.078 1 95.5 33 ASN B C 1
ATOM 2704 O O . ASN B 1 33 ? -1.587 -17.547 -14.242 1 95.5 33 ASN B O 1
ATOM 2708 N N . VAL B 1 34 ? -0.952 -18.344 -12.234 1 97.88 34 VAL B N 1
ATOM 2709 C CA . VAL B 1 34 ? -1.088 -19.719 -12.664 1 97.88 34 VAL B CA 1
ATOM 2710 C C . VAL B 1 34 ? -2.535 -20 -13.062 1 97.88 34 VAL B C 1
ATOM 2712 O O . VAL B 1 34 ? -2.791 -20.641 -14.078 1 97.88 34 VAL B O 1
ATOM 2715 N N . ALA B 1 35 ? -3.447 -19.484 -12.289 1 98.25 35 ALA B N 1
ATOM 2716 C CA . ALA B 1 35 ? -4.871 -19.703 -12.523 1 98.25 35 ALA B CA 1
ATOM 2717 C C . ALA B 1 35 ? -5.297 -19.156 -13.883 1 98.25 35 ALA B C 1
ATOM 2719 O O . ALA B 1 35 ? -6.23 -19.672 -14.508 1 98.25 35 ALA B O 1
ATOM 2720 N N . THR B 1 36 ? -4.625 -18.109 -14.359 1 96.25 36 THR B N 1
ATOM 2721 C CA . THR B 1 36 ? -5.035 -17.516 -15.625 1 96.25 36 THR B CA 1
ATOM 2722 C C . THR B 1 36 ? -4.457 -18.281 -16.812 1 96.25 36 THR B C 1
ATOM 2724 O O . THR B 1 36 ? -4.934 -18.156 -17.938 1 96.25 36 THR B O 1
ATOM 2727 N N . VAL B 1 37 ? -3.455 -19.078 -16.609 1 96.19 37 VAL B N 1
ATOM 2728 C CA . VAL B 1 37 ? -2.801 -19.844 -17.656 1 96.19 37 VAL B CA 1
ATOM 2729 C C . VAL B 1 37 ? -3.611 -21.094 -17.953 1 96.19 37 VAL B C 1
ATOM 2731 O O . VAL B 1 37 ? -3.822 -21.453 -19.125 1 96.19 37 VAL B O 1
ATOM 2734 N N . LEU B 1 38 ? -4.172 -21.75 -17.016 1 98.19 38 LEU B N 1
ATOM 2735 C CA . LEU B 1 38 ? -4.73 -23.094 -17.078 1 98.19 38 LEU B CA 1
ATOM 2736 C C . LEU B 1 38 ? -5.969 -23.125 -17.953 1 98.19 38 LEU B C 1
ATOM 2738 O O . LEU B 1 38 ? -6.102 -24 -18.812 1 98.19 38 LEU B O 1
ATOM 2742 N N . PRO B 1 39 ? -6.871 -22.094 -17.875 1 98 39 PRO B N 1
ATOM 2743 C CA . PRO B 1 39 ? -8.039 -22.125 -18.766 1 98 39 PRO B CA 1
ATOM 2744 C C . PRO B 1 39 ? -7.66 -22.031 -20.234 1 98 39 PRO B C 1
ATOM 2746 O O . PRO B 1 39 ? -8.336 -22.609 -21.094 1 98 39 PRO B O 1
ATOM 2749 N N . GLN B 1 40 ? -6.59 -21.359 -20.516 1 96.19 40 GLN B N 1
ATOM 2750 C CA . GLN B 1 40 ? -6.133 -21.219 -21.891 1 96.19 40 GLN B CA 1
ATOM 2751 C C . GLN B 1 40 ? -5.684 -22.562 -22.453 1 96.19 40 GLN B C 1
ATOM 2753 O O . GLN B 1 40 ? -5.574 -22.734 -23.672 1 96.19 40 GLN B O 1
ATOM 2758 N N . LEU B 1 41 ? -5.438 -23.484 -21.594 1 97.31 41 LEU B N 1
ATOM 2759 C CA . LEU B 1 41 ? -4.973 -24.797 -22 1 97.31 41 LEU B CA 1
ATOM 2760 C C . LEU B 1 41 ? -6.066 -25.844 -21.812 1 97.31 41 LEU B C 1
ATOM 2762 O O . LEU B 1 41 ? -5.793 -27.047 -21.812 1 97.31 41 LEU B O 1
ATOM 2766 N N . GLY B 1 42 ? -7.25 -25.391 -21.531 1 97.31 42 GLY B N 1
ATOM 2767 C CA . GLY B 1 42 ? -8.406 -26.281 -21.469 1 97.31 42 GLY B CA 1
ATOM 2768 C C . GLY B 1 42 ? -8.609 -26.906 -20.094 1 97.31 42 GLY B C 1
ATOM 2769 O O . GLY B 1 42 ? -9.273 -27.938 -19.984 1 97.31 42 GLY B O 1
ATOM 2770 N N . VAL B 1 43 ? -8.047 -26.391 -19.078 1 98.06 43 VAL B N 1
ATOM 2771 C CA . VAL B 1 43 ? -8.203 -26.922 -17.719 1 98.06 43 VAL B CA 1
ATOM 2772 C C . VAL B 1 43 ? -9.148 -26.016 -16.922 1 98.06 43 VAL B C 1
ATOM 2774 O O . VAL B 1 43 ? -8.883 -24.828 -16.75 1 98.06 43 VAL B O 1
ATOM 2777 N N . ASP B 1 44 ? -10.281 -26.578 -16.453 1 98.44 44 ASP B N 1
ATOM 2778 C CA . ASP B 1 44 ? -11.156 -25.828 -15.562 1 98.44 44 ASP B CA 1
ATOM 2779 C C . ASP B 1 44 ? -10.422 -25.422 -14.289 1 98.44 44 ASP B C 1
ATOM 2781 O O . ASP B 1 44 ? -9.773 -26.25 -13.648 1 98.44 44 ASP B O 1
ATOM 2785 N N . THR B 1 45 ? -10.477 -24.125 -13.938 1 98.75 45 THR B N 1
ATOM 2786 C CA . THR B 1 45 ? -9.641 -23.609 -12.859 1 98.75 45 THR B CA 1
ATOM 2787 C C . THR B 1 45 ? -10.445 -22.734 -11.914 1 98.75 45 THR B C 1
ATOM 2789 O O . THR B 1 45 ? -11.289 -21.953 -12.352 1 98.75 45 THR B O 1
ATOM 2792 N N . ALA B 1 46 ? -10.227 -22.891 -10.633 1 98.88 46 ALA B N 1
ATOM 2793 C CA . ALA B 1 46 ? -10.773 -22.031 -9.594 1 98.88 46 ALA B CA 1
ATOM 2794 C C . ALA B 1 46 ? -9.656 -21.391 -8.773 1 98.88 46 ALA B C 1
ATOM 2796 O O . ALA B 1 46 ? -8.531 -21.891 -8.742 1 98.88 46 ALA B O 1
ATOM 2797 N N . TRP B 1 47 ? -9.977 -20.266 -8.203 1 98.81 47 TRP B N 1
ATOM 2798 C CA . TRP B 1 47 ? -9.039 -19.516 -7.363 1 98.81 47 TRP B CA 1
ATOM 2799 C C . TRP B 1 47 ? -9.625 -19.297 -5.969 1 98.81 47 TRP B C 1
ATOM 2801 O O . TRP B 1 47 ? -10.742 -18.797 -5.828 1 98.81 47 TRP B O 1
ATOM 2811 N N . LEU B 1 48 ? -8.953 -19.844 -4.98 1 98.88 48 LEU B N 1
ATOM 2812 C CA . LEU B 1 48 ? -9.289 -19.594 -3.584 1 98.88 48 LEU B CA 1
ATOM 2813 C C . LEU B 1 48 ? -8.406 -18.5 -2.998 1 98.88 48 LEU B C 1
ATOM 2815 O O . LEU B 1 48 ? -7.176 -18.594 -3.039 1 98.88 48 LEU B O 1
ATOM 2819 N N . SER B 1 49 ? -9.039 -17.438 -2.51 1 98.88 49 SER B N 1
ATOM 2820 C CA . SER B 1 49 ? -8.312 -16.297 -1.973 1 98.88 49 SER B CA 1
ATOM 2821 C C . SER B 1 49 ? -9.203 -15.438 -1.079 1 98.88 49 SER B C 1
ATOM 2823 O O . SER B 1 49 ? -10.352 -15.805 -0.816 1 98.88 49 SER B O 1
ATOM 2825 N N . ARG B 1 50 ? -8.633 -14.461 -0.433 1 98.81 50 ARG B N 1
ATOM 2826 C CA . ARG B 1 50 ? -9.336 -13.352 0.203 1 98.81 50 ARG B CA 1
ATOM 2827 C C . ARG B 1 50 ? -8.914 -12.016 -0.402 1 98.81 50 ARG B C 1
ATOM 2829 O O . ARG B 1 50 ? -7.73 -11.789 -0.66 1 98.81 50 ARG B O 1
ATOM 2836 N N . ILE B 1 51 ? -9.922 -11.164 -0.686 1 98.75 51 ILE B N 1
ATOM 2837 C CA . ILE B 1 51 ? -9.688 -9.805 -1.168 1 98.75 51 ILE B CA 1
ATOM 2838 C C . ILE B 1 51 ? -10.406 -8.805 -0.263 1 98.75 51 ILE B C 1
ATOM 2840 O O . ILE B 1 51 ? -11.289 -9.18 0.51 1 98.75 51 ILE B O 1
ATOM 2844 N N . GLY B 1 52 ? -9.977 -7.551 -0.31 1 98.56 52 GLY B N 1
ATOM 2845 C CA . GLY B 1 52 ? -10.672 -6.516 0.439 1 98.56 52 GLY B CA 1
ATOM 2846 C C . GLY B 1 52 ? -11.992 -6.109 -0.19 1 98.56 52 GLY B C 1
ATOM 2847 O O . GLY B 1 52 ? -12.219 -6.355 -1.376 1 98.56 52 GLY B O 1
ATOM 2848 N N . SER B 1 53 ? -12.891 -5.598 0.683 1 97.88 53 SER B N 1
ATOM 2849 C CA . SER B 1 53 ? -14.094 -4.945 0.165 1 97.88 53 SER B CA 1
ATOM 2850 C C . SER B 1 53 ? -13.766 -3.58 -0.429 1 97.88 53 SER B C 1
ATOM 2852 O O . SER B 1 53 ? -14.211 -2.553 0.088 1 97.88 53 SER B O 1
ATOM 2854 N N . ASP B 1 54 ? -13.023 -3.57 -1.516 1 98 54 ASP B N 1
ATOM 2855 C CA . ASP B 1 54 ? -12.555 -2.357 -2.182 1 98 54 ASP B CA 1
ATOM 2856 C C . ASP B 1 54 ? -12.469 -2.562 -3.693 1 98 54 ASP B C 1
ATOM 2858 O O . ASP B 1 54 ? -12.75 -3.652 -4.195 1 98 54 ASP B O 1
ATOM 2862 N N . GLY B 1 55 ? -12.18 -1.492 -4.402 1 98.44 55 GLY B N 1
ATOM 2863 C CA . GLY B 1 55 ? -12.18 -1.524 -5.855 1 98.44 55 GLY B CA 1
ATOM 2864 C C . GLY B 1 55 ? -11.117 -2.445 -6.43 1 98.44 55 GLY B C 1
ATOM 2865 O O . GLY B 1 55 ? -11.297 -3.012 -7.508 1 98.44 55 GLY B O 1
ATOM 2866 N N . PHE B 1 56 ? -9.977 -2.566 -5.785 1 98.75 56 PHE B N 1
ATOM 2867 C CA . PHE B 1 56 ? -8.93 -3.455 -6.273 1 98.75 56 PHE B CA 1
ATOM 2868 C C . PHE B 1 56 ? -9.359 -4.914 -6.152 1 98.75 56 PHE B C 1
ATOM 2870 O O . PHE B 1 56 ? -9.047 -5.73 -7.02 1 98.75 56 PHE B O 1
ATOM 2877 N N . GLY B 1 57 ? -10.047 -5.207 -5.023 1 98.81 57 GLY B N 1
ATOM 2878 C CA . GLY B 1 57 ? -10.617 -6.539 -4.91 1 98.81 57 GLY B CA 1
ATOM 2879 C C . GLY B 1 57 ? -11.578 -6.871 -6.031 1 98.81 57 GLY B C 1
ATOM 2880 O O . GLY B 1 57 ? -11.484 -7.934 -6.652 1 98.81 57 GLY B O 1
ATOM 2881 N N . ARG B 1 58 ? -12.461 -5.957 -6.316 1 98.62 58 ARG B N 1
ATOM 2882 C CA . ARG B 1 58 ? -13.43 -6.148 -7.391 1 98.62 58 ARG B CA 1
ATOM 2883 C C . ARG B 1 58 ? -12.727 -6.27 -8.742 1 98.62 58 ARG B C 1
ATOM 2885 O O . ARG B 1 58 ? -13.133 -7.066 -9.586 1 98.62 58 ARG B O 1
ATOM 2892 N N . TYR B 1 59 ? -11.727 -5.504 -8.914 1 98.56 59 TYR B N 1
ATOM 2893 C CA . TYR B 1 59 ? -10.938 -5.59 -10.133 1 98.56 59 TYR B CA 1
ATOM 2894 C C . TYR B 1 59 ? -10.352 -6.984 -10.312 1 98.56 59 TYR B C 1
ATOM 2896 O O . TYR B 1 59 ? -10.422 -7.566 -11.398 1 98.56 59 TYR B O 1
ATOM 2904 N N . LEU B 1 60 ? -9.773 -7.555 -9.273 1 98.56 60 LEU B N 1
ATOM 2905 C CA . LEU B 1 60 ? -9.148 -8.867 -9.344 1 98.56 60 LEU B CA 1
ATOM 2906 C C . LEU B 1 60 ? -10.172 -9.945 -9.688 1 98.56 60 LEU B C 1
ATOM 2908 O O . LEU B 1 60 ? -9.906 -10.828 -10.5 1 98.56 60 LEU B O 1
ATOM 2912 N N . ILE B 1 61 ? -11.312 -9.836 -9.078 1 98.69 61 ILE B N 1
ATOM 2913 C CA . ILE B 1 61 ? -12.383 -10.781 -9.367 1 98.69 61 ILE B CA 1
ATOM 2914 C C . ILE B 1 61 ? -12.742 -10.727 -10.852 1 98.69 61 ILE B C 1
ATOM 2916 O O . ILE B 1 61 ? -12.773 -11.758 -11.523 1 98.69 61 ILE B O 1
ATOM 2920 N N . ALA B 1 62 ? -12.953 -9.539 -11.344 1 98.25 62 ALA B N 1
ATOM 2921 C CA . ALA B 1 62 ? -13.328 -9.367 -12.742 1 98.25 62 ALA B CA 1
ATOM 2922 C C . ALA B 1 62 ? -12.211 -9.844 -13.664 1 98.25 62 ALA B C 1
ATOM 2924 O O . ALA B 1 62 ? -12.469 -10.477 -14.695 1 98.25 62 ALA B O 1
ATOM 2925 N N . HIS B 1 63 ? -11.023 -9.539 -13.297 1 97 63 HIS B N 1
ATOM 2926 C CA . HIS B 1 63 ? -9.844 -9.891 -14.07 1 97 63 HIS B CA 1
ATOM 2927 C C . HIS B 1 63 ? -9.734 -11.398 -14.258 1 97 63 HIS B C 1
ATOM 2929 O O . HIS B 1 63 ? -9.539 -11.875 -15.375 1 97 63 HIS B O 1
ATOM 2935 N N . LEU B 1 64 ? -9.859 -12.125 -13.203 1 98.06 64 LEU B N 1
ATOM 2936 C CA . LEU B 1 64 ? -9.742 -13.578 -13.25 1 98.06 64 LEU B CA 1
ATOM 2937 C C . LEU B 1 64 ? -10.961 -14.211 -13.906 1 98.06 64 LEU B C 1
ATOM 2939 O O . LEU B 1 64 ? -10.836 -15.125 -14.719 1 98.06 64 LEU B O 1
ATOM 2943 N N . ALA B 1 65 ? -12.125 -13.672 -13.578 1 98.56 65 ALA B N 1
ATOM 2944 C CA . ALA B 1 65 ? -13.352 -14.203 -14.172 1 98.56 65 ALA B CA 1
ATOM 2945 C C . ALA B 1 65 ? -13.344 -14.047 -15.688 1 98.56 65 ALA B C 1
ATOM 2947 O O . ALA B 1 65 ? -13.734 -14.961 -16.422 1 98.56 65 ALA B O 1
ATOM 2948 N N . ALA B 1 66 ? -12.891 -12.93 -16.156 1 97.38 66 ALA B N 1
ATOM 2949 C CA . ALA B 1 66 ? -12.836 -12.656 -17.578 1 97.38 66 ALA B CA 1
ATOM 2950 C C . ALA B 1 66 ? -11.891 -13.625 -18.297 1 97.38 66 ALA B C 1
ATOM 2952 O O . ALA B 1 66 ? -11.984 -13.812 -19.5 1 97.38 66 ALA B O 1
ATOM 2953 N N . ARG B 1 67 ? -11.102 -14.297 -17.547 1 96.38 67 ARG B N 1
ATOM 2954 C CA . ARG B 1 67 ? -10.117 -15.219 -18.109 1 96.38 67 ARG B CA 1
ATOM 2955 C C . ARG B 1 67 ? -10.508 -16.672 -17.844 1 96.38 67 ARG B C 1
ATOM 2957 O O . ARG B 1 67 ? -9.68 -17.578 -17.984 1 96.38 67 ARG B O 1
ATOM 2964 N N . GLY B 1 68 ? -11.68 -16.828 -17.375 1 98 68 GLY B N 1
ATOM 2965 C CA . GLY B 1 68 ? -12.258 -18.156 -17.266 1 98 68 GLY B CA 1
ATOM 2966 C C . GLY B 1 68 ? -11.992 -18.812 -15.93 1 98 68 GLY B C 1
ATOM 2967 O O . GLY B 1 68 ? -12.18 -20.016 -15.781 1 98 68 GLY B O 1
ATOM 2968 N N . VAL B 1 69 ? -11.555 -18.109 -14.969 1 98.69 69 VAL B N 1
ATOM 2969 C CA . VAL B 1 69 ? -11.266 -18.656 -13.648 1 98.69 69 VAL B CA 1
ATOM 2970 C C . VAL B 1 69 ? -12.516 -18.562 -12.773 1 98.69 69 VAL B C 1
ATOM 2972 O O . VAL B 1 69 ? -13.172 -17.531 -12.719 1 98.69 69 VAL B O 1
ATOM 2975 N N . ASP B 1 70 ? -12.898 -19.672 -12.172 1 98.88 70 ASP B N 1
ATOM 2976 C CA . ASP B 1 70 ? -13.977 -19.688 -11.188 1 98.88 70 ASP B CA 1
ATOM 2977 C C . ASP B 1 70 ? -13.562 -18.969 -9.906 1 98.88 70 ASP B C 1
ATOM 2979 O O . ASP B 1 70 ? -12.641 -19.406 -9.219 1 98.88 70 ASP B O 1
ATOM 2983 N N . VAL B 1 71 ? -14.273 -17.891 -9.562 1 98.81 71 VAL B N 1
ATOM 2984 C CA . VAL B 1 71 ? -13.883 -17.062 -8.43 1 98.81 71 VAL B CA 1
ATOM 2985 C C . VAL B 1 71 ? -14.898 -17.234 -7.297 1 98.81 71 VAL B C 1
ATOM 2987 O O . VAL B 1 71 ? -14.984 -16.375 -6.41 1 98.81 71 VAL B O 1
ATOM 2990 N N . SER B 1 72 ? -15.664 -18.281 -7.293 1 98.56 72 SER B N 1
ATOM 2991 C CA . SER B 1 72 ? -16.719 -18.469 -6.305 1 98.56 72 SER B CA 1
ATOM 2992 C C . SER B 1 72 ? -16.141 -18.719 -4.914 1 98.56 72 SER B C 1
ATOM 2994 O O . SER B 1 72 ? -16.844 -18.547 -3.912 1 98.56 72 SER B O 1
ATOM 2996 N N . ALA B 1 73 ? -14.852 -19.109 -4.84 1 98.56 73 ALA B N 1
ATOM 2997 C CA . ALA B 1 73 ? -14.227 -19.406 -3.557 1 98.56 73 ALA B CA 1
ATOM 2998 C C . ALA B 1 73 ? -13.422 -18.219 -3.039 1 98.56 73 ALA B C 1
ATOM 3000 O O . ALA B 1 73 ? -12.656 -18.344 -2.084 1 98.56 73 ALA B O 1
ATOM 3001 N N . VAL B 1 74 ? -13.562 -17.078 -3.658 1 98.75 74 VAL B N 1
ATOM 3002 C CA . VAL B 1 74 ? -12.906 -15.875 -3.166 1 98.75 74 VAL B CA 1
ATOM 3003 C C . VAL B 1 74 ? -13.789 -15.195 -2.123 1 98.75 74 VAL B C 1
ATOM 3005 O O . VAL B 1 74 ? -14.969 -14.945 -2.369 1 98.75 74 VAL B O 1
ATOM 3008 N N . VAL B 1 75 ? -13.211 -14.961 -0.965 1 98.5 75 VAL B N 1
ATOM 3009 C CA . VAL B 1 75 ? -13.93 -14.32 0.128 1 98.5 75 VAL B CA 1
ATOM 3010 C C . VAL B 1 75 ? -13.57 -12.836 0.191 1 98.5 75 VAL B C 1
ATOM 3012 O O . VAL B 1 75 ? -12.391 -12.477 0.096 1 98.5 75 VAL B O 1
ATOM 3015 N N . THR B 1 76 ? -14.586 -11.977 0.326 1 98.19 76 THR B N 1
ATOM 3016 C CA . THR B 1 76 ? -14.375 -10.539 0.505 1 98.19 76 THR B CA 1
ATOM 3017 C C . THR B 1 76 ? -14.242 -10.195 1.985 1 98.19 76 THR B C 1
ATOM 3019 O O . THR B 1 76 ? -15.148 -10.469 2.773 1 98.19 76 THR B O 1
ATOM 3022 N N . ASP B 1 77 ? -13.125 -9.688 2.365 1 98.06 77 ASP B N 1
ATOM 3023 C CA . ASP B 1 77 ? -12.852 -9.258 3.734 1 98.06 77 ASP B CA 1
ATOM 3024 C C . ASP B 1 77 ? -13.336 -7.824 3.965 1 98.06 77 ASP B C 1
ATOM 3026 O O . ASP B 1 77 ? -12.93 -6.906 3.248 1 98.06 77 ASP B O 1
ATOM 3030 N N . PRO B 1 78 ? -14.148 -7.551 4.922 1 95.38 78 PRO B N 1
ATOM 3031 C CA . PRO B 1 78 ? -14.711 -6.211 5.121 1 95.38 78 PRO B CA 1
ATOM 3032 C C . PRO B 1 78 ? -13.734 -5.262 5.812 1 95.38 78 PRO B C 1
ATOM 3034 O O . PRO B 1 78 ? -13.945 -4.047 5.824 1 95.38 78 PRO B O 1
ATOM 3037 N N . THR B 1 79 ? -12.656 -5.719 6.379 1 93.06 79 THR B N 1
ATOM 3038 C CA . THR B 1 79 ? -11.828 -4.879 7.238 1 93.06 79 THR B CA 1
ATOM 3039 C C . THR B 1 79 ? -10.43 -4.711 6.641 1 93.06 79 THR B C 1
ATOM 3041 O O . THR B 1 79 ? -9.789 -3.676 6.832 1 93.06 79 THR B O 1
ATOM 3044 N N . ARG B 1 80 ? -9.945 -5.684 5.934 1 96.19 80 ARG B N 1
ATOM 3045 C CA . ARG B 1 80 ? -8.578 -5.668 5.414 1 96.19 80 ARG B CA 1
ATOM 3046 C C . ARG B 1 80 ? -8.562 -5.305 3.934 1 96.19 80 ARG B C 1
ATOM 3048 O O . ARG B 1 80 ? -9.445 -5.723 3.178 1 96.19 80 ARG B O 1
ATOM 3055 N N . PRO B 1 81 ? -7.578 -4.625 3.512 1 97.56 81 PRO B N 1
ATOM 3056 C CA . PRO B 1 81 ? -7.52 -4.195 2.113 1 97.56 81 PRO B CA 1
ATOM 3057 C C . PRO B 1 81 ? -6.973 -5.277 1.185 1 97.56 81 PRO B C 1
ATOM 3059 O O . PRO B 1 81 ? -6.285 -6.195 1.641 1 97.56 81 PRO B O 1
ATOM 3062 N N . THR B 1 82 ? -7.34 -5.148 -0.1 1 98.75 82 THR B N 1
ATOM 3063 C CA . THR B 1 82 ? -6.625 -5.879 -1.142 1 98.75 82 THR B CA 1
ATOM 3064 C C . THR B 1 82 ? -5.18 -5.402 -1.246 1 98.75 82 THR B C 1
ATOM 3066 O O . THR B 1 82 ? -4.914 -4.199 -1.186 1 98.75 82 THR B O 1
ATOM 3069 N N . ALA B 1 83 ? -4.238 -6.344 -1.348 1 98.44 83 ALA B N 1
ATOM 3070 C CA . ALA B 1 83 ? -2.824 -5.992 -1.449 1 98.44 83 ALA B CA 1
ATOM 3071 C C . ALA B 1 83 ? -2.518 -5.332 -2.789 1 98.44 83 ALA B C 1
ATOM 3073 O O . ALA B 1 83 ? -3.217 -5.566 -3.777 1 98.44 83 ALA B O 1
ATOM 3074 N N . VAL B 1 84 ? -1.484 -4.527 -2.768 1 98.19 84 VAL B N 1
ATOM 3075 C CA . VAL B 1 84 ? -0.983 -3.854 -3.963 1 98.19 84 VAL B CA 1
ATOM 3076 C C . VAL B 1 84 ? 0.54 -3.943 -4.004 1 98.19 84 VAL B C 1
ATOM 3078 O O . VAL B 1 84 ? 1.188 -4.098 -2.969 1 98.19 84 VAL B O 1
ATOM 3081 N N . TYR B 1 85 ? 1.096 -3.953 -5.188 1 97 85 TYR B N 1
ATOM 3082 C CA . TYR B 1 85 ? 2.506 -3.59 -5.273 1 97 85 TYR B CA 1
ATOM 3083 C C . TYR B 1 85 ? 2.754 -2.641 -6.438 1 97 85 TYR B C 1
ATOM 3085 O O . TYR B 1 85 ? 1.948 -2.566 -7.371 1 97 85 TYR B O 1
ATOM 3093 N N . VAL B 1 86 ? 3.734 -1.839 -6.309 1 97.69 86 VAL B N 1
ATOM 3094 C CA . VAL B 1 86 ? 4.211 -0.93 -7.344 1 97.69 86 VAL B CA 1
ATOM 3095 C C . VAL B 1 86 ? 5.379 -1.567 -8.094 1 97.69 86 VAL B C 1
ATOM 3097 O O . VAL B 1 86 ? 6.32 -2.066 -7.477 1 97.69 86 VAL B O 1
ATOM 3100 N N . LYS B 1 87 ? 5.27 -1.596 -9.398 1 94.81 87 LYS B N 1
ATOM 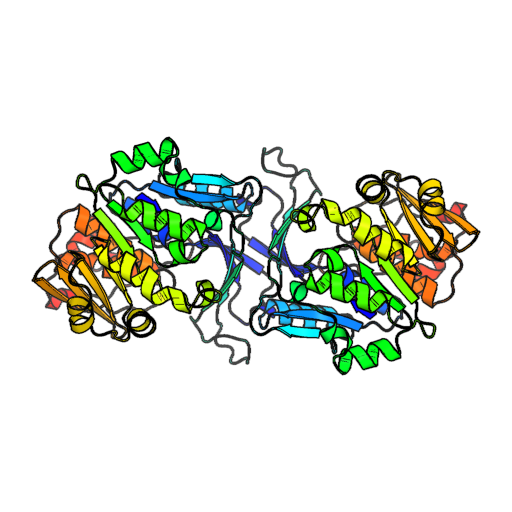3101 C CA . LYS B 1 87 ? 6.34 -2.119 -10.242 1 94.81 87 LYS B CA 1
ATOM 3102 C C . LYS B 1 87 ? 7.168 -0.987 -10.844 1 94.81 87 LYS B C 1
ATOM 3104 O O . LYS B 1 87 ? 6.688 -0.25 -11.711 1 94.81 87 LYS B O 1
ATOM 3109 N N . GLU B 1 88 ? 8.375 -0.908 -10.406 1 95.19 88 GLU B N 1
ATOM 3110 C CA . GLU B 1 88 ? 9.328 0.003 -11.023 1 95.19 88 GLU B CA 1
ATOM 3111 C C . GLU B 1 88 ? 9.922 -0.599 -12.297 1 95.19 88 GLU B C 1
ATOM 3113 O O . GLU B 1 88 ? 10.219 -1.794 -12.352 1 95.19 88 GLU B O 1
ATOM 3118 N N . ARG B 1 89 ? 10.094 0.279 -13.281 1 93.06 89 ARG B N 1
ATOM 3119 C CA . ARG B 1 89 ? 10.695 -0.141 -14.539 1 93.06 89 ARG B CA 1
ATOM 3120 C C . ARG B 1 89 ? 11.93 0.693 -14.859 1 93.06 89 ARG B C 1
ATOM 3122 O O . ARG B 1 89 ? 11.898 1.923 -14.773 1 93.06 89 ARG B O 1
ATOM 3129 N N . GLY B 1 90 ? 12.914 -0.036 -15.305 1 92.94 90 GLY B N 1
ATOM 3130 C CA . GLY B 1 90 ? 14.148 0.658 -15.633 1 92.94 90 GLY B CA 1
ATOM 3131 C C . GLY B 1 90 ? 14.148 1.242 -17.031 1 92.94 90 GLY B C 1
ATOM 3132 O O . GLY B 1 90 ? 13.609 0.636 -17.969 1 92.94 90 GLY B O 1
ATOM 3133 N N . SER B 1 91 ? 14.758 2.426 -17.094 1 93.31 91 SER B N 1
ATOM 3134 C CA . SER B 1 91 ? 14.953 3.033 -18.406 1 93.31 91 SER B CA 1
ATOM 3135 C C . SER B 1 91 ? 16.406 2.924 -18.859 1 93.31 91 SER B C 1
ATOM 3137 O O . SER B 1 91 ? 16.719 3.199 -20.016 1 93.31 91 SER B O 1
ATOM 3139 N N . GLY B 1 92 ? 17.234 2.516 -18.016 1 93.06 92 GLY B N 1
ATOM 3140 C CA . GLY B 1 92 ? 18.656 2.459 -18.328 1 93.06 92 GLY B CA 1
ATOM 3141 C C . GLY B 1 92 ? 19.266 3.83 -18.531 1 93.06 92 GLY B C 1
ATOM 3142 O O . GLY B 1 92 ? 20.219 3.977 -19.297 1 93.06 92 GLY B O 1
ATOM 3143 N N . SER B 1 93 ? 18.797 4.844 -17.875 1 92.88 93 SER B N 1
ATOM 3144 C CA . SER B 1 93 ? 19.203 6.23 -18.078 1 92.88 93 SER B CA 1
ATOM 3145 C C . SER B 1 93 ? 20.594 6.477 -17.5 1 92.88 93 SER B C 1
ATOM 3147 O O . SER B 1 93 ? 21.234 7.484 -17.797 1 92.88 93 SER B O 1
ATOM 3149 N N . GLY B 1 94 ? 21.094 5.586 -16.641 1 92.5 94 GLY B N 1
ATOM 3150 C CA . GLY B 1 94 ? 22.375 5.781 -15.977 1 92.5 94 GLY B CA 1
ATOM 3151 C C . GLY B 1 94 ? 22.25 6.551 -14.68 1 92.5 94 GLY B C 1
ATOM 3152 O O . GLY B 1 94 ? 23.203 6.637 -13.906 1 92.5 94 GLY B O 1
ATOM 3153 N N . LYS B 1 95 ? 21.047 7.078 -14.406 1 94 95 LYS B N 1
ATOM 3154 C CA . LYS B 1 95 ? 20.844 7.734 -13.117 1 94 95 LYS B CA 1
ATOM 3155 C C . LYS B 1 95 ? 21.031 6.754 -11.969 1 94 95 LYS B C 1
ATOM 3157 O O . LYS B 1 95 ? 20.688 5.574 -12.086 1 94 95 LYS B O 1
ATOM 3162 N N . ALA B 1 96 ? 21.469 7.242 -10.797 1 94.19 96 ALA B N 1
ATOM 3163 C CA . ALA B 1 96 ? 21.828 6.41 -9.648 1 94.19 96 ALA B CA 1
ATOM 3164 C C . ALA B 1 96 ? 20.625 5.633 -9.133 1 94.19 96 ALA B C 1
ATOM 3166 O O . ALA B 1 96 ? 20.766 4.512 -8.633 1 94.19 96 ALA B O 1
ATOM 3167 N N . THR B 1 97 ? 19.484 6.207 -9.289 1 95.38 97 THR B N 1
ATOM 3168 C CA . THR B 1 97 ? 18.312 5.582 -8.672 1 95.38 97 THR B CA 1
ATOM 3169 C C . THR B 1 97 ? 17.453 4.879 -9.719 1 95.38 97 THR B C 1
ATOM 3171 O O . THR B 1 97 ? 16.375 4.391 -9.414 1 95.38 97 THR B O 1
ATOM 3174 N N . ASP B 1 98 ? 17.922 4.863 -10.969 1 95.88 98 ASP B N 1
ATOM 3175 C CA . ASP B 1 98 ? 17.234 4.145 -12.039 1 95.88 98 ASP B CA 1
ATOM 3176 C C . ASP B 1 98 ? 17.719 2.697 -12.125 1 95.88 98 ASP B C 1
ATOM 3178 O O . ASP B 1 98 ? 18.797 2.363 -11.625 1 95.88 98 ASP B O 1
ATOM 3182 N N . LEU B 1 99 ? 16.891 1.901 -12.656 1 93.56 99 LEU B N 1
ATOM 3183 C CA . LEU B 1 99 ? 17.266 0.517 -12.93 1 93.56 99 LEU B CA 1
ATOM 3184 C C . LEU B 1 99 ? 17.75 0.36 -14.367 1 93.56 99 LEU B C 1
ATOM 3186 O O . LEU B 1 99 ? 17.531 1.244 -15.203 1 93.56 99 LEU B O 1
ATOM 3190 N N . ALA B 1 100 ? 18.469 -0.777 -14.602 1 91.06 100 ALA B N 1
ATOM 3191 C CA . ALA B 1 100 ? 18.859 -1.108 -15.961 1 91.06 100 ALA B CA 1
ATOM 3192 C C . ALA B 1 100 ? 17.641 -1.308 -16.859 1 91.06 100 ALA B C 1
ATOM 3194 O O . ALA B 1 100 ? 16.547 -1.604 -16.375 1 91.06 100 ALA B O 1
ATOM 3195 N N . GLU B 1 101 ? 17.922 -1.111 -18.125 1 87.69 101 GLU B N 1
ATOM 3196 C CA . GLU B 1 101 ? 16.859 -1.359 -19.078 1 87.69 101 GLU B CA 1
ATOM 3197 C C . GLU B 1 101 ? 16.297 -2.77 -18.938 1 87.69 101 GLU B C 1
ATOM 3199 O O . GLU B 1 101 ? 17.047 -3.725 -18.719 1 87.69 101 GLU B O 1
ATOM 3204 N N . ARG B 1 102 ? 14.992 -2.953 -18.859 1 79.06 102 ARG B N 1
ATOM 3205 C CA . ARG B 1 102 ? 14.25 -4.207 -18.781 1 79.06 102 ARG B CA 1
ATOM 3206 C C . ARG B 1 102 ? 14.273 -4.781 -17.375 1 79.06 102 ARG B C 1
ATOM 3208 O O . ARG B 1 102 ? 13.711 -5.844 -17.125 1 79.06 102 ARG B O 1
ATOM 3215 N N . ALA B 1 103 ? 14.969 -4.098 -16.484 1 87.75 103 ALA B N 1
ATOM 3216 C CA . ALA B 1 103 ? 14.93 -4.512 -15.086 1 87.75 103 ALA B CA 1
ATOM 3217 C C . ALA B 1 103 ? 13.695 -3.943 -14.383 1 87.75 103 ALA B C 1
ATOM 3219 O O . ALA B 1 103 ? 13.141 -2.936 -14.82 1 87.75 103 ALA B O 1
ATOM 3220 N N . SER B 1 104 ? 13.312 -4.68 -13.398 1 90.38 104 SER B N 1
ATOM 3221 C CA . SER B 1 104 ? 12.18 -4.219 -12.602 1 90.38 104 SER B CA 1
ATOM 3222 C C . SER B 1 104 ? 12.414 -4.465 -11.117 1 90.38 104 SER B C 1
ATOM 3224 O O . SER B 1 104 ? 13.266 -5.27 -10.742 1 90.38 104 SER B O 1
ATOM 3226 N N . ARG B 1 105 ? 11.789 -3.689 -10.344 1 92.56 105 ARG B N 1
ATOM 3227 C CA . ARG B 1 105 ? 11.789 -3.814 -8.891 1 92.56 105 ARG B CA 1
ATOM 3228 C C . ARG B 1 105 ? 10.383 -3.611 -8.328 1 92.56 105 ARG B C 1
ATOM 3230 O O . ARG B 1 105 ? 9.648 -2.727 -8.773 1 92.56 105 ARG B O 1
ATOM 3237 N N . MET B 1 106 ? 10.094 -4.445 -7.352 1 93.44 106 MET B N 1
ATOM 3238 C CA . MET B 1 106 ? 8.742 -4.391 -6.793 1 93.44 106 MET B CA 1
ATOM 3239 C C . MET B 1 106 ? 8.758 -3.775 -5.398 1 93.44 106 MET B C 1
ATOM 3241 O O . MET B 1 106 ? 9.633 -4.074 -4.59 1 93.44 106 MET B O 1
ATOM 3245 N N . LEU B 1 107 ? 7.805 -2.898 -5.176 1 96.12 107 LEU B N 1
ATOM 3246 C CA . LEU B 1 107 ? 7.504 -2.385 -3.846 1 96.12 107 LEU B CA 1
ATOM 3247 C C . LEU B 1 107 ? 6.148 -2.885 -3.363 1 96.12 107 LEU B C 1
ATOM 3249 O O . LEU B 1 107 ? 5.105 -2.436 -3.85 1 96.12 107 LEU B O 1
ATOM 3253 N N . TYR B 1 108 ? 6.156 -3.799 -2.369 1 96.06 108 TYR B N 1
ATOM 3254 C CA . TYR B 1 108 ? 4.945 -4.496 -1.954 1 96.06 108 TYR B CA 1
ATOM 3255 C C . TYR B 1 108 ? 4.258 -3.764 -0.808 1 96.06 108 TYR B C 1
ATOM 3257 O O . TYR B 1 108 ? 4.922 -3.275 0.11 1 96.06 108 TYR B O 1
ATOM 3265 N N . TYR B 1 109 ? 3 -3.678 -0.909 1 97.56 109 TYR B N 1
ATOM 3266 C CA . TYR B 1 109 ? 2.102 -3.213 0.141 1 97.56 109 TYR B CA 1
ATOM 3267 C C . TYR B 1 109 ? 1.051 -4.266 0.468 1 97.56 109 TYR B C 1
ATOM 3269 O O . TYR B 1 109 ? -0.078 -4.199 -0.023 1 97.56 109 TYR B O 1
ATOM 3277 N N . ARG B 1 110 ? 1.473 -5.203 1.348 1 96.69 110 ARG B N 1
ATOM 3278 C CA . ARG B 1 110 ? 0.606 -6.359 1.55 1 96.69 110 ARG B CA 1
ATOM 3279 C C . ARG B 1 110 ? 0.544 -6.746 3.023 1 96.69 110 ARG B C 1
ATOM 3281 O O . ARG B 1 110 ? -0.125 -7.715 3.389 1 96.69 110 ARG B O 1
ATOM 3288 N N . THR B 1 111 ? 1.284 -6.035 3.879 1 93 111 THR B N 1
ATOM 3289 C CA . THR B 1 111 ? 1.213 -6.328 5.305 1 93 111 THR B CA 1
ATOM 3290 C C . THR B 1 111 ? -0.203 -6.117 5.832 1 93 111 THR B C 1
ATOM 3292 O O . THR B 1 111 ? -0.762 -5.023 5.699 1 93 111 THR B O 1
ATOM 3295 N N . GLY B 1 112 ? -0.786 -7.172 6.324 1 93 112 GLY B N 1
ATOM 3296 C CA . GLY B 1 112 ? -2.129 -7.062 6.875 1 93 112 GLY B CA 1
ATOM 3297 C C . GLY B 1 112 ? -3.211 -7.102 5.812 1 93 112 GLY B C 1
ATOM 3298 O O . GLY B 1 112 ? -4.367 -6.773 6.086 1 93 112 GLY B O 1
ATOM 3299 N N . SER B 1 113 ? -2.893 -7.516 4.652 1 97.62 113 SER B N 1
ATOM 3300 C CA . SER B 1 113 ? -3.857 -7.594 3.562 1 97.62 113 SER B CA 1
ATOM 3301 C C . SER B 1 113 ? -4.91 -8.664 3.83 1 97.62 113 SER B C 1
ATOM 3303 O O . SER B 1 113 ? -4.738 -9.508 4.719 1 97.62 113 SER B O 1
ATOM 3305 N N . ALA B 1 114 ? -5.98 -8.602 3.033 1 98.62 114 ALA B N 1
ATOM 3306 C CA . ALA B 1 114 ? -7.047 -9.594 3.125 1 98.62 114 ALA B CA 1
ATOM 3307 C C . ALA B 1 114 ? -6.504 -11.008 2.902 1 98.62 114 ALA B C 1
ATOM 3309 O O . ALA B 1 114 ? -6.832 -11.93 3.652 1 98.62 114 ALA B O 1
ATOM 3310 N N . ALA B 1 115 ? -5.629 -11.188 1.992 1 98.81 115 ALA B N 1
ATOM 3311 C CA . ALA B 1 115 ? -5.09 -12.5 1.67 1 98.81 115 ALA B CA 1
ATOM 3312 C C . ALA B 1 115 ? -4.246 -13.047 2.818 1 98.81 115 ALA B C 1
ATOM 3314 O O . ALA B 1 115 ? -4.199 -14.258 3.047 1 98.81 115 ALA B O 1
ATOM 3315 N N . SER B 1 116 ? -3.602 -12.141 3.549 1 98 116 SER B N 1
ATOM 3316 C CA . SER B 1 116 ? -2.762 -12.57 4.664 1 98 116 SER B CA 1
ATOM 3317 C C . SER B 1 116 ? -3.602 -13.117 5.812 1 98 116 SER B C 1
ATOM 3319 O O . SER B 1 116 ? -3.068 -13.719 6.746 1 98 116 SER B O 1
ATOM 3321 N N . ALA B 1 117 ? -4.922 -12.992 5.699 1 98.25 117 ALA B N 1
ATOM 3322 C CA . ALA B 1 117 ? -5.816 -13.461 6.754 1 98.25 117 ALA B CA 1
ATOM 3323 C C . ALA B 1 117 ? -6.469 -14.789 6.371 1 98.25 117 ALA B C 1
ATOM 3325 O O . ALA B 1 117 ? -7.336 -15.297 7.09 1 98.25 117 ALA B O 1
ATOM 3326 N N . MET B 1 118 ? -6.102 -15.328 5.215 1 98.69 118 MET B N 1
ATOM 3327 C CA . MET B 1 118 ? -6.598 -16.656 4.879 1 98.69 118 MET B CA 1
ATOM 3328 C C . MET B 1 118 ? -6.238 -17.656 5.969 1 98.69 118 MET B C 1
ATOM 3330 O O . MET B 1 118 ? -5.184 -17.562 6.598 1 98.69 118 MET B O 1
ATOM 3334 N N . SER B 1 119 ? -7.125 -18.641 6.16 1 98.62 119 SER B N 1
ATOM 3335 C CA . SER B 1 119 ? -6.977 -19.625 7.23 1 98.62 119 SER B CA 1
ATOM 3336 C C . SER B 1 119 ? -7.613 -20.953 6.844 1 98.62 119 SER B C 1
ATOM 3338 O O . SER B 1 119 ? -8.281 -21.047 5.812 1 98.62 119 SER B O 1
ATOM 3340 N N . PRO B 1 120 ? -7.402 -21.969 7.656 1 98.25 120 PRO B N 1
ATOM 3341 C CA . PRO B 1 120 ? -8.039 -23.25 7.379 1 98.25 120 PRO B CA 1
ATOM 3342 C C . PRO B 1 120 ? -9.555 -23.156 7.262 1 98.25 120 PRO B C 1
ATOM 3344 O O . PRO B 1 120 ? -10.18 -23.953 6.555 1 98.25 120 PRO B O 1
ATOM 3347 N N . ALA B 1 121 ? -10.133 -22.125 7.879 1 97.94 121 ALA B N 1
ATOM 3348 C CA . ALA B 1 121 ? -11.578 -21.938 7.801 1 97.94 121 ALA B CA 1
ATOM 3349 C C . ALA B 1 121 ? -12.016 -21.656 6.363 1 97.94 121 ALA B C 1
ATOM 3351 O O . ALA B 1 121 ? -13.125 -22.031 5.965 1 97.94 121 ALA B O 1
ATOM 3352 N N . ASP B 1 122 ? -11.172 -21.109 5.582 1 97.94 122 ASP B N 1
ATOM 3353 C CA . ASP B 1 122 ? -11.484 -20.797 4.191 1 97.94 122 ASP B CA 1
ATOM 3354 C C . ASP B 1 122 ? -11.586 -22.078 3.357 1 97.94 122 ASP B C 1
ATOM 3356 O O . ASP B 1 122 ? -12.32 -22.125 2.369 1 97.94 122 ASP B O 1
ATOM 3360 N N . LEU B 1 123 ? -10.883 -23.141 3.719 1 97.12 123 LEU B N 1
ATOM 3361 C CA . LEU B 1 123 ? -10.953 -24.422 3.035 1 97.12 123 LEU B CA 1
ATOM 3362 C C . LEU B 1 123 ? -12.305 -25.094 3.285 1 97.12 123 LEU B C 1
ATOM 3364 O O . LEU B 1 123 ? -12.789 -25.844 2.441 1 97.12 123 LEU B O 1
ATOM 3368 N N . GLY B 1 124 ? -12.859 -24.781 4.469 1 95.44 124 GLY B N 1
ATOM 3369 C CA . GLY B 1 124 ? -14.094 -25.438 4.871 1 95.44 124 GLY B CA 1
ATOM 3370 C C . GLY B 1 124 ? -15.336 -24.688 4.414 1 95.44 124 GLY B C 1
ATOM 3371 O O . GLY B 1 124 ? -16.453 -25.203 4.523 1 95.44 124 GLY B O 1
ATOM 3372 N N . ALA B 1 125 ? -15.133 -23.422 3.928 1 95.81 125 ALA B N 1
ATOM 3373 C CA . ALA B 1 125 ? -16.281 -22.672 3.414 1 95.81 125 ALA B CA 1
ATOM 3374 C C . ALA B 1 125 ? -16.953 -23.422 2.273 1 95.81 125 ALA B C 1
ATOM 3376 O O . ALA B 1 125 ? -16.297 -24.094 1.482 1 95.81 125 ALA B O 1
ATOM 3377 N N . THR B 1 126 ? -18.219 -23.297 2.062 1 94.94 126 THR B N 1
ATOM 3378 C CA . THR B 1 126 ? -19.047 -24.141 1.208 1 94.94 126 THR B CA 1
ATOM 3379 C C . THR B 1 126 ? -18.5 -24.172 -0.216 1 94.94 126 THR B C 1
ATOM 3381 O O . THR B 1 126 ? -18.266 -25.25 -0.771 1 94.94 126 THR B O 1
ATOM 3384 N N . ALA B 1 127 ? -18.297 -23.031 -0.743 1 96.25 127 ALA B N 1
ATOM 3385 C CA . ALA B 1 127 ? -17.844 -22.984 -2.127 1 96.25 127 ALA B CA 1
ATOM 3386 C C . ALA B 1 127 ? -16.469 -23.641 -2.27 1 96.25 127 ALA B C 1
ATOM 3388 O O . ALA B 1 127 ? -16.234 -24.422 -3.195 1 96.25 127 ALA B O 1
ATOM 3389 N N . ALA B 1 128 ? -15.586 -23.359 -1.355 1 96.44 128 ALA B N 1
ATOM 3390 C CA . ALA B 1 128 ? -14.234 -23.906 -1.394 1 96.44 128 ALA B CA 1
ATOM 3391 C C . ALA B 1 128 ? -14.258 -25.422 -1.174 1 96.44 128 ALA B C 1
ATOM 3393 O O . ALA B 1 128 ? -13.586 -26.172 -1.888 1 96.44 128 ALA B O 1
ATOM 3394 N N . ALA B 1 129 ? -15.055 -25.859 -0.237 1 95.75 129 ALA B N 1
ATOM 3395 C CA . ALA B 1 129 ? -15.148 -27.281 0.08 1 95.75 129 ALA B CA 1
ATOM 3396 C C . ALA B 1 129 ? -15.672 -28.0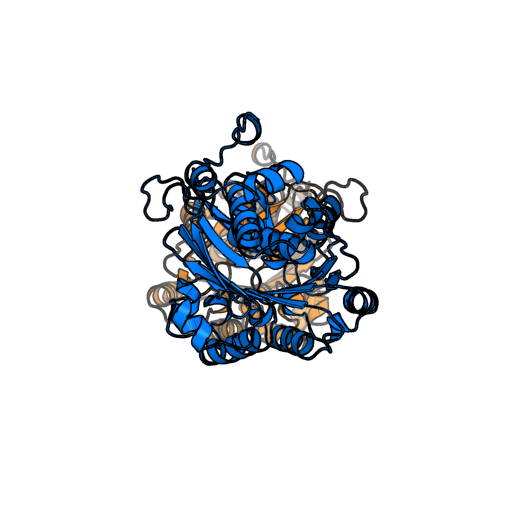78 -1.113 1 95.75 129 ALA B C 1
ATOM 3398 O O . ALA B 1 129 ? -15.18 -29.156 -1.403 1 95.75 129 ALA B O 1
ATOM 3399 N N . ARG B 1 130 ? -16.641 -27.516 -1.751 1 96.19 130 ARG B N 1
ATOM 3400 C CA . ARG B 1 130 ? -17.203 -28.188 -2.924 1 96.19 130 ARG B CA 1
ATOM 3401 C C . ARG B 1 130 ? -16.156 -28.312 -4.035 1 96.19 130 ARG B C 1
ATOM 3403 O O . ARG B 1 130 ? -16.031 -29.359 -4.648 1 96.19 130 ARG B O 1
ATOM 3410 N N . LEU B 1 131 ? -15.461 -27.234 -4.238 1 96.44 131 LEU B N 1
ATOM 3411 C CA . LEU B 1 131 ? -14.438 -27.234 -5.273 1 96.44 131 LEU B CA 1
ATOM 3412 C C . LEU B 1 131 ? -13.312 -28.203 -4.926 1 96.44 131 LEU B C 1
ATOM 3414 O O . LEU B 1 131 ? -12.836 -28.953 -5.789 1 96.44 131 LEU B O 1
ATOM 3418 N N . LEU B 1 132 ? -12.945 -28.25 -3.699 1 95.19 132 LEU B N 1
ATOM 3419 C CA . LEU B 1 132 ? -11.859 -29.125 -3.244 1 95.19 132 LEU B CA 1
ATOM 3420 C C . LEU B 1 132 ? -12.242 -30.594 -3.389 1 95.19 132 LEU B C 1
ATOM 3422 O O . LEU B 1 132 ? -11.398 -31.422 -3.703 1 95.19 132 LEU B O 1
ATOM 3426 N N . ALA B 1 133 ? -13.469 -30.891 -3.209 1 93.88 133 ALA B N 1
ATOM 3427 C CA . ALA B 1 133 ? -13.945 -32.281 -3.275 1 93.88 133 ALA B CA 1
ATOM 3428 C C . ALA B 1 133 ? -13.875 -32.812 -4.703 1 93.88 133 ALA B C 1
ATOM 3430 O O . ALA B 1 133 ? -13.766 -34 -4.914 1 93.88 133 ALA B O 1
ATOM 3431 N N . HIS B 1 134 ? -13.852 -31.906 -5.641 1 93.38 134 HIS B N 1
ATOM 3432 C CA . HIS B 1 134 ? -13.938 -32.375 -7.027 1 93.38 134 HIS B CA 1
ATOM 3433 C C . HIS B 1 134 ? -12.703 -31.969 -7.82 1 93.38 134 HIS B C 1
ATOM 3435 O O . HIS B 1 134 ? -12.633 -32.188 -9.031 1 93.38 134 HIS B O 1
ATOM 3441 N N . CYS B 1 135 ? -11.805 -31.422 -7.137 1 95.62 135 CYS B N 1
ATOM 3442 C CA . CYS B 1 135 ? -10.648 -30.953 -7.891 1 95.62 135 CYS B CA 1
ATOM 3443 C C . CYS B 1 135 ? -9.609 -32.062 -8.047 1 95.62 135 CYS B C 1
ATOM 3445 O O . CYS B 1 135 ? -9.414 -32.844 -7.129 1 95.62 135 CYS B O 1
ATOM 3447 N N . ASP B 1 136 ? -8.945 -32.031 -9.188 1 98.06 136 ASP B N 1
ATOM 3448 C CA . ASP B 1 136 ? -7.934 -33.031 -9.5 1 98.06 136 ASP B CA 1
ATOM 3449 C C . ASP B 1 136 ? -6.559 -32.594 -9.008 1 98.06 136 ASP B C 1
ATOM 3451 O O . ASP B 1 136 ? -5.668 -33.438 -8.82 1 98.06 136 ASP B O 1
ATOM 3455 N N . LEU B 1 137 ? -6.398 -31.281 -8.852 1 98.56 137 LEU B N 1
ATOM 3456 C CA . LEU B 1 137 ? -5.105 -30.734 -8.469 1 98.56 137 LEU B CA 1
ATOM 3457 C C . LEU B 1 137 ? -5.277 -29.406 -7.727 1 98.56 137 LEU B C 1
ATOM 3459 O O . LEU B 1 137 ? -6.094 -28.578 -8.117 1 98.56 137 LEU B O 1
ATOM 3463 N N . VAL B 1 138 ? -4.578 -29.266 -6.598 1 98.75 138 VAL B N 1
ATOM 3464 C CA . VAL B 1 138 ? -4.5 -27.984 -5.891 1 98.75 138 VAL B CA 1
ATOM 3465 C C . VAL B 1 138 ? -3.068 -27.453 -5.941 1 98.75 138 VAL B C 1
ATOM 3467 O O . VAL B 1 138 ? -2.115 -28.203 -5.707 1 98.75 138 VAL B O 1
ATOM 3470 N N . HIS B 1 139 ? -2.916 -26.172 -6.324 1 98.94 139 HIS B N 1
ATOM 3471 C CA . HIS B 1 139 ? -1.602 -25.547 -6.441 1 98.94 139 HIS B CA 1
ATOM 3472 C C . HIS B 1 139 ? -1.472 -24.344 -5.5 1 98.94 139 HIS B C 1
ATOM 3474 O O . HIS B 1 139 ? -2.379 -23.516 -5.414 1 98.94 139 HIS B O 1
ATOM 3480 N N . PHE B 1 140 ? -0.413 -24.25 -4.727 1 98.88 140 PHE B N 1
ATOM 3481 C CA . PHE B 1 140 ? -0.052 -23.078 -3.934 1 98.88 140 PHE B CA 1
ATOM 3482 C C . PHE B 1 140 ? 1.461 -22.906 -3.881 1 98.88 140 PHE B C 1
ATOM 3484 O O . PHE B 1 140 ? 2.199 -23.656 -4.52 1 98.88 140 PHE B O 1
ATOM 3491 N N . THR B 1 141 ? 1.96 -21.812 -3.289 1 98.69 141 THR B N 1
ATOM 3492 C CA . THR B 1 141 ? 3.385 -21.516 -3.355 1 98.69 141 THR B CA 1
ATOM 3493 C C . THR B 1 141 ? 3.928 -21.156 -1.973 1 98.69 141 THR B C 1
ATOM 3495 O O . THR B 1 141 ? 3.164 -21.047 -1.012 1 98.69 141 THR B O 1
ATOM 3498 N N . GLY B 1 142 ? 5.266 -21.031 -1.95 1 98.44 142 GLY B N 1
ATOM 3499 C CA . GLY B 1 142 ? 5.934 -20.562 -0.745 1 98.44 142 GLY B CA 1
ATOM 3500 C C . GLY B 1 142 ? 5.539 -19.156 -0.348 1 98.44 142 GLY B C 1
ATOM 3501 O O . GLY B 1 142 ? 5.707 -18.75 0.807 1 98.44 142 GLY B O 1
ATOM 3502 N N . ILE B 1 143 ? 4.988 -18.406 -1.26 1 98 143 ILE B N 1
ATOM 3503 C CA . ILE B 1 143 ? 4.488 -17.078 -0.939 1 98 143 ILE B CA 1
ATOM 3504 C C . ILE B 1 143 ? 3.277 -17.188 -0.016 1 98 143 ILE B C 1
ATOM 3506 O O . ILE B 1 143 ? 3.205 -16.516 1.01 1 98 143 ILE B O 1
ATOM 3510 N N . THR B 1 144 ? 2.348 -18.094 -0.337 1 98.62 144 THR B N 1
ATOM 3511 C CA . THR B 1 144 ? 1.113 -18.234 0.428 1 98.62 144 THR B CA 1
ATOM 3512 C C . THR B 1 144 ? 1.412 -18.594 1.879 1 98.62 144 THR B C 1
ATOM 3514 O O . THR B 1 144 ? 0.92 -17.938 2.805 1 98.62 144 THR B O 1
ATOM 3517 N N . THR B 1 145 ? 2.295 -19.578 2.1 1 98.19 145 THR B N 1
ATOM 3518 C CA . THR B 1 145 ? 2.584 -20.016 3.461 1 98.19 145 THR B CA 1
ATOM 3519 C C . THR B 1 145 ? 3.336 -18.938 4.23 1 98.19 145 THR B C 1
ATOM 3521 O O . THR B 1 145 ? 3.26 -18.875 5.457 1 98.19 145 THR B O 1
ATOM 3524 N N . ALA B 1 146 ? 3.959 -18.047 3.484 1 97.75 146 ALA B N 1
ATOM 3525 C CA . ALA B 1 146 ? 4.836 -17.078 4.121 1 97.75 146 ALA B CA 1
ATOM 3526 C C . ALA B 1 146 ? 4.07 -15.805 4.488 1 97.75 146 ALA B C 1
ATOM 3528 O O . ALA B 1 146 ? 4.574 -14.961 5.234 1 97.75 146 ALA B O 1
ATOM 3529 N N . LEU B 1 147 ? 2.84 -15.625 4.062 1 97.5 147 LEU B N 1
ATOM 3530 C CA . LEU B 1 147 ? 2.119 -14.367 4.211 1 97.5 147 LEU B CA 1
ATOM 3531 C C . LEU B 1 147 ? 1.854 -14.062 5.684 1 97.5 147 LEU B C 1
ATOM 3533 O O . LEU B 1 147 ? 1.852 -12.898 6.09 1 97.5 147 LEU B O 1
ATOM 3537 N N . SER B 1 148 ? 1.581 -15.109 6.469 1 96.88 148 SER B N 1
ATOM 3538 C CA . SER B 1 148 ? 1.266 -14.992 7.887 1 96.88 148 SER B CA 1
ATOM 3539 C C . SER B 1 148 ? 1.249 -16.359 8.562 1 96.88 148 SER B C 1
ATOM 3541 O O . SER B 1 148 ? 1.351 -17.391 7.891 1 96.88 148 SER B O 1
ATOM 3543 N N . ASP B 1 149 ? 1.063 -16.359 9.875 1 96.62 149 ASP B N 1
ATOM 3544 C CA . ASP B 1 149 ? 0.921 -17.625 10.609 1 96.62 149 ASP B CA 1
ATOM 3545 C C . ASP B 1 149 ? -0.351 -18.359 10.195 1 96.62 149 ASP B C 1
ATOM 3547 O O . ASP B 1 149 ? -0.348 -19.578 10.055 1 96.62 149 ASP B O 1
ATOM 3551 N N . SER B 1 150 ? -1.358 -17.562 9.961 1 98.06 150 SER B N 1
ATOM 3552 C CA . SER B 1 150 ? -2.631 -18.188 9.609 1 98.06 150 SER B CA 1
ATOM 3553 C C . SER B 1 150 ? -2.568 -18.828 8.227 1 98.06 150 SER B C 1
ATOM 3555 O O . SER B 1 150 ? -3.191 -19.859 7.988 1 98.06 150 SER B O 1
ATOM 3557 N N . THR B 1 151 ? -1.833 -18.25 7.309 1 98.5 151 THR B N 1
ATOM 3558 C CA . THR B 1 151 ? -1.709 -18.844 5.977 1 98.5 151 THR B CA 1
ATOM 3559 C C . THR B 1 151 ? -0.781 -20.047 6.008 1 98.5 151 THR B C 1
ATOM 3561 O O . THR B 1 151 ? -0.935 -20.969 5.207 1 98.5 151 THR B O 1
ATOM 3564 N N . THR B 1 152 ? 0.18 -20.062 6.922 1 98.44 152 THR B N 1
ATOM 3565 C CA . THR B 1 152 ? 0.952 -21.281 7.129 1 98.44 152 THR B CA 1
ATOM 3566 C C . THR B 1 152 ? 0.047 -22.422 7.586 1 98.44 152 THR B C 1
ATOM 3568 O O . THR B 1 152 ? 0.118 -23.531 7.047 1 98.44 152 THR B O 1
ATOM 3571 N N . GLU B 1 153 ? -0.838 -22.109 8.508 1 98.69 153 GLU B N 1
ATOM 3572 C CA . GLU B 1 153 ? -1.788 -23.109 8.984 1 98.69 153 GLU B CA 1
ATOM 3573 C C . GLU B 1 153 ? -2.684 -23.594 7.844 1 98.69 153 GLU B C 1
ATOM 3575 O O . GLU B 1 153 ? -3 -24.781 7.762 1 98.69 153 GLU B O 1
ATOM 3580 N N . LEU B 1 154 ? -3.049 -22.688 6.992 1 98.75 154 LEU B N 1
ATOM 3581 C CA . LEU B 1 154 ? -3.902 -23.016 5.855 1 98.75 154 LEU B CA 1
ATOM 3582 C C . LEU B 1 154 ? -3.217 -24.016 4.926 1 98.75 154 LEU B C 1
ATOM 3584 O O . LEU B 1 154 ? -3.811 -25.031 4.551 1 98.75 154 LEU B O 1
ATOM 3588 N N . THR B 1 155 ? -1.998 -23.734 4.574 1 98.75 155 THR B N 1
ATOM 3589 C CA . THR B 1 155 ? -1.311 -24.594 3.617 1 98.75 155 THR B CA 1
ATOM 3590 C C . THR B 1 155 ? -0.964 -25.938 4.25 1 98.75 155 THR B C 1
ATOM 3592 O O . THR B 1 155 ? -0.986 -26.969 3.58 1 98.75 155 THR B O 1
ATOM 3595 N N . GLU B 1 156 ? -0.695 -25.938 5.535 1 98.5 156 GLU B N 1
ATOM 3596 C CA . GLU B 1 156 ? -0.473 -27.203 6.238 1 98.5 156 GLU B CA 1
ATOM 3597 C C . GLU B 1 156 ? -1.753 -28.031 6.301 1 98.5 156 GLU B C 1
ATOM 3599 O O . GLU B 1 156 ? -1.713 -29.25 6.16 1 98.5 156 GLU B O 1
ATOM 3604 N N . ALA B 1 157 ? -2.826 -27.344 6.504 1 98.25 157 ALA B N 1
ATOM 3605 C CA . ALA B 1 157 ? -4.113 -28.047 6.48 1 98.25 157 ALA B CA 1
ATOM 3606 C C . ALA B 1 157 ? -4.383 -28.641 5.105 1 98.25 157 ALA B C 1
ATOM 3608 O O . ALA B 1 157 ? -4.91 -29.75 5.004 1 98.25 157 ALA B O 1
ATOM 3609 N N . LEU B 1 158 ? -4.078 -27.938 4.094 1 97.56 158 LEU B N 1
ATOM 3610 C CA . LEU B 1 158 ? -4.238 -28.406 2.723 1 97.56 158 LEU B CA 1
ATOM 3611 C C . LEU B 1 158 ? -3.426 -29.688 2.492 1 97.56 158 LEU B C 1
ATOM 3613 O O . LEU B 1 158 ? -3.918 -30.641 1.883 1 97.56 158 LEU B O 1
ATOM 3617 N N . LEU B 1 159 ? -2.219 -29.703 2.992 1 97.75 159 LEU B N 1
ATOM 3618 C CA . LEU B 1 159 ? -1.33 -30.859 2.848 1 97.75 159 LEU B CA 1
ATOM 3619 C C . LEU B 1 159 ? -1.871 -32.062 3.607 1 97.75 159 LEU B C 1
ATOM 3621 O O . LEU B 1 159 ? -1.634 -33.219 3.215 1 97.75 159 LEU B O 1
ATOM 3625 N N . ALA B 1 160 ? -2.588 -31.812 4.613 1 96.25 160 ALA B N 1
ATOM 3626 C CA . ALA B 1 160 ? -3.061 -32.875 5.5 1 96.25 160 ALA B CA 1
ATOM 3627 C C . ALA B 1 160 ? -4.367 -33.469 4.988 1 96.25 160 ALA B C 1
ATOM 3629 O O . ALA B 1 160 ? -4.785 -34.531 5.438 1 96.25 160 ALA B O 1
ATOM 3630 N N . LEU B 1 161 ? -5.012 -32.781 4.047 1 94.19 161 LEU B N 1
ATOM 3631 C CA . LEU B 1 161 ? -6.262 -33.312 3.504 1 94.19 161 LEU B CA 1
ATOM 3632 C C . LEU B 1 161 ? -6.035 -34.656 2.807 1 94.19 161 LEU B C 1
ATOM 3634 O O . LEU B 1 161 ? -5.004 -34.844 2.158 1 94.19 161 LEU B O 1
ATOM 3638 N N . PRO B 1 162 ? -6.996 -35.531 2.9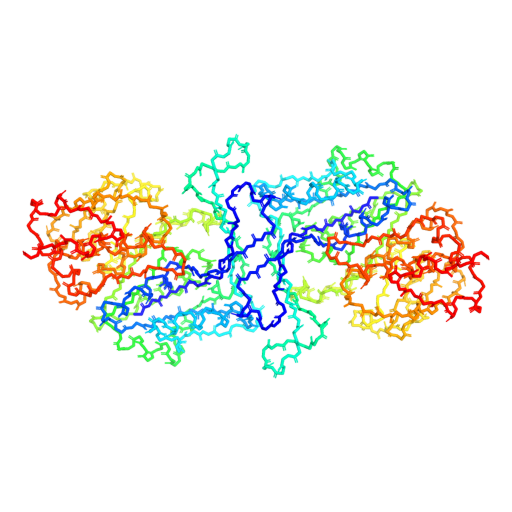8 1 91.94 162 PRO B N 1
ATOM 3639 C CA . PRO B 1 162 ? -6.887 -36.781 2.182 1 91.94 162 PRO B CA 1
ATOM 3640 C C . PRO B 1 162 ? -6.773 -36.5 0.686 1 91.94 162 PRO B C 1
ATOM 3642 O O . PRO B 1 162 ? -7.453 -35.594 0.165 1 91.94 162 PRO B O 1
ATOM 3645 N N . ARG B 1 163 ? -5.922 -37.25 0.011 1 91 163 ARG B N 1
ATOM 3646 C CA . ARG B 1 163 ? -5.664 -36.969 -1.4 1 91 163 ARG B CA 1
ATOM 3647 C C . ARG B 1 163 ? -6.84 -37.406 -2.264 1 91 163 ARG B C 1
ATOM 3649 O O . ARG B 1 163 ? -7.262 -36.688 -3.168 1 91 163 ARG B O 1
ATOM 3656 N N . ASN B 1 164 ? -7.496 -38.469 -1.947 1 91.5 164 ASN B N 1
ATOM 3657 C CA . ASN B 1 164 ? -8.586 -39.031 -2.746 1 91.5 164 ASN B CA 1
ATOM 3658 C C . ASN B 1 164 ? -8.344 -38.844 -4.238 1 91.5 164 ASN B C 1
ATOM 3660 O O . ASN B 1 164 ? -9.203 -38.344 -4.957 1 91.5 164 ASN B O 1
ATOM 3664 N N . GLY B 1 165 ? -7.086 -39.094 -4.703 1 92.94 165 GLY B N 1
ATOM 3665 C CA . GLY B 1 165 ? -6.723 -38.969 -6.105 1 92.94 165 GLY B CA 1
ATOM 3666 C C . GLY B 1 165 ? -6.316 -37.562 -6.508 1 92.94 165 GLY B C 1
ATOM 3667 O O . GLY B 1 165 ? -5.844 -37.344 -7.625 1 92.94 165 GLY B O 1
ATOM 3668 N N . ARG B 1 166 ? -6.473 -36.656 -5.633 1 95.75 166 ARG B N 1
ATOM 3669 C CA . ARG B 1 166 ? -6.105 -35.25 -5.883 1 95.75 166 ARG B CA 1
ATOM 3670 C C . ARG B 1 166 ? -4.602 -35.062 -5.734 1 95.75 166 ARG B C 1
ATOM 3672 O O . ARG B 1 166 ? -3.992 -35.562 -4.793 1 95.75 166 ARG B O 1
ATOM 3679 N N . LEU B 1 167 ? -4.043 -34.312 -6.684 1 98.06 167 LEU B N 1
ATOM 3680 C CA . LEU B 1 167 ? -2.635 -33.938 -6.59 1 98.06 167 LEU B CA 1
ATOM 3681 C C . LEU B 1 167 ? -2.473 -32.625 -5.848 1 98.06 167 LEU B C 1
ATOM 3683 O O . LEU B 1 167 ? -3.324 -31.75 -5.953 1 98.06 167 LEU B O 1
ATOM 3687 N N . VAL B 1 168 ? -1.396 -32.531 -5.098 1 98.69 168 VAL B N 1
ATOM 3688 C CA . VAL B 1 168 ? -1.001 -31.281 -4.48 1 98.69 168 VAL B CA 1
ATOM 3689 C C . VAL B 1 168 ? 0.304 -30.781 -5.098 1 98.69 168 VAL B C 1
ATOM 3691 O O . VAL B 1 168 ? 1.306 -31.5 -5.109 1 98.69 168 VAL B O 1
ATOM 3694 N N . SER B 1 169 ? 0.239 -29.594 -5.656 1 98.88 169 SER B N 1
ATOM 3695 C CA . SER B 1 169 ? 1.381 -28.953 -6.301 1 98.88 169 SER B CA 1
ATOM 3696 C C . SER B 1 169 ? 1.886 -27.781 -5.488 1 98.88 169 SER B C 1
ATOM 3698 O O . SER B 1 169 ? 1.094 -26.969 -5.008 1 98.88 169 SER B O 1
ATOM 3700 N N . PHE B 1 170 ? 3.195 -27.672 -5.34 1 98.88 170 PHE B N 1
ATOM 3701 C CA . PHE B 1 170 ? 3.832 -26.641 -4.539 1 98.88 170 PHE B CA 1
ATOM 3702 C C . PHE B 1 170 ? 5.004 -26.016 -5.293 1 98.88 170 PHE B C 1
ATOM 3704 O O . PHE B 1 170 ? 5.863 -26.734 -5.812 1 98.88 170 PHE B O 1
ATOM 3711 N N . ASP B 1 171 ? 4.988 -24.734 -5.422 1 98.81 171 ASP B N 1
ATOM 3712 C CA . ASP B 1 171 ? 6.129 -23.969 -5.926 1 98.81 171 ASP B CA 1
ATOM 3713 C C . ASP B 1 171 ? 6.875 -23.281 -4.789 1 98.81 171 ASP B C 1
ATOM 3715 O O . ASP B 1 171 ? 6.281 -22.516 -4.027 1 98.81 171 ASP B O 1
ATOM 3719 N N . LEU B 1 172 ? 8.203 -23.484 -4.688 1 98.31 172 LEU B N 1
ATOM 3720 C CA . LEU B 1 172 ? 8.984 -22.953 -3.572 1 98.31 172 LEU B CA 1
ATOM 3721 C C . LEU B 1 172 ? 8.82 -21.438 -3.461 1 98.31 172 LEU B C 1
ATOM 3723 O O . LEU B 1 172 ? 8.602 -20.922 -2.367 1 98.31 172 LEU B O 1
ATOM 3727 N N . ASN B 1 173 ? 8.984 -20.766 -4.625 1 96.62 173 ASN B N 1
ATOM 3728 C CA . ASN B 1 173 ? 8.742 -19.328 -4.672 1 96.62 173 ASN B CA 1
ATOM 3729 C C . ASN B 1 173 ? 9.172 -18.641 -3.379 1 96.62 173 ASN B C 1
ATOM 3731 O O . ASN B 1 173 ? 8.398 -17.906 -2.775 1 96.62 173 ASN B O 1
ATOM 3735 N N . PHE B 1 174 ? 10.492 -18.891 -2.984 1 96.25 174 PHE B N 1
ATOM 3736 C CA . PHE B 1 174 ? 11.055 -18.359 -1.749 1 96.25 174 PHE B CA 1
ATOM 3737 C C . PHE B 1 174 ? 11.242 -16.844 -1.846 1 96.25 174 PHE B C 1
ATOM 3739 O O . PHE B 1 174 ? 11.898 -16.359 -2.766 1 96.25 174 PHE B O 1
ATOM 3746 N N . ARG B 1 175 ? 10.617 -16.188 -0.968 1 94.62 175 ARG B N 1
ATOM 3747 C CA . ARG B 1 175 ? 10.758 -14.734 -0.819 1 94.62 175 ARG B CA 1
ATOM 3748 C C . ARG B 1 175 ? 11.258 -14.375 0.577 1 94.62 175 ARG B C 1
ATOM 3750 O O . ARG B 1 175 ? 10.469 -14.281 1.519 1 94.62 175 ARG B O 1
ATOM 3757 N N . PRO B 1 176 ? 12.523 -14.086 0.704 1 92.19 176 PRO B N 1
ATOM 3758 C CA . PRO B 1 176 ? 13.102 -13.836 2.029 1 92.19 176 PRO B CA 1
ATOM 3759 C C . PRO B 1 176 ? 12.383 -12.719 2.781 1 92.19 176 PRO B C 1
ATOM 3761 O O . PRO B 1 176 ? 12.227 -12.789 4.004 1 92.19 176 PRO B O 1
ATOM 3764 N N . ALA B 1 177 ? 11.922 -11.727 2.096 1 89.69 177 ALA B N 1
ATOM 3765 C CA . ALA B 1 177 ? 11.289 -10.578 2.725 1 89.69 177 ALA B CA 1
ATOM 3766 C C . ALA B 1 177 ? 10.016 -10.984 3.469 1 89.69 177 ALA B C 1
ATOM 3768 O O . ALA B 1 177 ? 9.672 -10.398 4.496 1 89.69 177 ALA B O 1
ATOM 3769 N N . LEU B 1 178 ? 9.344 -11.984 3.039 1 92.94 178 LEU B N 1
ATOM 3770 C CA . LEU B 1 178 ? 8.109 -12.453 3.668 1 92.94 178 LEU B CA 1
ATOM 3771 C C . LEU B 1 178 ? 8.414 -13.25 4.93 1 92.94 178 LEU B C 1
ATOM 3773 O O . LEU B 1 178 ? 7.531 -13.477 5.758 1 92.94 178 LEU B O 1
ATOM 3777 N N . TRP B 1 179 ? 9.656 -13.719 5.043 1 90.88 179 TRP B N 1
ATOM 3778 C CA . TRP B 1 179 ? 10.055 -14.547 6.176 1 90.88 179 TRP B CA 1
ATOM 3779 C C . TRP B 1 179 ? 10.852 -13.734 7.191 1 90.88 179 TRP B C 1
ATOM 3781 O O . TRP B 1 179 ? 11.406 -14.289 8.141 1 90.88 179 TRP B O 1
ATOM 3791 N N . ALA B 1 180 ? 10.906 -12.414 7.039 1 82.12 180 ALA B N 1
ATOM 3792 C CA . ALA B 1 180 ? 11.82 -11.562 7.781 1 82.12 180 ALA B CA 1
ATOM 3793 C C . ALA B 1 180 ? 11.656 -11.758 9.289 1 82.12 180 ALA B C 1
ATOM 3795 O O . ALA B 1 180 ? 12.648 -11.812 10.023 1 82.12 180 ALA B O 1
ATOM 3796 N N . GLN B 1 181 ? 10.43 -11.969 9.773 1 78.88 181 GLN B N 1
ATOM 3797 C CA . GLN B 1 181 ? 10.203 -12.086 11.211 1 78.88 181 GLN B CA 1
ATOM 3798 C C . GLN B 1 181 ? 10.312 -13.539 11.672 1 78.88 181 GLN B C 1
ATOM 3800 O O . GLN B 1 181 ? 10.25 -13.82 12.867 1 78.88 181 GLN B O 1
ATOM 3805 N N . ARG B 1 182 ? 10.523 -14.469 10.727 1 85.62 182 ARG B N 1
ATOM 3806 C CA . ARG B 1 182 ? 10.586 -15.883 11.062 1 85.62 182 ARG B CA 1
ATOM 3807 C C . ARG B 1 182 ? 11.547 -16.625 10.141 1 85.62 182 ARG B C 1
ATOM 3809 O O . ARG B 1 182 ? 11.258 -17.75 9.711 1 85.62 182 ARG B O 1
ATOM 3816 N N . LEU B 1 183 ? 12.609 -15.961 9.836 1 83.06 183 LEU B N 1
ATOM 3817 C CA . LEU B 1 183 ? 13.539 -16.484 8.844 1 83.06 183 LEU B CA 1
ATOM 3818 C C . LEU B 1 183 ? 14.086 -17.844 9.281 1 83.06 183 LEU B C 1
ATOM 3820 O O . LEU B 1 183 ? 14.297 -18.734 8.453 1 83.06 183 LEU B O 1
ATOM 3824 N N . ASP B 1 184 ? 14.172 -18.016 10.516 1 85.19 184 ASP B N 1
ATOM 3825 C CA . ASP B 1 184 ? 14.742 -19.234 11.062 1 85.19 184 ASP B CA 1
ATOM 3826 C C . ASP B 1 184 ? 13.82 -20.438 10.836 1 85.19 184 ASP B C 1
ATOM 3828 O O . ASP B 1 184 ? 14.266 -21.578 10.828 1 85.19 184 ASP B O 1
ATOM 3832 N N . LEU B 1 185 ? 12.602 -20.125 10.578 1 91.88 185 LEU B N 1
ATOM 3833 C CA . LEU B 1 185 ? 11.609 -21.203 10.422 1 91.88 185 LEU B CA 1
ATOM 3834 C C . LEU B 1 185 ? 11.398 -21.516 8.945 1 91.88 185 LEU B C 1
ATOM 3836 O O . LEU B 1 185 ? 10.812 -22.547 8.609 1 91.88 185 LEU B O 1
ATOM 3840 N N . ALA B 1 186 ? 11.883 -20.688 8.094 1 94.62 186 ALA B N 1
ATOM 3841 C CA . ALA B 1 186 ? 11.547 -20.766 6.672 1 94.62 186 ALA B CA 1
ATOM 3842 C C . ALA B 1 186 ? 11.953 -22.125 6.086 1 94.62 186 ALA B C 1
ATOM 3844 O O . ALA B 1 186 ? 11.141 -22.812 5.461 1 94.62 186 ALA B O 1
ATOM 3845 N N . ALA B 1 187 ? 13.156 -22.547 6.367 1 96.19 187 ALA B N 1
ATOM 3846 C CA . ALA B 1 187 ? 13.688 -23.766 5.777 1 96.19 187 ALA B CA 1
ATOM 3847 C C . ALA B 1 187 ? 12.883 -24.984 6.223 1 96.19 187 ALA B C 1
ATOM 3849 O O . ALA B 1 187 ? 12.531 -25.844 5.41 1 96.19 187 ALA B O 1
ATOM 3850 N N . GLU B 1 188 ? 12.586 -25.031 7.449 1 97.44 188 GLU B N 1
ATOM 3851 C CA . GLU B 1 188 ? 11.844 -26.172 8 1 97.44 188 GLU B CA 1
ATOM 3852 C C . GLU B 1 188 ? 10.422 -26.219 7.457 1 97.44 188 GLU B C 1
ATOM 3854 O O . GLU B 1 188 ? 9.953 -27.281 7.027 1 97.44 188 GLU B O 1
ATOM 3859 N N . VAL B 1 189 ? 9.758 -25.078 7.473 1 98.06 189 VAL B N 1
ATOM 3860 C CA . VAL B 1 189 ? 8.383 -25 6.996 1 98.06 189 VAL B CA 1
ATOM 3861 C C . VAL B 1 189 ? 8.32 -25.359 5.516 1 98.06 189 VAL B C 1
ATOM 3863 O O . VAL B 1 189 ? 7.492 -26.172 5.094 1 98.06 189 VAL B O 1
ATOM 3866 N N . LEU B 1 190 ? 9.219 -24.812 4.777 1 98.62 190 LEU B N 1
ATOM 3867 C CA . LEU B 1 190 ? 9.234 -25.031 3.336 1 98.62 190 LEU B CA 1
ATOM 3868 C C . LEU B 1 190 ? 9.609 -26.484 3.012 1 98.62 190 LEU B C 1
ATOM 3870 O O . LEU B 1 190 ? 9.07 -27.062 2.072 1 98.62 190 LEU B O 1
ATOM 3874 N N . ALA B 1 191 ? 10.477 -27.078 3.803 1 98.62 191 ALA B N 1
ATOM 3875 C CA . ALA B 1 191 ? 10.836 -28.484 3.607 1 98.62 191 ALA B CA 1
ATOM 3876 C C . ALA B 1 191 ? 9.633 -29.391 3.84 1 98.62 191 ALA B C 1
ATOM 3878 O O . ALA B 1 191 ? 9.422 -30.359 3.104 1 98.62 191 ALA B O 1
ATOM 3879 N N . ARG B 1 192 ? 8.898 -29.078 4.82 1 98.5 192 ARG B N 1
ATOM 3880 C CA . ARG B 1 192 ? 7.688 -29.859 5.082 1 98.5 192 ARG B CA 1
ATOM 3881 C C . ARG B 1 192 ? 6.715 -29.75 3.91 1 98.5 192 ARG B C 1
ATOM 3883 O O . ARG B 1 192 ? 6.07 -30.75 3.549 1 98.5 192 ARG B O 1
ATOM 3890 N N . HIS B 1 193 ? 6.621 -28.578 3.33 1 98.81 193 HIS B N 1
ATOM 3891 C CA . HIS B 1 193 ? 5.734 -28.391 2.189 1 98.81 193 HIS B CA 1
ATOM 3892 C C . HIS B 1 193 ? 6.234 -29.156 0.969 1 98.81 193 HIS B C 1
ATOM 3894 O O . HIS B 1 193 ? 5.438 -29.75 0.235 1 98.81 193 HIS B O 1
ATOM 3900 N N . VAL B 1 194 ? 7.52 -29.156 0.79 1 98.81 194 VAL B N 1
ATOM 3901 C CA . VAL B 1 194 ? 8.102 -29.922 -0.31 1 98.81 194 VAL B CA 1
ATOM 3902 C C . VAL B 1 194 ? 7.801 -31.406 -0.118 1 98.81 194 VAL B C 1
ATOM 3904 O O . VAL B 1 194 ? 7.266 -32.062 -1.018 1 98.81 194 VAL B O 1
ATOM 3907 N N . ARG B 1 195 ? 8.023 -31.922 1.049 1 98.62 195 ARG B N 1
ATOM 3908 C CA . ARG B 1 195 ? 7.863 -33.344 1.342 1 98.62 195 ARG B CA 1
ATOM 3909 C C . ARG B 1 195 ? 6.398 -33.75 1.252 1 98.62 195 ARG B C 1
ATOM 3911 O O . ARG B 1 195 ? 6.09 -34.875 0.888 1 98.62 195 ARG B O 1
ATOM 3918 N N . GLY B 1 196 ? 5.574 -32.812 1.563 1 98.44 196 GLY B N 1
ATOM 3919 C CA . GLY B 1 196 ? 4.156 -33.125 1.639 1 98.44 196 GLY B CA 1
ATOM 3920 C C . GLY B 1 196 ? 3.438 -32.969 0.312 1 98.44 196 GLY B C 1
ATOM 3921 O O . GLY B 1 196 ? 2.25 -33.281 0.201 1 98.44 196 GLY B O 1
ATOM 3922 N N . SER B 1 197 ? 4.074 -32.531 -0.753 1 98.75 197 SER B N 1
ATOM 3923 C CA . SER B 1 197 ? 3.439 -32.281 -2.037 1 98.75 197 SER B CA 1
ATOM 3924 C C . SER B 1 197 ? 3.762 -33.344 -3.059 1 98.75 197 SER B C 1
ATOM 3926 O O . SER B 1 197 ? 4.734 -34.094 -2.898 1 98.75 197 SER B O 1
ATOM 3928 N N . ASP B 1 198 ? 2.947 -33.5 -4.105 1 98.56 198 ASP B N 1
ATOM 3929 C CA . ASP B 1 198 ? 3.119 -34.5 -5.152 1 98.56 198 ASP B CA 1
ATOM 3930 C C . ASP B 1 198 ? 3.939 -33.938 -6.312 1 98.56 198 ASP B C 1
ATOM 3932 O O . ASP B 1 198 ? 4.688 -34.688 -6.961 1 98.56 198 ASP B O 1
ATOM 3936 N N . VAL B 1 199 ? 3.703 -32.688 -6.629 1 98.81 199 VAL B N 1
ATOM 3937 C CA . VAL B 1 199 ? 4.414 -31.969 -7.676 1 98.81 199 VAL B CA 1
ATOM 3938 C C . VAL B 1 199 ? 5.094 -30.734 -7.082 1 98.81 199 VAL B C 1
ATOM 3940 O O . VAL B 1 199 ? 4.434 -29.891 -6.48 1 98.81 199 VAL B O 1
ATOM 3943 N N . VAL B 1 200 ? 6.422 -30.625 -7.242 1 98.88 200 VAL B N 1
ATOM 3944 C CA . VAL B 1 200 ? 7.156 -29.531 -6.613 1 98.88 200 VAL B CA 1
ATOM 3945 C C . VAL B 1 200 ? 8.008 -28.812 -7.656 1 98.88 200 VAL B C 1
ATOM 3947 O O . VAL B 1 200 ? 8.695 -29.453 -8.453 1 98.88 200 VAL B O 1
ATOM 3950 N N . PHE B 1 201 ? 7.898 -27.516 -7.688 1 98.62 201 PHE B N 1
ATOM 3951 C CA . PHE B 1 201 ? 8.742 -26.656 -8.5 1 98.62 201 PHE B CA 1
ATOM 3952 C C . PHE B 1 201 ? 9.758 -25.922 -7.637 1 98.62 201 PHE B C 1
ATOM 3954 O O . PHE B 1 201 ? 9.398 -25.328 -6.613 1 98.62 201 PHE B O 1
ATOM 3961 N N . LEU B 1 202 ? 11.062 -25.953 -8.023 1 97.38 202 LEU B N 1
ATOM 3962 C CA . LEU B 1 202 ? 12.148 -25.281 -7.309 1 97.38 202 LEU B CA 1
ATOM 3963 C C . LEU B 1 202 ? 13 -24.453 -8.266 1 97.38 202 LEU B C 1
ATOM 3965 O O . LEU B 1 202 ? 13.406 -24.953 -9.32 1 97.38 202 LEU B O 1
ATOM 3969 N N . GLY B 1 203 ? 13.172 -23.188 -7.906 1 94.94 203 GLY B N 1
ATOM 3970 C CA . GLY B 1 203 ? 14.312 -22.5 -8.492 1 94.94 203 GLY B CA 1
ATOM 3971 C C . GLY B 1 203 ? 15.633 -22.875 -7.848 1 94.94 203 GLY B C 1
ATOM 3972 O O . GLY B 1 203 ? 15.758 -22.859 -6.621 1 94.94 203 GLY B O 1
ATOM 3973 N N . ALA B 1 204 ? 16.594 -23.156 -8.656 1 94.81 204 ALA B N 1
ATOM 3974 C CA . ALA B 1 204 ? 17.875 -23.625 -8.148 1 94.81 204 ALA B CA 1
ATOM 3975 C C . ALA B 1 204 ? 18.469 -22.625 -7.16 1 94.81 204 ALA B C 1
ATOM 3977 O O . ALA B 1 204 ? 18.969 -23.016 -6.102 1 94.81 204 ALA B O 1
ATOM 3978 N N . ASP B 1 205 ? 18.438 -21.359 -7.465 1 93.69 205 ASP B N 1
ATOM 3979 C CA . ASP B 1 205 ? 19 -20.328 -6.594 1 93.69 205 ASP B CA 1
ATOM 3980 C C . ASP B 1 205 ? 18.234 -20.266 -5.273 1 93.69 205 ASP B C 1
ATOM 3982 O O . ASP B 1 205 ? 18.844 -20.141 -4.207 1 93.69 205 ASP B O 1
ATOM 3986 N N . GLU B 1 206 ? 16.922 -20.344 -5.359 1 94.94 206 GLU B N 1
ATOM 3987 C CA . GLU B 1 206 ? 16.094 -20.344 -4.16 1 94.94 206 GLU B CA 1
ATOM 3988 C C . GLU B 1 206 ? 16.375 -21.562 -3.285 1 94.94 206 GLU B C 1
ATOM 3990 O O . GLU B 1 206 ? 16.5 -21.438 -2.064 1 94.94 206 GLU B O 1
ATOM 3995 N N . ALA B 1 207 ? 16.469 -22.688 -3.953 1 97 207 ALA B N 1
ATOM 3996 C CA . ALA B 1 207 ? 16.719 -23.922 -3.225 1 97 207 ALA B CA 1
ATOM 3997 C C . ALA B 1 207 ? 18.078 -23.891 -2.535 1 97 207 ALA B C 1
ATOM 3999 O O . ALA B 1 207 ? 18.234 -24.375 -1.413 1 97 207 ALA B O 1
ATOM 4000 N N . ALA B 1 208 ? 19.016 -23.281 -3.23 1 96.62 208 ALA B N 1
ATOM 4001 C CA . ALA B 1 208 ? 20.344 -23.141 -2.629 1 96.62 208 ALA B CA 1
ATOM 4002 C C . ALA B 1 208 ? 20.281 -22.281 -1.367 1 96.62 208 ALA B C 1
ATOM 4004 O O . ALA B 1 208 ? 20.906 -22.609 -0.356 1 96.62 208 ALA B O 1
ATOM 4005 N N . ALA B 1 209 ? 19.5 -21.25 -1.429 1 95.06 209 ALA B N 1
ATOM 4006 C CA . ALA B 1 209 ? 19.375 -20.328 -0.303 1 95.06 209 ALA B CA 1
ATOM 4007 C C . ALA B 1 209 ? 18.641 -21 0.868 1 95.06 209 ALA B C 1
ATOM 4009 O O . ALA B 1 209 ? 19 -20.766 2.029 1 95.06 209 ALA B O 1
ATOM 4010 N N . VAL B 1 210 ? 17.688 -21.875 0.601 1 96.69 210 VAL B N 1
ATOM 4011 C CA . VAL B 1 210 ? 16.812 -22.391 1.639 1 96.69 210 VAL B CA 1
ATOM 4012 C C . VAL B 1 210 ? 17.328 -23.75 2.123 1 96.69 210 VAL B C 1
ATOM 4014 O O . VAL B 1 210 ? 17.297 -24.047 3.32 1 96.69 210 VAL B O 1
ATOM 4017 N N . PHE B 1 211 ? 17.828 -24.547 1.164 1 97.38 211 PHE B N 1
ATOM 4018 C CA . PHE B 1 211 ? 18.094 -25.953 1.494 1 97.38 211 PHE B CA 1
ATOM 4019 C C . PHE B 1 211 ? 19.594 -26.25 1.384 1 97.38 211 PHE B C 1
ATOM 4021 O O . PHE B 1 211 ? 20.031 -27.359 1.659 1 97.38 211 PHE B O 1
ATOM 4028 N N . GLY B 1 212 ? 20.359 -25.344 0.875 1 97 212 GLY B N 1
ATOM 4029 C CA . GLY B 1 212 ? 21.812 -25.484 0.873 1 97 212 GLY B CA 1
ATOM 4030 C C . GLY B 1 212 ? 22.344 -26.016 -0.442 1 97 212 GLY B C 1
ATOM 4031 O O . GLY B 1 212 ? 23.562 -26.172 -0.601 1 97 212 GLY B O 1
ATOM 4032 N N . THR B 1 213 ? 21.453 -26.312 -1.395 1 96.69 213 THR B N 1
ATOM 4033 C CA . THR B 1 213 ? 21.922 -26.766 -2.705 1 96.69 213 THR B CA 1
ATOM 4034 C C . THR B 1 213 ? 20.891 -26.422 -3.783 1 96.69 213 THR B C 1
ATOM 4036 O O . THR B 1 213 ? 19.688 -26.359 -3.514 1 96.69 213 THR B O 1
ATOM 4039 N N . GLY B 1 214 ? 21.391 -26.203 -4.949 1 95.88 214 GLY B N 1
ATOM 4040 C CA . GLY B 1 214 ? 20.547 -26 -6.121 1 95.88 214 GLY B CA 1
ATOM 4041 C C . GLY B 1 214 ? 20.703 -27.078 -7.168 1 95.88 214 GLY B C 1
ATOM 4042 O O . GLY B 1 214 ? 20.125 -26.984 -8.25 1 95.88 214 GLY B O 1
ATOM 4043 N N . ASP B 1 215 ? 21.5 -28.047 -6.797 1 96.06 215 ASP B N 1
ATOM 4044 C CA . ASP B 1 215 ? 21.734 -29.156 -7.719 1 96.06 215 ASP B CA 1
ATOM 4045 C C . ASP B 1 215 ? 20.516 -30.078 -7.805 1 96.06 215 ASP B C 1
ATOM 4047 O O . ASP B 1 215 ? 20.047 -30.594 -6.789 1 96.06 215 ASP B O 1
ATOM 4051 N N . PRO B 1 216 ? 20.078 -30.297 -9.023 1 96.75 216 PRO B N 1
ATOM 4052 C CA . PRO B 1 216 ? 18.844 -31.078 -9.156 1 96.75 216 PRO B CA 1
ATOM 4053 C C . PRO B 1 216 ? 18.953 -32.469 -8.555 1 96.75 216 PRO B C 1
ATOM 4055 O O . PRO B 1 216 ? 18.031 -32.938 -7.879 1 96.75 216 PRO B O 1
ATOM 4058 N N . ASP B 1 217 ? 20.031 -33.125 -8.781 1 97.25 217 ASP B N 1
ATOM 4059 C CA . ASP B 1 217 ? 20.203 -34.469 -8.266 1 97.25 217 ASP B CA 1
ATOM 4060 C C . ASP B 1 217 ? 20.297 -34.5 -6.742 1 97.25 217 ASP B C 1
ATOM 4062 O O . ASP B 1 217 ? 19.75 -35.375 -6.082 1 97.25 217 ASP B O 1
ATOM 4066 N N . ALA B 1 218 ? 21 -33.5 -6.191 1 98.06 218 ALA B N 1
ATOM 4067 C CA . ALA B 1 218 ? 21.078 -33.375 -4.738 1 98.06 218 ALA B CA 1
ATOM 4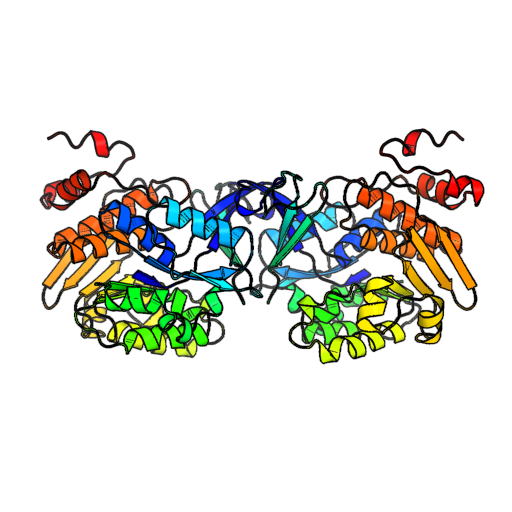068 C C . ALA B 1 218 ? 19.703 -33.094 -4.137 1 98.06 218 ALA B C 1
ATOM 4070 O O . ALA B 1 218 ? 19.359 -33.625 -3.082 1 98.06 218 ALA B O 1
ATOM 4071 N N . LEU B 1 219 ? 18.984 -32.281 -4.785 1 98.19 219 LEU B N 1
ATOM 4072 C CA . LEU B 1 219 ? 17.641 -31.938 -4.32 1 98.19 219 LEU B CA 1
ATOM 4073 C C . LEU B 1 219 ? 16.719 -33.156 -4.371 1 98.19 219 LEU B C 1
ATOM 4075 O O . LEU B 1 219 ? 15.938 -33.375 -3.447 1 98.19 219 LEU B O 1
ATOM 4079 N N . ARG B 1 220 ? 16.812 -33.969 -5.422 1 98.31 220 ARG B N 1
ATOM 4080 C CA . ARG B 1 220 ? 16.031 -35.188 -5.527 1 98.31 220 ARG B CA 1
ATOM 4081 C C . ARG B 1 220 ? 16.359 -36.156 -4.395 1 98.31 220 ARG B C 1
ATOM 4083 O O . ARG B 1 220 ? 15.461 -36.781 -3.824 1 98.31 220 ARG B O 1
ATOM 4090 N N . ALA B 1 221 ? 17.641 -36.219 -4.102 1 98.25 221 ALA B N 1
ATOM 4091 C CA . ALA B 1 221 ? 18.078 -37.094 -3.004 1 98.25 221 ALA B CA 1
ATOM 4092 C C . ALA B 1 221 ? 17.547 -36.594 -1.667 1 98.25 221 ALA B C 1
ATOM 4094 O O . ALA B 1 221 ? 17.156 -37.375 -0.799 1 98.25 221 ALA B O 1
ATOM 4095 N N . GLN B 1 222 ? 17.578 -35.312 -1.52 1 98.19 222 GLN B N 1
ATOM 4096 C CA . GLN B 1 222 ? 17.125 -34.656 -0.283 1 98.19 222 GLN B CA 1
ATOM 4097 C C . GLN B 1 222 ? 15.617 -34.812 -0.114 1 98.19 222 GLN B C 1
ATOM 4099 O O . GLN B 1 222 ? 15.125 -34.906 1.01 1 98.19 222 GLN B O 1
ATOM 4104 N N . PHE B 1 223 ? 14.906 -34.75 -1.226 1 98.5 223 PHE B N 1
ATOM 4105 C CA . PHE B 1 223 ? 13.453 -34.781 -1.217 1 98.5 223 PHE B CA 1
ATOM 4106 C C . PHE B 1 223 ? 12.938 -35.906 -2.121 1 98.5 223 PHE B C 1
ATOM 4108 O O . PHE B 1 223 ? 12.422 -35.625 -3.211 1 98.5 223 PHE B O 1
ATOM 4115 N N . PRO B 1 224 ? 12.906 -37.094 -1.705 1 98.06 224 PRO B N 1
ATOM 4116 C CA . PRO B 1 224 ? 12.461 -38.219 -2.535 1 98.06 224 PRO B CA 1
ATOM 4117 C C . PRO B 1 224 ? 10.945 -38.375 -2.559 1 98.06 224 PRO B C 1
ATOM 4119 O O . PRO B 1 224 ? 10.414 -39.125 -3.373 1 98.06 224 PRO B O 1
ATOM 4122 N N . GLU B 1 225 ? 10.258 -37.594 -1.733 1 97.75 225 GLU B N 1
ATOM 4123 C CA . GLU B 1 225 ? 8.844 -37.844 -1.478 1 97.75 225 GLU B CA 1
ATOM 4124 C C . GLU B 1 225 ? 7.98 -37.406 -2.652 1 97.75 225 GLU B C 1
ATOM 4126 O O . GLU B 1 225 ? 7.102 -38.156 -3.102 1 97.75 225 GLU B O 1
ATOM 4131 N N . PRO B 1 226 ? 8.234 -36.219 -3.252 1 98.31 226 PRO B N 1
ATOM 4132 C CA . PRO B 1 226 ? 7.371 -35.812 -4.355 1 98.31 226 PRO B CA 1
ATOM 4133 C C . PRO B 1 226 ? 7.477 -36.719 -5.57 1 98.31 226 PRO B C 1
ATOM 4135 O O . PRO B 1 226 ? 8.578 -37.094 -5.984 1 98.31 226 PRO B O 1
ATOM 4138 N N . ALA B 1 227 ? 6.363 -37.062 -6.094 1 97.75 227 ALA B N 1
ATOM 4139 C CA . ALA B 1 227 ? 6.375 -37.875 -7.305 1 97.75 227 ALA B CA 1
ATOM 4140 C C . ALA B 1 227 ? 7.035 -37.156 -8.461 1 97.75 227 ALA B C 1
ATOM 4142 O O . ALA B 1 227 ? 7.695 -37.75 -9.305 1 97.75 227 ALA B O 1
ATOM 4143 N N . GLN B 1 228 ? 6.832 -35.844 -8.508 1 98.31 228 GLN B N 1
ATOM 4144 C CA . GLN B 1 228 ? 7.426 -34.969 -9.516 1 98.31 228 GLN B CA 1
ATOM 4145 C C . GLN B 1 228 ? 8.242 -33.875 -8.859 1 98.31 228 GLN B C 1
ATOM 4147 O O . GLN B 1 228 ? 7.758 -33.156 -7.969 1 98.31 228 GLN B O 1
ATOM 4152 N N . LEU B 1 229 ? 9.438 -33.719 -9.281 1 98.62 229 LEU B N 1
ATOM 4153 C CA . LEU B 1 229 ? 10.305 -32.625 -8.836 1 98.62 229 LEU B CA 1
ATOM 4154 C C . LEU B 1 229 ? 10.914 -31.891 -10.023 1 98.62 229 LEU B C 1
ATOM 4156 O O . LEU B 1 229 ? 11.641 -32.5 -10.82 1 98.62 229 LEU B O 1
ATOM 4160 N N . ILE B 1 230 ? 10.578 -30.625 -10.195 1 98.5 230 ILE B N 1
ATOM 4161 C CA . ILE B 1 230 ? 11.055 -29.797 -11.297 1 98.5 230 ILE B CA 1
ATOM 4162 C C . ILE B 1 230 ? 12.008 -28.734 -10.773 1 98.5 230 ILE B C 1
ATOM 4164 O O . ILE B 1 230 ? 11.625 -27.906 -9.938 1 98.5 230 ILE B O 1
ATOM 4168 N N . VAL B 1 231 ? 13.227 -28.734 -11.25 1 97.38 231 VAL B N 1
ATOM 4169 C CA . VAL B 1 231 ? 14.242 -27.781 -10.82 1 97.38 231 VAL B CA 1
ATOM 4170 C C . VAL B 1 231 ? 14.633 -26.875 -11.992 1 97.38 231 VAL B C 1
ATOM 4172 O O . VAL B 1 231 ? 15.188 -27.344 -12.984 1 97.38 231 VAL B O 1
ATOM 4175 N N . LYS B 1 232 ? 14.297 -25.609 -11.836 1 93.75 232 LYS B N 1
ATOM 4176 C CA . LYS B 1 232 ? 14.641 -24.609 -12.844 1 93.75 232 LYS B CA 1
ATOM 4177 C C . LYS B 1 232 ? 15.992 -23.969 -12.539 1 93.75 232 LYS B C 1
ATOM 4179 O O . LYS B 1 232 ? 16.203 -23.438 -11.445 1 93.75 232 LYS B O 1
ATOM 4184 N N . ASN B 1 233 ? 16.875 -24.109 -13.422 1 83.12 233 ASN B N 1
ATOM 4185 C CA . ASN B 1 233 ? 18.203 -23.562 -13.188 1 83.12 233 ASN B CA 1
ATOM 4186 C C . ASN B 1 233 ? 18.422 -22.25 -13.938 1 83.12 233 ASN B C 1
ATOM 4188 O O . ASN B 1 233 ? 17.594 -21.859 -14.758 1 83.12 233 ASN B O 1
ATOM 4192 N N . ASP B 1 234 ? 19.453 -21.609 -13.539 1 66.38 234 ASP B N 1
ATOM 4193 C CA . ASP B 1 234 ? 19.781 -20.312 -14.117 1 66.38 234 ASP B CA 1
ATOM 4194 C C . ASP B 1 234 ? 20.328 -20.453 -15.539 1 66.38 234 ASP B C 1
ATOM 4196 O O . ASP B 1 234 ? 20.406 -19.484 -16.297 1 66.38 234 ASP B O 1
ATOM 4200 N N . GLU B 1 235 ? 20.781 -21.625 -15.812 1 61.12 235 GLU B N 1
ATOM 4201 C CA . GLU B 1 235 ? 21.469 -21.859 -17.078 1 61.12 235 GLU B CA 1
ATOM 4202 C C . GLU B 1 235 ? 20.469 -22.172 -18.203 1 61.12 235 GLU B C 1
ATOM 4204 O O . GLU B 1 235 ? 20.797 -22.891 -19.141 1 61.12 235 GLU B O 1
ATOM 4209 N N . HIS B 1 236 ? 19.344 -21.797 -18.047 1 72.44 236 HIS B N 1
ATOM 4210 C CA . HIS B 1 236 ? 18.297 -21.859 -19.062 1 72.44 236 HIS B CA 1
ATOM 4211 C C . HIS B 1 236 ? 17.875 -23.297 -19.328 1 72.44 236 HIS B C 1
ATOM 4213 O O . HIS B 1 236 ? 17.578 -23.656 -20.469 1 72.44 236 HIS B O 1
ATOM 4219 N N . THR B 1 237 ? 18.141 -24.219 -18.391 1 85.56 237 THR B N 1
ATOM 4220 C CA . THR B 1 237 ? 17.609 -25.578 -18.5 1 85.56 237 THR B CA 1
ATOM 4221 C C . THR B 1 237 ? 16.719 -25.906 -17.297 1 85.56 237 THR B C 1
ATOM 4223 O O . THR B 1 237 ? 16.844 -25.297 -16.234 1 85.56 237 THR B O 1
ATOM 4226 N N . VAL B 1 238 ? 15.812 -26.781 -17.562 1 93.62 238 VAL B N 1
ATOM 4227 C CA . VAL B 1 238 ? 14.977 -27.312 -16.484 1 93.62 238 VAL B CA 1
ATOM 4228 C C . VAL B 1 238 ? 15.148 -28.812 -16.391 1 93.62 238 VAL B C 1
ATOM 4230 O O . VAL B 1 238 ? 15.148 -29.516 -17.406 1 93.62 238 VAL B O 1
ATOM 4233 N N . THR B 1 239 ? 15.391 -29.297 -15.219 1 96.19 239 THR B N 1
ATOM 4234 C CA . THR B 1 239 ? 15.445 -30.719 -14.953 1 96.19 239 THR B CA 1
ATOM 4235 C C . THR B 1 239 ? 14.172 -31.203 -14.25 1 96.19 239 THR B C 1
ATOM 4237 O O . THR B 1 239 ? 13.75 -30.609 -13.258 1 96.19 239 THR B O 1
ATOM 4240 N N . GLY B 1 240 ? 13.586 -32.219 -14.805 1 98 240 GLY B N 1
ATOM 4241 C CA . GLY B 1 240 ? 12.398 -32.812 -14.203 1 98 240 GLY B CA 1
ATOM 4242 C C . GLY B 1 240 ? 12.602 -34.281 -13.789 1 98 240 GLY B C 1
ATOM 4243 O O . GLY B 1 240 ? 13.281 -35.031 -14.484 1 98 240 GLY B O 1
ATOM 4244 N N . PHE B 1 241 ? 12.078 -34.562 -12.625 1 98.31 241 PHE B N 1
ATOM 4245 C CA . PHE B 1 241 ? 12.023 -35.938 -12.141 1 98.31 241 PHE B CA 1
ATOM 4246 C C . PHE B 1 241 ? 10.578 -36.438 -12.031 1 98.31 241 PHE B C 1
ATOM 4248 O O . PHE B 1 241 ? 9.711 -35.719 -11.531 1 98.31 241 PHE B O 1
ATOM 4255 N N . ALA B 1 242 ? 10.289 -37.594 -12.531 1 97.75 242 ALA B N 1
ATOM 4256 C CA . ALA B 1 242 ? 9.047 -38.312 -12.328 1 97.75 242 ALA B CA 1
ATOM 4257 C C . ALA B 1 242 ? 9.328 -39.75 -11.922 1 97.75 242 ALA B C 1
ATOM 4259 O O . ALA B 1 242 ? 9.555 -40.625 -12.781 1 97.75 242 ALA B O 1
ATOM 4260 N N . GLY B 1 243 ? 9.172 -40 -10.68 1 93.56 243 GLY B N 1
ATOM 4261 C CA . GLY B 1 243 ? 9.695 -41.281 -10.227 1 93.56 243 GLY B CA 1
ATOM 4262 C C . GLY B 1 243 ? 11.18 -41.438 -10.484 1 93.56 243 GLY B C 1
ATOM 4263 O O . GLY B 1 243 ? 11.984 -40.625 -10.07 1 93.56 243 GLY B O 1
ATOM 4264 N N . ALA B 1 244 ? 11.469 -42.406 -11.234 1 92.38 244 ALA B N 1
ATOM 4265 C CA . ALA B 1 244 ? 12.867 -42.688 -11.531 1 92.38 244 ALA B CA 1
ATOM 4266 C C . ALA B 1 244 ? 13.305 -41.969 -12.812 1 92.38 244 ALA B C 1
ATOM 4268 O O . ALA B 1 244 ? 14.5 -41.875 -13.094 1 92.38 244 ALA B O 1
ATOM 4269 N N . GLU B 1 245 ? 12.336 -41.438 -13.508 1 97.06 245 GLU B N 1
ATOM 4270 C CA . GLU B 1 245 ? 12.648 -40.75 -14.758 1 97.06 245 GLU B CA 1
ATOM 4271 C C . GLU B 1 245 ? 13.281 -39.406 -14.492 1 97.06 245 GLU B C 1
ATOM 4273 O O . GLU B 1 245 ? 12.844 -38.688 -13.594 1 97.06 245 GLU B O 1
ATOM 4278 N N . ARG B 1 246 ? 14.312 -39.094 -15.172 1 97.12 246 ARG B N 1
ATOM 4279 C CA . ARG B 1 246 ? 14.992 -37.781 -15.148 1 97.12 246 ARG B CA 1
ATOM 4280 C C . ARG B 1 246 ? 15.148 -37.219 -16.562 1 97.12 246 ARG B C 1
ATOM 4282 O O . ARG B 1 246 ? 15.688 -37.875 -17.453 1 97.12 246 ARG B O 1
ATOM 4289 N N . VAL B 1 247 ? 14.641 -36.062 -16.812 1 95.88 247 VAL B N 1
ATOM 4290 C CA . VAL B 1 247 ? 14.711 -35.438 -18.125 1 95.88 247 VAL B CA 1
ATOM 4291 C C . VAL B 1 247 ? 15.188 -33.969 -17.969 1 95.88 247 VAL B C 1
ATOM 4293 O O . VAL B 1 247 ? 14.812 -33.281 -17.016 1 95.88 247 VAL B O 1
ATOM 4296 N N . GLU B 1 248 ? 16.031 -33.594 -18.844 1 93.19 248 GLU B N 1
ATOM 4297 C CA . GLU B 1 248 ? 16.469 -32.219 -18.938 1 93.19 248 GLU B CA 1
ATOM 4298 C C . GLU B 1 248 ? 16.062 -31.578 -20.266 1 93.19 248 GLU B C 1
ATOM 4300 O O . GLU B 1 248 ? 16.281 -32.156 -21.328 1 93.19 248 GLU B O 1
ATOM 4305 N N . VAL B 1 249 ? 15.414 -30.5 -20.172 1 90.81 249 VAL B N 1
ATOM 4306 C CA . VAL B 1 249 ? 14.977 -29.797 -21.375 1 90.81 249 VAL B CA 1
ATOM 4307 C C . VAL B 1 249 ? 15.523 -28.375 -21.375 1 90.81 249 VAL B C 1
ATOM 4309 O O . VAL B 1 249 ? 15.344 -27.625 -20.406 1 90.81 249 VAL B O 1
ATOM 4312 N N . PRO B 1 250 ? 16.25 -27.984 -22.391 1 84.88 250 PRO B N 1
ATOM 4313 C CA . PRO B 1 250 ? 16.75 -26.609 -22.469 1 84.88 250 PRO B CA 1
ATOM 4314 C C . PRO B 1 250 ? 15.633 -25.594 -22.719 1 84.88 250 PRO B C 1
ATOM 4316 O O . PRO B 1 250 ? 14.602 -25.938 -23.312 1 84.88 250 PRO B O 1
ATOM 4319 N N . ALA B 1 251 ? 15.922 -24.375 -22.156 1 77.31 251 ALA B N 1
ATOM 4320 C CA . ALA B 1 251 ? 15 -23.281 -22.469 1 77.31 251 ALA B CA 1
ATOM 4321 C C . ALA B 1 251 ? 15.031 -22.938 -23.953 1 77.31 251 ALA B C 1
ATOM 4323 O O . ALA B 1 251 ? 16.016 -23.234 -24.641 1 77.31 251 ALA B O 1
ATOM 4324 N N . LEU B 1 252 ? 13.867 -22.375 -24.406 1 73.56 252 LEU B N 1
ATOM 4325 C CA . LEU B 1 252 ? 13.836 -21.891 -25.781 1 73.56 252 LEU B CA 1
ATOM 4326 C C . LEU B 1 252 ? 14.68 -20.625 -25.938 1 73.56 252 LEU B C 1
ATOM 4328 O O . LEU B 1 252 ? 14.891 -19.891 -24.969 1 73.56 252 LEU B O 1
ATOM 4332 N N . GLY B 1 253 ? 15.398 -20.547 -27.047 1 61.38 253 GLY B N 1
ATOM 4333 C CA . GLY B 1 253 ? 15.977 -19.25 -27.344 1 61.38 253 GLY B CA 1
ATOM 4334 C C . GLY B 1 253 ? 14.961 -18.125 -27.312 1 61.38 253 GLY B C 1
ATOM 4335 O O . GLY B 1 253 ? 13.875 -18.25 -27.891 1 61.38 253 GLY B O 1
ATOM 4336 N N . LEU B 1 254 ? 15.094 -17.25 -26.281 1 59.53 254 LEU B N 1
ATOM 4337 C CA . LEU B 1 254 ? 14.062 -16.234 -26.109 1 59.53 254 LEU B CA 1
ATOM 4338 C C . LEU B 1 254 ? 14.625 -14.836 -26.312 1 59.53 254 LEU B C 1
ATOM 4340 O O . LEU B 1 254 ? 15.797 -14.578 -26 1 59.53 254 LEU B O 1
ATOM 4344 N N . GLU B 1 255 ? 14.016 -14.102 -27.297 1 50.88 255 GLU B N 1
ATOM 4345 C CA . GLU B 1 255 ? 14.172 -12.664 -27.062 1 50.88 255 GLU B CA 1
ATOM 4346 C C . GLU B 1 255 ? 13.336 -12.203 -25.875 1 50.88 255 GLU B C 1
ATOM 4348 O O . GLU B 1 255 ? 12.102 -12.156 -25.953 1 50.88 255 GLU B O 1
ATOM 4353 N N . VAL B 1 256 ? 13.891 -12.188 -24.75 1 50.62 256 VAL B N 1
ATOM 4354 C CA . VAL B 1 256 ? 13.234 -11.945 -23.469 1 50.62 256 VAL B CA 1
ATOM 4355 C C . VAL B 1 256 ? 12.844 -10.477 -23.359 1 50.62 256 VAL B C 1
ATOM 4357 O O . VAL B 1 256 ? 13.68 -9.586 -23.547 1 50.62 256 VAL B O 1
ATOM 4360 N N . THR B 1 257 ? 11.531 -10.172 -23.422 1 46.94 257 THR B N 1
ATOM 4361 C CA . THR B 1 257 ? 11.086 -8.797 -23.188 1 46.94 257 THR B CA 1
ATOM 4362 C C . THR B 1 257 ? 10.898 -8.531 -21.703 1 46.94 257 THR B C 1
ATOM 4364 O O . THR B 1 257 ? 11.312 -7.488 -21.188 1 46.94 257 THR B O 1
ATOM 4367 N N . GLU B 1 258 ? 10.078 -9.273 -20.906 1 53.28 258 GLU B N 1
ATOM 4368 C CA . GLU B 1 258 ? 9.82 -9.039 -19.5 1 53.28 258 GLU B CA 1
ATOM 4369 C C . GLU B 1 258 ? 9.805 -10.344 -18.703 1 53.28 258 GLU B C 1
ATOM 4371 O O . GLU B 1 258 ? 9.289 -11.359 -19.188 1 53.28 258 GLU B O 1
ATOM 4376 N N . ARG B 1 259 ? 10.555 -10.297 -17.547 1 53.22 259 ARG B N 1
ATOM 4377 C CA . ARG B 1 259 ? 10.836 -11.523 -16.812 1 53.22 259 ARG B CA 1
ATOM 4378 C C . ARG B 1 259 ? 9.719 -11.836 -15.828 1 53.22 259 ARG B C 1
ATOM 4380 O O . ARG B 1 259 ? 9.672 -12.93 -15.258 1 53.22 259 ARG B O 1
ATOM 4387 N N . ILE B 1 260 ? 8.711 -10.961 -15.672 1 58.03 260 ILE B N 1
ATOM 4388 C CA . ILE B 1 260 ? 7.812 -11.211 -14.547 1 58.03 260 ILE B CA 1
ATOM 4389 C C . ILE B 1 260 ? 6.758 -12.242 -14.945 1 58.03 260 ILE B C 1
ATOM 4391 O O . ILE B 1 260 ? 6.199 -12.172 -16.047 1 58.03 260 ILE B O 1
ATOM 4395 N N . GLY B 1 261 ? 6.582 -13.242 -14.172 1 72.25 261 GLY B N 1
ATOM 4396 C CA . GLY B 1 261 ? 5.492 -14.195 -14.281 1 72.25 261 GLY B CA 1
ATOM 4397 C C . GLY B 1 261 ? 5.852 -15.422 -15.102 1 72.25 261 GLY B C 1
ATOM 4398 O O . GLY B 1 261 ? 5.023 -16.312 -15.281 1 72.25 261 GLY B O 1
ATOM 4399 N N . ALA B 1 262 ? 7.102 -15.477 -15.516 1 83.5 262 ALA B N 1
ATOM 4400 C CA . ALA B 1 262 ? 7.535 -16.609 -16.344 1 83.5 262 ALA B CA 1
ATOM 4401 C C . ALA B 1 262 ? 7.492 -17.906 -15.539 1 83.5 262 ALA B C 1
ATOM 4403 O O . ALA B 1 262 ? 7.105 -18.953 -16.078 1 83.5 262 ALA B O 1
ATOM 4404 N N . GLY B 1 263 ? 7.836 -17.781 -14.281 1 90.12 263 GLY B N 1
ATOM 4405 C CA . GLY B 1 263 ? 7.781 -18.969 -13.43 1 90.12 263 GLY B CA 1
ATOM 4406 C C . GLY B 1 263 ? 6.371 -19.484 -13.219 1 90.12 263 GLY B C 1
ATOM 4407 O O . GLY B 1 263 ? 6.133 -20.688 -13.25 1 90.12 263 GLY B O 1
ATOM 4408 N N . ASP B 1 264 ? 5.457 -18.562 -13.023 1 94.75 264 ASP B N 1
ATOM 4409 C CA . ASP B 1 264 ? 4.059 -18.938 -12.844 1 94.75 264 ASP B CA 1
ATOM 4410 C C . ASP B 1 264 ? 3.488 -19.562 -14.109 1 94.75 264 ASP B C 1
ATOM 4412 O O . ASP B 1 264 ? 2.75 -20.562 -14.047 1 94.75 264 ASP B O 1
ATOM 4416 N N . ALA B 1 265 ? 3.855 -18.938 -15.211 1 93.56 265 ALA B N 1
ATOM 4417 C CA . ALA B 1 265 ? 3.389 -19.469 -16.484 1 93.56 265 ALA B CA 1
ATOM 4418 C C . ALA B 1 265 ? 3.959 -20.859 -16.734 1 93.56 265 ALA B C 1
ATOM 4420 O O . ALA B 1 265 ? 3.26 -21.75 -17.234 1 93.56 265 ALA B O 1
ATOM 4421 N N 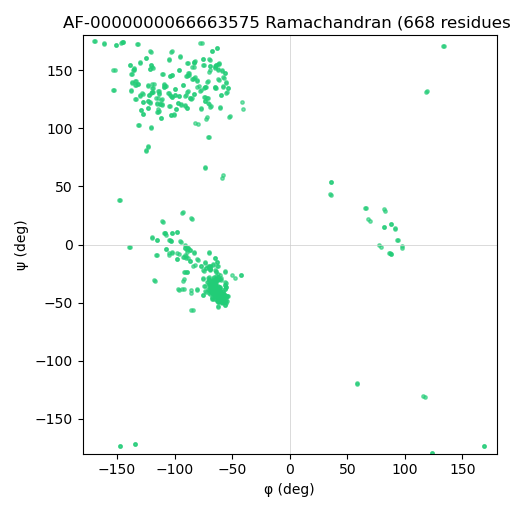. PHE B 1 266 ? 5.219 -21.047 -16.422 1 93.38 266 PHE B N 1
ATOM 4422 C CA . PHE B 1 266 ? 5.832 -22.359 -16.531 1 93.38 266 PHE B CA 1
ATOM 4423 C C . PHE B 1 266 ? 5.055 -23.391 -15.727 1 93.38 266 PHE B C 1
ATOM 4425 O O . PHE B 1 266 ? 4.699 -24.453 -16.234 1 93.38 266 PHE B O 1
ATOM 4432 N N . ALA B 1 267 ? 4.789 -23.062 -14.508 1 97.62 267 ALA B N 1
ATOM 4433 C CA . ALA B 1 267 ? 4.051 -23.969 -13.633 1 97.62 267 ALA B CA 1
ATOM 4434 C C . ALA B 1 267 ? 2.68 -24.297 -14.227 1 97.62 267 ALA B C 1
ATOM 4436 O O . ALA B 1 267 ? 2.279 -25.469 -14.266 1 97.62 267 ALA B O 1
ATOM 4437 N N . GLY B 1 268 ? 2.01 -23.281 -14.711 1 98.06 268 GLY B N 1
ATOM 4438 C CA . GLY B 1 268 ? 0.716 -23.516 -15.336 1 98.06 268 GLY B CA 1
ATOM 4439 C C . GLY B 1 268 ? 0.781 -24.453 -16.516 1 98.06 268 GLY B C 1
ATOM 4440 O O . GLY B 1 268 ? -0.039 -25.359 -16.641 1 98.06 268 GLY B O 1
ATOM 4441 N N . GLY B 1 269 ? 1.718 -24.234 -17.406 1 97.38 269 GLY B N 1
ATOM 4442 C CA . GLY B 1 269 ? 1.892 -25.094 -18.562 1 97.38 269 GLY B CA 1
ATOM 4443 C C . GLY B 1 269 ? 2.197 -26.531 -18.188 1 97.38 269 GLY B C 1
ATOM 4444 O O . GLY B 1 269 ? 1.612 -27.453 -18.75 1 97.38 269 GLY B O 1
ATOM 4445 N N . TYR B 1 270 ? 3.104 -26.703 -17.266 1 98.12 270 TYR B N 1
ATOM 4446 C CA . TYR B 1 270 ? 3.461 -28.031 -16.797 1 98.12 270 TYR B CA 1
ATOM 4447 C C . TYR B 1 270 ? 2.252 -28.75 -16.219 1 98.12 270 TYR B C 1
ATOM 4449 O O . TYR B 1 270 ? 1.983 -29.906 -16.547 1 98.12 270 TYR B O 1
ATOM 4457 N N . LEU B 1 271 ? 1.54 -28.109 -15.328 1 98.81 271 LEU B N 1
ATOM 4458 C CA . LEU B 1 271 ? 0.414 -28.703 -14.625 1 98.81 271 LEU B CA 1
ATOM 4459 C C . LEU B 1 271 ? -0.698 -29.078 -15.602 1 98.81 271 LEU B C 1
ATOM 4461 O O . LEU B 1 271 ? -1.326 -30.141 -15.453 1 98.81 271 LEU B O 1
ATOM 4465 N N . ALA B 1 272 ? -0.922 -28.219 -16.578 1 98.56 272 ALA B N 1
ATOM 4466 C CA . ALA B 1 272 ? -1.916 -28.562 -17.594 1 98.56 272 ALA B CA 1
ATOM 4467 C C . ALA B 1 272 ? -1.523 -29.828 -18.344 1 98.56 272 ALA B C 1
ATOM 4469 O O . ALA B 1 272 ? -2.342 -30.734 -18.516 1 98.56 272 ALA B O 1
ATOM 4470 N N . ALA B 1 273 ? -0.284 -29.859 -18.797 1 98.31 273 ALA B N 1
ATOM 4471 C CA . ALA B 1 273 ? 0.206 -31.031 -19.531 1 98.31 273 ALA B CA 1
ATOM 4472 C C . ALA B 1 273 ? 0.14 -32.281 -18.672 1 98.31 273 ALA B C 1
ATOM 4474 O O . ALA B 1 273 ? -0.151 -33.375 -19.172 1 98.31 273 ALA B O 1
ATOM 4475 N N . LEU B 1 274 ? 0.407 -32.125 -17.391 1 98.5 274 LEU B N 1
ATOM 4476 C CA . LEU B 1 274 ? 0.31 -33.25 -16.453 1 98.5 274 LEU B CA 1
ATOM 4477 C C . LEU B 1 274 ? -1.121 -33.75 -16.375 1 98.5 274 LEU B C 1
ATOM 4479 O O . LEU B 1 274 ? -1.354 -34.969 -16.469 1 98.5 274 LEU B O 1
ATOM 4483 N N . LEU B 1 275 ? -2.043 -32.875 -16.219 1 98.19 275 LEU B N 1
ATOM 4484 C CA . LEU B 1 275 ? -3.451 -33.25 -16.109 1 98.19 275 LEU B CA 1
ATOM 4485 C C . LEU B 1 275 ? -3.943 -33.875 -17.406 1 98.19 275 LEU B C 1
ATOM 4487 O O . LEU B 1 275 ? -4.879 -34.688 -17.391 1 98.19 275 LEU B O 1
ATOM 4491 N N . HIS B 1 276 ? -3.258 -33.594 -18.531 1 97.69 276 HIS B N 1
ATOM 4492 C CA . HIS B 1 276 ? -3.607 -34.156 -19.828 1 97.69 276 HIS B CA 1
ATOM 4493 C C . HIS B 1 276 ? -2.893 -35.5 -20.062 1 97.69 276 HIS B C 1
ATOM 4495 O O . HIS B 1 276 ? -3.062 -36.125 -21.109 1 97.69 276 HIS B O 1
ATOM 4501 N N . GLY B 1 277 ? -2.029 -35.844 -19.156 1 97.38 277 GLY B N 1
ATOM 4502 C CA . GLY B 1 277 ? -1.393 -37.156 -19.219 1 97.38 277 GLY B CA 1
ATOM 4503 C C . GLY B 1 277 ? -0.202 -37.188 -20.172 1 97.38 277 GLY B C 1
ATOM 4504 O O . GLY B 1 277 ? 0.139 -38.25 -20.703 1 97.38 277 GLY B O 1
ATOM 4505 N N . ARG B 1 278 ? 0.463 -36.094 -20.344 1 97 278 ARG B N 1
ATOM 4506 C CA . ARG B 1 278 ? 1.591 -36.062 -21.266 1 97 278 ARG B CA 1
ATOM 4507 C C . ARG B 1 278 ? 2.859 -36.594 -20.609 1 97 278 ARG B C 1
ATOM 4509 O O . ARG B 1 278 ? 3.002 -36.562 -19.391 1 97 278 ARG B O 1
ATOM 4516 N N . PRO B 1 279 ? 3.846 -37.062 -21.453 1 96.94 279 PRO B N 1
ATOM 4517 C CA . PRO B 1 279 ? 5.117 -37.531 -20.891 1 96.94 279 PRO B CA 1
ATOM 4518 C C . PRO B 1 279 ? 5.961 -36.406 -20.328 1 96.94 279 PRO B C 1
ATOM 4520 O O . PRO B 1 279 ? 5.77 -35.25 -20.703 1 96.94 279 PRO B O 1
ATOM 4523 N N . LEU B 1 280 ? 6.875 -36.75 -19.469 1 97.62 280 LEU B N 1
ATOM 4524 C CA . LEU B 1 280 ? 7.656 -35.781 -18.688 1 97.62 280 LEU B CA 1
ATOM 4525 C C . LEU B 1 280 ? 8.32 -34.781 -19.609 1 97.62 280 LEU B C 1
ATOM 4527 O O . LEU B 1 280 ? 8.266 -33.562 -19.344 1 97.62 280 LEU B O 1
ATOM 4531 N N . GLY B 1 281 ? 8.898 -35.219 -20.672 1 95.62 281 GLY B N 1
ATOM 4532 C CA . GLY B 1 281 ? 9.547 -34.312 -21.594 1 95.62 281 GLY B CA 1
ATOM 4533 C C . GLY B 1 281 ? 8.609 -33.25 -22.156 1 95.62 281 GLY B C 1
ATOM 4534 O O . GLY B 1 281 ? 8.961 -32.062 -22.219 1 95.62 281 GLY B O 1
ATOM 4535 N N . GLN B 1 282 ? 7.492 -33.625 -22.531 1 95.75 282 GLN B N 1
ATOM 4536 C CA . GLN B 1 282 ? 6.508 -32.719 -23.094 1 95.75 282 GLN B CA 1
ATOM 4537 C C . GLN B 1 282 ? 5.957 -31.781 -22.016 1 95.75 282 GLN B C 1
ATOM 4539 O O . GLN B 1 282 ? 5.668 -30.625 -22.297 1 95.75 282 GLN B O 1
ATOM 4544 N N . ARG B 1 283 ? 5.73 -32.312 -20.781 1 97.75 283 ARG B N 1
ATOM 4545 C CA . ARG B 1 283 ? 5.297 -31.453 -19.688 1 97.75 283 ARG B CA 1
ATOM 4546 C C . ARG B 1 283 ? 6.262 -30.281 -19.484 1 97.75 283 ARG B C 1
ATOM 4548 O O . ARG B 1 283 ? 5.84 -29.141 -19.344 1 97.75 283 ARG B O 1
ATOM 4555 N N . LEU B 1 284 ? 7.547 -30.609 -19.516 1 96.25 284 LEU B N 1
ATOM 4556 C CA . LEU B 1 284 ? 8.578 -29.578 -19.359 1 96.25 284 LEU B CA 1
ATOM 4557 C C . LEU B 1 284 ? 8.539 -28.594 -20.516 1 96.25 284 LEU B C 1
ATOM 4559 O O . LEU B 1 284 ? 8.664 -27.375 -20.297 1 96.25 284 LEU B O 1
ATOM 4563 N N . ARG B 1 285 ? 8.305 -29.078 -21.703 1 92.81 285 ARG B N 1
ATOM 4564 C CA . ARG B 1 285 ? 8.266 -28.219 -22.875 1 92.81 285 ARG B CA 1
ATOM 4565 C C . ARG B 1 285 ? 7.043 -27.312 -22.844 1 92.81 285 ARG B C 1
ATOM 4567 O O . ARG B 1 285 ? 7.125 -26.141 -23.219 1 92.81 285 ARG B O 1
ATOM 4574 N N . PHE B 1 286 ? 5.906 -27.828 -22.422 1 93.88 286 PHE B N 1
ATOM 4575 C CA . PHE B 1 286 ? 4.738 -26.984 -22.203 1 93.88 286 PHE B CA 1
ATOM 4576 C C . PHE B 1 286 ? 5.055 -25.859 -21.234 1 93.88 286 PHE B C 1
ATOM 4578 O O . PHE B 1 286 ? 4.668 -24.703 -21.453 1 93.88 286 PHE B O 1
ATOM 4585 N N . GLY B 1 287 ? 5.77 -26.219 -20.125 1 94.44 287 GLY B N 1
ATOM 4586 C CA . GLY B 1 287 ? 6.223 -25.188 -19.203 1 94.44 287 GLY B CA 1
ATOM 4587 C C . GLY B 1 287 ? 7.039 -24.109 -19.875 1 94.44 287 GLY B C 1
ATOM 4588 O O . GLY B 1 287 ? 6.746 -22.922 -19.703 1 94.44 287 GLY B O 1
ATOM 4589 N N . HIS B 1 288 ? 7.98 -24.484 -20.672 1 90.19 288 HIS B N 1
ATOM 4590 C CA . HIS B 1 288 ? 8.844 -23.547 -21.359 1 90.19 288 HIS B CA 1
ATOM 4591 C C . HIS B 1 288 ? 8.047 -22.672 -22.328 1 90.19 288 HIS B C 1
ATOM 4593 O O . HIS B 1 288 ? 8.273 -21.469 -22.422 1 90.19 288 HIS B O 1
ATOM 4599 N N . LEU B 1 289 ? 7.191 -23.25 -23.031 1 88.88 289 LEU B N 1
ATOM 4600 C CA . LEU B 1 289 ? 6.402 -22.531 -24.016 1 88.88 289 LEU B CA 1
ATOM 4601 C C . LEU B 1 289 ? 5.52 -21.484 -23.359 1 88.88 289 LEU B C 1
ATOM 4603 O O . LEU B 1 289 ? 5.422 -20.344 -23.844 1 88.88 289 LEU B O 1
ATOM 4607 N N . CYS B 1 290 ? 4.891 -21.844 -22.25 1 91.06 290 CYS B N 1
ATOM 4608 C CA . CYS B 1 290 ? 4.051 -20.891 -21.531 1 91.06 290 CYS B CA 1
ATOM 4609 C C . CYS B 1 290 ? 4.895 -19.797 -20.906 1 91.06 290 CYS B C 1
ATOM 4611 O O . CYS B 1 290 ? 4.488 -18.625 -20.891 1 91.06 290 CYS B O 1
ATOM 4613 N N . ALA B 1 291 ? 6.051 -20.156 -20.359 1 89.06 291 ALA B N 1
ATOM 4614 C CA . ALA B 1 291 ? 6.965 -19.156 -19.812 1 89.06 291 ALA B CA 1
ATOM 4615 C C . ALA B 1 291 ? 7.379 -18.156 -20.891 1 89.06 291 ALA B C 1
ATOM 4617 O O . ALA B 1 291 ? 7.43 -16.953 -20.641 1 89.06 291 ALA B O 1
ATOM 4618 N N . ALA B 1 292 ? 7.66 -18.656 -22.062 1 84.5 292 ALA B N 1
ATOM 4619 C CA . ALA B 1 292 ? 8.047 -17.797 -23.188 1 84.5 292 ALA B CA 1
ATOM 4620 C C . ALA B 1 292 ? 6.926 -16.828 -23.531 1 84.5 292 ALA B C 1
ATOM 4622 O O . ALA B 1 292 ? 7.184 -15.656 -23.828 1 84.5 292 ALA B O 1
ATOM 4623 N N . ALA B 1 293 ? 5.727 -17.312 -23.516 1 83.56 293 ALA B N 1
ATOM 4624 C CA . ALA B 1 293 ? 4.57 -16.469 -23.797 1 83.56 293 ALA B CA 1
ATOM 4625 C C . ALA B 1 293 ? 4.438 -15.344 -22.781 1 83.56 293 ALA B C 1
ATOM 4627 O O . ALA B 1 293 ? 4.117 -14.203 -23.125 1 83.56 293 ALA B O 1
ATOM 4628 N N . ALA B 1 294 ? 4.625 -15.688 -21.531 1 83.5 294 ALA B N 1
ATOM 4629 C CA . ALA B 1 294 ? 4.555 -14.688 -20.453 1 83.5 294 ALA B CA 1
ATOM 4630 C C . ALA B 1 294 ? 5.633 -13.625 -20.641 1 83.5 294 ALA B C 1
ATOM 4632 O O . ALA B 1 294 ? 5.395 -12.445 -20.375 1 83.5 294 ALA B O 1
ATOM 4633 N N . LEU B 1 295 ? 6.77 -14.047 -21.094 1 76.38 295 LEU B N 1
ATOM 4634 C CA . LEU B 1 295 ? 7.91 -13.148 -21.234 1 76.38 295 LEU B CA 1
ATOM 4635 C C . LEU B 1 295 ? 7.727 -12.227 -22.438 1 76.38 295 LEU B C 1
ATOM 4637 O O . LEU B 1 295 ? 8.352 -11.164 -22.5 1 76.38 295 LEU B O 1
ATOM 4641 N N . THR B 1 296 ? 6.957 -12.625 -23.312 1 70.31 296 THR B N 1
ATOM 4642 C CA . THR B 1 296 ? 6.797 -11.844 -24.531 1 70.31 296 THR B CA 1
ATOM 4643 C C . THR B 1 296 ? 5.496 -11.047 -24.5 1 70.31 296 THR B C 1
ATOM 4645 O O . THR B 1 296 ? 5.254 -10.211 -25.375 1 70.31 296 THR B O 1
ATOM 4648 N N . GLY B 1 297 ? 4.727 -11.289 -23.531 1 64.69 297 GLY B N 1
ATOM 4649 C CA . GLY B 1 297 ? 3.461 -10.578 -23.438 1 64.69 297 GLY B CA 1
ATOM 4650 C C . GLY B 1 297 ? 3.574 -9.258 -22.703 1 64.69 297 GLY B C 1
ATOM 4651 O O . GLY B 1 297 ? 4.613 -8.961 -22.109 1 64.69 297 GLY B O 1
ATOM 4652 N N . THR B 1 298 ? 2.707 -8.367 -23.203 1 57.44 298 THR B N 1
ATOM 4653 C CA . THR B 1 298 ? 2.588 -7.078 -22.531 1 57.44 298 THR B CA 1
ATOM 4654 C C . THR B 1 298 ? 1.367 -7.051 -21.625 1 57.44 298 THR B C 1
ATOM 4656 O O . THR B 1 298 ? 0.343 -7.664 -21.922 1 57.44 298 THR B O 1
ATOM 4659 N N . GLY B 1 299 ? 1.497 -6.641 -20.281 1 57.38 299 GLY B N 1
ATOM 4660 C CA . GLY B 1 299 ? 0.251 -6.336 -19.594 1 57.38 299 GLY B CA 1
ATOM 4661 C C . GLY B 1 299 ? -0.03 -7.262 -18.438 1 57.38 299 GLY B C 1
ATOM 4662 O O . GLY B 1 299 ? 0.879 -7.602 -17.672 1 57.38 299 GLY B O 1
ATOM 4663 N N . ASP B 1 300 ? -1.449 -7.793 -18.531 1 61.47 300 ASP B N 1
ATOM 4664 C CA . ASP B 1 300 ? -2.213 -8.398 -17.453 1 61.47 300 ASP B CA 1
ATOM 4665 C C . ASP B 1 300 ? -2.051 -9.922 -17.438 1 61.47 300 ASP B C 1
ATOM 4667 O O . ASP B 1 300 ? -2.949 -10.641 -17.016 1 61.47 300 ASP B O 1
ATOM 4671 N N . GLY B 1 301 ? -0.926 -10.438 -17.922 1 67.5 301 GLY B N 1
ATOM 4672 C CA . GLY B 1 301 ? -0.8 -11.883 -17.844 1 67.5 301 GLY B CA 1
ATOM 4673 C C . GLY B 1 301 ? -0.332 -12.516 -19.141 1 67.5 301 GLY B C 1
ATOM 4674 O O . GLY B 1 301 ? -0.249 -11.836 -20.172 1 67.5 301 GLY B O 1
ATOM 4675 N N . ALA B 1 302 ? -0.024 -13.781 -19.094 1 74.38 302 ALA B N 1
ATOM 4676 C CA . ALA B 1 302 ? 0.464 -14.516 -20.25 1 74.38 302 ALA B CA 1
ATOM 4677 C C . ALA B 1 302 ? -0.665 -14.797 -21.25 1 74.38 302 ALA B C 1
ATOM 4679 O O . ALA B 1 302 ? -1.746 -15.242 -20.859 1 74.38 302 ALA B O 1
ATOM 4680 N N . GLU B 1 303 ? -0.502 -14.391 -22.422 1 80.19 303 GLU B N 1
ATOM 4681 C CA . GLU B 1 303 ? -1.369 -14.797 -23.516 1 80.19 303 GLU B CA 1
ATOM 4682 C C . GLU B 1 303 ? -0.734 -15.922 -24.328 1 80.19 303 GLU B C 1
ATOM 4684 O O . GLU B 1 303 ? 0.306 -15.727 -24.969 1 80.19 303 GLU B O 1
ATOM 4689 N N . LEU B 1 304 ? -1.419 -17.078 -24.297 1 87.12 304 LEU B N 1
ATOM 4690 C CA . LEU B 1 304 ? -0.825 -18.266 -24.891 1 87.12 304 LEU B CA 1
ATOM 4691 C C . LEU B 1 304 ? -1.316 -18.484 -26.312 1 87.12 304 LEU B C 1
ATOM 4693 O O . LEU B 1 304 ? -2.445 -18.109 -26.641 1 87.12 304 LEU B O 1
ATOM 4697 N N . PRO B 1 305 ? -0.407 -19.109 -27.094 1 84.06 305 PRO B N 1
ATOM 4698 C CA . PRO B 1 305 ? -0.917 -19.594 -28.375 1 84.06 305 PRO B CA 1
ATOM 4699 C C . PRO B 1 305 ? -1.996 -20.656 -28.203 1 84.06 305 PRO B C 1
ATOM 4701 O O . PRO B 1 305 ? -2.197 -21.188 -27.109 1 84.06 305 PRO B O 1
ATOM 4704 N N . HIS B 1 306 ? -2.609 -20.922 -29.328 1 87.69 306 HIS B N 1
ATOM 4705 C CA . HIS B 1 306 ? -3.607 -21.984 -29.312 1 87.69 306 HIS B CA 1
ATOM 4706 C C . HIS B 1 306 ? -3.004 -23.297 -28.844 1 87.69 306 HIS B C 1
ATOM 4708 O O . HIS B 1 306 ? -1.874 -23.625 -29.203 1 87.69 306 HIS B O 1
ATOM 4714 N N . PRO B 1 307 ? -3.803 -24.062 -28.109 1 89.44 307 PRO B N 1
ATOM 4715 C CA . PRO B 1 307 ? -3.285 -25.328 -27.562 1 89.44 307 PRO B CA 1
ATOM 4716 C C . PRO B 1 307 ? -2.729 -26.25 -28.625 1 89.44 307 PRO B C 1
ATOM 4718 O O . PRO B 1 307 ? -1.743 -26.953 -28.391 1 89.44 307 PRO B O 1
ATOM 4721 N N . SER B 1 308 ? -3.275 -26.219 -29.766 1 89.56 308 SER B N 1
ATOM 4722 C CA . SER B 1 308 ? -2.803 -27.094 -30.844 1 89.56 308 SER B CA 1
ATOM 4723 C C . SER B 1 308 ? -1.379 -26.734 -31.25 1 89.56 308 SER B C 1
ATOM 4725 O O . SER B 1 308 ? -0.588 -27.609 -31.609 1 89.56 308 SER B O 1
ATOM 4727 N N . VAL B 1 309 ? -1.115 -25.453 -31.172 1 87.44 309 VAL B N 1
ATOM 4728 C CA . VAL B 1 309 ? 0.232 -24.984 -31.5 1 87.44 309 VAL B CA 1
ATOM 4729 C C . VAL B 1 309 ? 1.207 -25.453 -30.422 1 87.44 309 VAL B C 1
ATOM 4731 O O . VAL B 1 309 ? 2.281 -25.969 -30.734 1 87.44 309 VAL B O 1
ATOM 4734 N N . LEU B 1 310 ? 0.792 -25.344 -29.25 1 90.5 310 LEU B N 1
ATOM 4735 C CA . LEU B 1 310 ? 1.638 -25.75 -28.141 1 90.5 310 LEU B CA 1
ATOM 4736 C C . LEU B 1 310 ? 1.907 -27.25 -28.172 1 90.5 310 LEU B C 1
ATOM 4738 O O . LEU B 1 310 ? 3.029 -27.688 -27.922 1 90.5 310 LEU B O 1
ATOM 4742 N N . GLU B 1 311 ? 0.913 -28.016 -28.562 1 91.62 311 GLU B N 1
ATOM 4743 C CA . GLU B 1 311 ? 1.058 -29.453 -28.672 1 91.62 311 GLU B CA 1
ATOM 4744 C C . GLU B 1 311 ? 2.062 -29.828 -29.75 1 91.62 311 GLU B C 1
ATOM 4746 O O . GLU B 1 311 ? 2.898 -30.719 -29.547 1 91.62 311 GLU B O 1
ATOM 4751 N N . ARG B 1 312 ? 1.943 -29.141 -30.781 1 89 312 ARG B N 1
ATOM 4752 C CA . ARG B 1 312 ? 2.857 -29.406 -31.891 1 89 312 ARG B CA 1
ATOM 4753 C C . ARG B 1 312 ? 4.297 -29.078 -31.5 1 89 312 ARG B C 1
ATOM 4755 O O . ARG B 1 312 ? 5.207 -29.875 -31.75 1 89 312 ARG B O 1
ATOM 4762 N N . LEU B 1 313 ? 4.402 -27.984 -30.906 1 87.31 313 LEU B N 1
ATOM 4763 C CA . LEU B 1 313 ? 5.746 -27.531 -30.547 1 87.31 313 LEU B CA 1
ATOM 4764 C C . LEU B 1 313 ? 6.34 -28.438 -29.469 1 87.31 313 LEU B C 1
ATOM 4766 O O . LEU B 1 313 ? 7.527 -28.766 -29.516 1 87.31 313 LEU B O 1
ATOM 4770 N N . ALA B 1 314 ? 5.57 -28.859 -28.562 1 90.44 314 ALA B N 1
ATOM 4771 C CA . ALA B 1 314 ? 6.039 -29.703 -27.469 1 90.44 314 ALA B CA 1
ATOM 4772 C C . ALA B 1 314 ? 6.41 -31.094 -27.969 1 90.44 314 ALA B C 1
ATOM 4774 O O . ALA B 1 314 ? 7.129 -31.844 -27.297 1 90.44 314 ALA B O 1
ATOM 4775 N N . GLY B 1 315 ? 5.891 -31.422 -29.156 1 89.88 315 GLY B N 1
ATOM 4776 C CA . GLY B 1 315 ? 6.109 -32.75 -29.719 1 89.88 315 GLY B CA 1
ATOM 4777 C C . GLY B 1 315 ? 7.281 -32.781 -30.672 1 89.88 315 GLY B C 1
ATOM 4778 O O . GLY B 1 315 ? 7.574 -33.844 -31.25 1 89.88 315 GLY B O 1
ATOM 4779 N N . LEU B 1 316 ? 7.938 -31.703 -30.797 1 87 316 LEU B N 1
ATOM 4780 C CA . LEU B 1 316 ? 9.102 -31.672 -31.672 1 87 316 LEU B CA 1
ATOM 4781 C C . LEU B 1 316 ? 10.195 -32.594 -31.156 1 87 316 LEU B C 1
ATOM 4783 O O . LEU B 1 316 ? 10.273 -32.875 -29.969 1 87 316 LEU B O 1
ATOM 4787 N N . ASP B 1 317 ? 11.023 -33.031 -32.125 1 87.81 317 ASP B N 1
ATOM 4788 C CA . ASP B 1 317 ? 12.188 -33.781 -31.688 1 87.81 317 ASP B CA 1
ATOM 4789 C C . ASP B 1 317 ? 13.266 -32.875 -31.109 1 87.81 317 ASP B C 1
ATOM 4791 O O . ASP B 1 317 ? 13.094 -31.656 -31.062 1 87.81 317 ASP B O 1
ATOM 4795 N N . GLU B 1 318 ? 14.234 -33.469 -30.594 1 85.5 318 GLU B N 1
ATOM 4796 C CA . GLU B 1 318 ? 15.266 -32.719 -29.875 1 85.5 318 GLU B CA 1
ATOM 4797 C C . GLU B 1 318 ? 15.883 -31.656 -30.766 1 85.5 318 GLU B C 1
ATOM 4799 O O . GLU B 1 318 ? 16.141 -30.547 -30.312 1 85.5 318 GLU B O 1
ATOM 4804 N N . LYS B 1 319 ? 16.141 -32 -31.969 1 81.38 319 LYS B N 1
ATOM 4805 C CA . LYS B 1 319 ? 16.719 -31.062 -32.906 1 81.38 319 LYS B CA 1
ATOM 4806 C C . LYS B 1 319 ? 15.766 -29.906 -33.188 1 81.38 319 LYS B C 1
ATOM 4808 O O . LYS B 1 319 ? 16.172 -28.734 -33.156 1 81.38 319 LYS B O 1
ATOM 4813 N N . GLY B 1 320 ? 14.578 -30.25 -33.438 1 79.94 320 GLY B N 1
ATOM 4814 C CA . GLY B 1 320 ? 13.562 -29.234 -33.688 1 79.94 320 GLY B CA 1
ATOM 4815 C C . GLY B 1 320 ? 13.391 -28.281 -32.5 1 79.94 320 GLY B C 1
ATOM 4816 O O . GLY B 1 320 ? 13.227 -27.078 -32.688 1 79.94 320 GLY B O 1
ATOM 4817 N N . TRP B 1 321 ? 13.375 -28.828 -31.344 1 85.19 321 TRP B N 1
ATOM 4818 C CA . TRP B 1 321 ? 13.242 -28.031 -30.125 1 85.19 321 TRP B CA 1
ATOM 4819 C C . TRP B 1 321 ? 14.422 -27.078 -29.969 1 85.19 321 TRP B C 1
ATOM 4821 O O . TRP B 1 321 ? 14.234 -25.891 -29.641 1 85.19 321 TRP B O 1
ATOM 4831 N N . ALA B 1 322 ? 15.562 -27.516 -30.203 1 77.81 322 ALA B N 1
ATOM 4832 C CA . ALA B 1 322 ? 16.781 -26.719 -30.031 1 77.81 322 ALA B CA 1
ATOM 4833 C C . ALA B 1 322 ? 16.797 -25.531 -31 1 77.81 322 ALA B C 1
ATOM 4835 O O . ALA B 1 322 ? 17.375 -24.5 -30.703 1 77.81 322 ALA B O 1
ATOM 4836 N N . GLU B 1 323 ? 16.062 -25.656 -32.094 1 77.12 323 GLU B N 1
ATOM 4837 C CA . GLU B 1 323 ? 16.094 -24.625 -33.156 1 77.12 323 GLU B CA 1
ATOM 4838 C C . GLU B 1 323 ? 14.906 -23.672 -33 1 77.12 323 GLU B C 1
ATOM 4840 O O . GLU B 1 323 ? 14.844 -22.641 -33.688 1 77.12 323 GLU B O 1
ATOM 4845 N N . LEU B 1 324 ? 14.055 -24.031 -32.094 1 77.5 324 LEU B N 1
ATOM 4846 C CA . LEU B 1 324 ? 12.844 -23.25 -31.953 1 77.5 324 LEU B CA 1
ATOM 4847 C C . LEU B 1 324 ? 13.156 -21.891 -31.328 1 77.5 324 LEU B C 1
ATOM 4849 O O . LEU B 1 324 ? 13.883 -21.812 -30.328 1 77.5 324 LEU B O 1
ATOM 4853 N N . HIS B 1 325 ? 12.703 -20.75 -32.031 1 71.62 325 HIS B N 1
ATOM 4854 C CA . HIS B 1 325 ? 12.766 -19.391 -31.516 1 71.62 325 HIS B CA 1
ATOM 4855 C C . HIS B 1 325 ? 11.367 -18.828 -31.281 1 71.62 325 HIS B C 1
ATOM 4857 O O . HIS B 1 325 ? 10.555 -18.766 -32.188 1 71.62 325 HIS B O 1
ATOM 4863 N N . TYR B 1 326 ? 11.086 -18.578 -30.031 1 70.31 326 TYR B N 1
ATOM 4864 C CA . TYR B 1 326 ? 9.773 -18.047 -29.688 1 70.31 326 TYR B CA 1
ATOM 4865 C C . TYR B 1 326 ? 9.703 -16.547 -29.953 1 70.31 326 TYR B C 1
ATOM 4867 O O . TYR B 1 326 ? 10.523 -15.781 -29.438 1 70.31 326 TYR B O 1
ATOM 4875 N N . ASN B 1 327 ? 9.109 -16.016 -30.969 1 64.19 327 ASN B N 1
ATOM 4876 C CA . ASN B 1 327 ? 8.867 -14.602 -31.234 1 64.19 327 ASN B CA 1
ATOM 4877 C C . ASN B 1 327 ? 7.379 -14.312 -31.391 1 64.19 327 ASN B C 1
ATOM 4879 O O . ASN B 1 327 ? 6.551 -15.227 -31.328 1 64.19 327 ASN B O 1
ATOM 4883 N N . GLU B 1 328 ? 7.074 -13.039 -31.359 1 57.41 328 GLU B N 1
ATOM 4884 C CA . GLU B 1 328 ? 5.68 -12.664 -31.562 1 57.41 328 GLU B CA 1
ATOM 4885 C C . GLU B 1 328 ? 5.102 -13.344 -32.812 1 57.41 328 GLU B C 1
ATOM 4887 O O . GLU B 1 328 ? 3.908 -13.648 -32.844 1 57.41 328 GLU B O 1
ATOM 4892 N N . THR B 1 329 ? 6.012 -13.68 -33.781 1 46.75 329 THR B N 1
ATOM 4893 C CA . THR B 1 329 ? 5.645 -14.273 -35.062 1 46.75 329 THR B CA 1
ATOM 4894 C C . THR B 1 329 ? 5.695 -15.797 -35 1 46.75 329 THR B C 1
ATOM 4896 O O . THR B 1 329 ? 5.207 -16.484 -35.906 1 46.75 329 THR B O 1
ATOM 4899 N N . VAL B 1 330 ? 6.488 -16.25 -34.281 1 47.06 330 VAL B N 1
ATOM 4900 C CA . VAL B 1 330 ? 6.762 -17.688 -34.281 1 47.06 330 VAL B CA 1
ATOM 4901 C C . VAL B 1 330 ? 5.453 -18.469 -34.375 1 47.06 330 VAL B C 1
ATOM 4903 O O . VAL B 1 330 ? 5.398 -19.516 -35.031 1 47.06 330 VAL B O 1
ATOM 4906 N N . ILE B 1 331 ? 4.414 -17.906 -33.938 1 44.81 331 ILE B N 1
ATOM 4907 C CA . ILE B 1 331 ? 3.201 -18.672 -34.188 1 44.81 331 ILE B CA 1
ATOM 4908 C C . ILE B 1 331 ? 3.016 -18.875 -35.688 1 44.81 331 ILE B C 1
ATOM 4910 O O . ILE B 1 331 ? 2.521 -19.922 -36.125 1 44.81 331 ILE B O 1
ATOM 4914 N N . GLU B 1 332 ? 3.514 -17.938 -36.438 1 39.28 332 GLU B N 1
ATOM 4915 C CA . GLU B 1 332 ? 3.141 -18.062 -37.844 1 39.28 332 GLU B CA 1
ATOM 4916 C C . GLU B 1 332 ? 4.086 -19 -38.594 1 39.28 332 GLU B C 1
ATOM 4918 O O . GLU B 1 332 ? 3.668 -19.719 -39.5 1 39.28 332 GLU B O 1
ATOM 4923 N N . ASN B 1 333 ? 5.316 -18.938 -38.312 1 33.44 333 ASN B N 1
ATOM 4924 C CA . ASN B 1 333 ? 6.234 -19.578 -39.25 1 33.44 333 ASN B CA 1
ATOM 4925 C C . ASN B 1 333 ? 6.449 -21.047 -38.875 1 33.44 333 ASN B C 1
ATOM 4927 O O . ASN B 1 333 ? 7.414 -21.672 -39.344 1 33.44 333 ASN B O 1
ATOM 4931 N N . VAL B 1 334 ? 5.957 -21.531 -37.906 1 35 334 VAL B N 1
ATOM 4932 C CA . VAL B 1 334 ? 6.023 -22.984 -37.875 1 35 334 VAL B CA 1
ATOM 4933 C C . VAL B 1 334 ? 5.312 -23.562 -39.125 1 35 334 VAL B C 1
ATOM 4935 O O . VAL B 1 334 ? 4.078 -23.562 -39.188 1 35 334 VAL B O 1
ATOM 4938 N N . VAL B 1 335 ? 5.715 -23.203 -40.281 1 27.03 335 VAL B N 1
ATOM 4939 C CA . VAL B 1 335 ? 5.285 -23.938 -41.438 1 27.03 335 VAL B CA 1
ATOM 4940 C C . VAL B 1 335 ? 5.301 -25.438 -41.156 1 27.03 335 VAL B C 1
ATOM 4942 O O . VAL B 1 335 ? 6.305 -25.969 -40.688 1 27.03 335 VAL B O 1
ATOM 4945 N N . LEU B 1 336 ? 4.141 -26.109 -41.312 1 25.61 336 LEU B N 1
ATOM 4946 C CA . LEU B 1 336 ? 3.832 -27.516 -41.625 1 25.61 336 LEU B CA 1
ATOM 4947 C C . LEU B 1 336 ? 4.785 -28.062 -42.656 1 25.61 336 LEU B C 1
ATOM 4949 O O . LEU B 1 336 ? 5.051 -27.406 -43.688 1 25.61 336 LEU B O 1
#

Nearest PDB structures (foldseek):
  2v78-assembly1_A  TM=9.112E-01  e=8.140E-28  Saccharolobus solfataricus
  4du5-assembly1_D  TM=9.264E-01  e=5.082E-26  Polaromonas sp. JS666
  3pl2-assembly1_B  TM=8.984E-01  e=4.569E-24  Corynebacterium glutamicum
  3k9e-assembly1_B  TM=8.981E-01  e=3.055E-21  Escherichia coli O6
  7vva-assembly1_C  TM=8.437E-01  e=5.361E-19  Escherichia coli

Organism: Nocardia brasiliensis (strain ATCC 700358 / HUJEG-1) (NCBI:txid1133849)

InterPro domains:
  IPR011611 Carbohydrate kinase PfkB [PF00294] (16-305)
  IPR029056 Ribokinase-like [G3DSA:3.40.1190.20] (1-315)
  IPR029056 Ribokinase-like [SSF53613] (9-312)
  IPR052700 Carbohydrate kinase PfkB-like [PTHR43320] (20-304)

Radius of gyration: 28.9 Å; Cα contacts (8 Å, |Δi|>4): 1517; chains: 2; bounding box: 47×91×72 Å